Protein AF-0000000086679315 (afdb_homodimer)

Nearest PDB structures (foldseek):
  4qae-assembly1_A  TM=5.826E-01  e=4.358E+00  Homo sapiens
  3tdh-assembly1_B  TM=3.578E-01  e=1.161E+00  Saccharomyces cerevisiae S288C
  3te5-assembly1_B  TM=3.879E-01  e=2.250E+00  Saccharomyces cerevisiae S288C
  6gr0-assembly1_A  TM=5.348E-01  e=8.441E+00  Homo sapiens
  4qae-assembly6_F  TM=5.319E-01  e=9.424E+00  Homo sapiens

pLDDT: mean 88.49, std 11.15, range [28.34, 98.25]

Solvent-accessible surface area (backbone atoms only — not comparable to full-atom values): 29280 Å² total; per-residue (Å²): 127,43,67,42,36,30,55,31,73,53,43,46,26,36,53,38,29,9,64,40,28,90,41,59,58,84,43,72,33,32,59,71,34,70,43,63,66,59,43,23,38,38,38,39,38,77,47,81,49,38,34,36,31,48,30,18,39,81,61,54,8,27,66,83,32,43,75,48,65,32,58,44,62,43,33,20,30,67,87,78,62,50,52,57,42,62,71,40,90,90,56,39,56,39,28,43,63,25,56,65,50,103,86,39,84,15,50,50,57,53,51,52,50,36,51,76,67,61,33,30,28,31,36,38,42,56,48,87,84,39,57,58,51,59,62,51,71,49,74,31,45,43,85,85,78,76,64,68,88,86,65,50,68,40,82,43,47,29,21,28,71,64,59,76,58,47,72,40,70,29,34,30,39,58,60,40,20,31,75,85,65,25,46,39,42,31,24,44,60,69,51,49,51,48,52,34,52,54,44,47,51,49,74,60,42,81,53,67,92,64,47,67,56,72,53,59,51,57,44,61,44,79,45,80,93,64,27,36,36,34,28,40,35,40,65,27,81,80,48,78,44,74,46,80,68,41,39,36,56,51,45,99,86,48,30,28,49,71,49,59,90,71,42,65,30,36,75,44,80,76,73,61,80,128,126,42,67,41,36,30,53,32,74,52,42,46,26,35,53,39,30,7,64,40,28,86,40,60,57,84,42,72,34,31,58,73,34,70,43,63,65,59,40,22,38,36,38,39,38,78,46,80,49,37,36,34,32,47,30,20,39,81,60,55,8,27,67,83,31,43,74,49,66,32,59,44,61,43,34,22,30,68,87,78,62,50,53,58,40,62,72,40,90,91,57,39,57,38,27,41,62,24,57,66,50,102,88,38,84,16,51,51,57,53,53,52,51,36,52,76,67,60,35,29,28,31,36,37,42,55,47,90,85,40,57,58,51,60,63,51,72,49,74,31,46,42,84,85,77,77,66,68,87,84,62,50,68,39,83,42,47,31,22,26,70,63,57,75,58,47,71,40,69,29,35,31,41,59,61,39,21,31,76,84,64,25,45,37,42,30,24,44,62,71,52,48,52,48,51,33,53,53,42,47,50,51,75,62,43,80,55,68,92,64,46,67,57,71,52,59,51,56,44,62,44,78,45,79,92,64,26,36,37,32,26,40,36,39,65,26,81,81,47,78,45,74,46,78,67,41,39,35,57,50,46,99,86,49,29,28,48,73,49,58,90,71,43,65,30,38,75,43,80,75,74,61,79,128

Sequence (548 aa):
MTQLWFRLEDVIPLAEHAMACTSHRPTKAQDLAQAPLRPALIWNSNGSHDWIESNGIPGWYTKHGVLHTAVASTWQHTATGRRGTVDLPRYRTAYIPLGHTEDQPGLAVAIRIARDYQRHWMWIDIDPTDAPGHVRVGFTTHRISLVPAGTIWTFATVTCDAVAGASYPALIAAGYTTDTGHLLARFDRATVENLIVDLDAIHDNPDRAHDPMPGQYPILRMLDDDVLAVYADYHDGFNTIVYETDEVCPDGDGHYSVGSYRWPWRLANSNWPTMTQLWFRLEDVIPLAEHAMACTSHRPTKAQDLAQAPLRPALIWNSNGSHDWIESNGIPGWYTKHGVLHTAVASTWQHTATGRRGTVDLPRYRTAYIPLGHTEDQPGLAVAIRIARDYQRHWMWIDIDPTDAPGHVRVGFTTHRISLVPAGTIWTFATVTCDAVAGASYPALIAAGYTTDTGHLLARFDRATVENLIVDLDAIHDNPDRAHDPMPGQYPILRMLDDDVLAVYADYHDGFNTIVYETDEVCPDGDGHYSVGSYRWPWRLANSNWPT

Foldseek 3Di:
DFKWKFWLVLVLVQQVQLQPAPAFDDDPLCVQLVHDGGWWWKWFAPQLWIWIGTRGPVFDADPVRHGRIITTKWKAQQPPRHISDDRDPVDTMAIAWQCDDPVDHGVSVVSVVLVVVQWTMKMWDDDPVDRGRDIDIDTHQADDDQDDPPFDWDWAWKAFQQLPGDIFIWTWGPRMDISVRFIFTWAAPVRVVVSQVSQVCQCPPPPPVRHDAFQRHWHWDQDPPRKIWIWGWHDPPPDIDIDTNHIWDQDPVRITRPCRSRTRMDGRPPPPDD/DFKWKFWLVLVLVQQVQLQPAPAFDDDPLCVQLVHDGGWWWKWFDPQLWIWIGTRGPVFDADPVRHGRITTTKWKAQQPPRHISDDRDPVDTMAIAWQCDDPVDHGVSVVSVVLVVVQWTMKMWDDDPVDRGRDIDIDTHQADDQQDDPPFDWDWAWKAFQLLPGDIFIWTWGPRMDISVRFIFTWAAPVRVVVSQVSQVCQCPPPPPVRHDAFQRHWHWDQDPPRKIWIWGWHDPPPDIDIDTNGIWDQDPVRITRPCRSRTRMDGRPPPPPD

Organism: NCBI:txid175570

Structure (mmCIF, N/CA/C/O backbone):
data_AF-0000000086679315-model_v1
#
loop_
_entity.id
_entity.type
_entity.pdbx_description
1 polymer 'Uncharacterized protein'
#
loop_
_atom_site.group_PDB
_atom_site.id
_atom_site.type_symbol
_atom_site.label_atom_id
_atom_site.label_alt_id
_atom_site.label_comp_id
_atom_site.label_asym_id
_atom_site.label_entity_id
_atom_site.label_seq_id
_atom_site.pdbx_PDB_ins_code
_atom_site.Cartn_x
_atom_site.Cartn_y
_atom_site.Cartn_z
_atom_site.occupancy
_atom_site.B_iso_or_equiv
_atom_site.auth_seq_id
_atom_site.auth_comp_id
_atom_site.auth_asym_id
_atom_site.auth_atom_id
_atom_site.pdbx_PDB_model_num
ATOM 1 N N . MET A 1 1 ? -20.469 -23.312 -8.148 1 62.34 1 MET A N 1
ATOM 2 C CA . MET A 1 1 ? -19.547 -22.5 -7.359 1 62.34 1 MET A CA 1
ATOM 3 C C . MET A 1 1 ? -18.172 -22.453 -8.008 1 62.34 1 MET A C 1
ATOM 5 O O . MET A 1 1 ? -17.672 -23.469 -8.492 1 62.34 1 MET A O 1
ATOM 9 N N . THR A 1 2 ? -17.766 -21.25 -8.414 1 79.62 2 THR A N 1
ATOM 10 C CA . THR A 1 2 ? -16.484 -21.094 -9.062 1 79.62 2 THR A CA 1
ATOM 11 C C . THR A 1 2 ? -15.422 -20.625 -8.07 1 79.62 2 THR A C 1
ATOM 13 O O . THR A 1 2 ? -15.633 -19.641 -7.355 1 79.62 2 THR A O 1
ATOM 16 N N . GLN A 1 3 ? -14.406 -21.453 -7.914 1 87.38 3 GLN A N 1
ATOM 17 C CA . GLN A 1 3 ? -13.289 -21.109 -7.039 1 87.38 3 GLN A CA 1
ATOM 18 C C . GLN A 1 3 ? -12.18 -20.406 -7.816 1 87.38 3 GLN A C 1
ATOM 20 O O . GLN A 1 3 ? -11.68 -20.922 -8.812 1 87.38 3 GLN A O 1
ATOM 25 N N . LEU A 1 4 ? -11.93 -19.203 -7.375 1 92.5 4 LEU A N 1
ATOM 26 C CA . LEU A 1 4 ? -10.883 -18.406 -7.996 1 92.5 4 LEU A CA 1
ATOM 27 C C . LEU A 1 4 ? -9.586 -18.5 -7.191 1 92.5 4 LEU A C 1
ATOM 29 O O . LEU A 1 4 ? -9.617 -18.562 -5.961 1 92.5 4 LEU A O 1
ATOM 33 N N . TRP A 1 5 ? -8.477 -18.516 -7.898 1 94.12 5 TRP A N 1
ATOM 34 C CA . TRP A 1 5 ? -7.172 -18.641 -7.254 1 94.12 5 TRP A CA 1
ATOM 35 C C . TRP A 1 5 ? -6.312 -17.406 -7.535 1 94.12 5 TRP A C 1
ATOM 37 O O . TRP A 1 5 ? -6.152 -17 -8.688 1 94.12 5 TRP A O 1
ATOM 47 N N . PHE A 1 6 ? -5.773 -16.828 -6.445 1 96.12 6 PHE A N 1
ATOM 48 C CA . PHE A 1 6 ? -4.879 -15.672 -6.52 1 96.12 6 PHE A CA 1
ATOM 49 C C . PHE A 1 6 ? -3.551 -15.977 -5.836 1 96.12 6 PHE A C 1
ATOM 51 O O . PHE A 1 6 ? -3.518 -16.672 -4.812 1 96.12 6 PHE A O 1
ATOM 58 N N . ARG A 1 7 ? -2.506 -15.453 -6.469 1 96.12 7 ARG A N 1
ATOM 59 C CA . ARG A 1 7 ? -1.253 -15.477 -5.719 1 96.12 7 ARG A CA 1
ATOM 60 C C . ARG A 1 7 ? -1.319 -14.539 -4.516 1 96.12 7 ARG A C 1
ATOM 62 O O . ARG A 1 7 ? -1.639 -13.359 -4.66 1 96.12 7 ARG A O 1
ATOM 69 N N . LEU A 1 8 ? -0.981 -15.094 -3.375 1 95.75 8 LEU A N 1
ATOM 70 C CA . LEU A 1 8 ? -1.093 -14.297 -2.158 1 95.75 8 LEU A CA 1
ATOM 71 C C . LEU A 1 8 ? -0.131 -13.117 -2.191 1 95.75 8 LEU A C 1
ATOM 73 O O . LEU A 1 8 ? -0.453 -12.031 -1.694 1 95.75 8 LEU A O 1
ATOM 77 N N . GLU A 1 9 ? 1.025 -13.258 -2.771 1 93.62 9 GLU A N 1
ATOM 78 C CA . GLU A 1 9 ? 2.029 -12.203 -2.848 1 93.62 9 GLU A CA 1
ATOM 79 C C . GLU A 1 9 ? 1.501 -11 -3.619 1 93.62 9 GLU A C 1
ATOM 81 O O . GLU A 1 9 ? 1.978 -9.875 -3.432 1 93.62 9 GLU A O 1
ATOM 86 N N . ASP A 1 10 ? 0.527 -11.211 -4.465 1 95.62 10 ASP A N 1
ATOM 87 C CA . ASP A 1 10 ? -0.069 -10.125 -5.23 1 95.62 10 ASP A CA 1
ATOM 88 C C . ASP A 1 10 ? -1.209 -9.469 -4.453 1 95.62 10 ASP A C 1
ATOM 90 O O . ASP A 1 10 ? -1.562 -8.312 -4.715 1 95.62 10 ASP A O 1
ATOM 94 N N . VAL A 1 11 ? -1.783 -10.18 -3.518 1 97.44 11 VAL A N 1
ATOM 95 C CA . VAL A 1 11 ? -2.969 -9.711 -2.805 1 97.44 11 VAL A CA 1
ATOM 96 C C . VAL A 1 11 ? -2.549 -8.93 -1.562 1 97.44 11 VAL A C 1
ATOM 98 O O . VAL A 1 11 ? -3.201 -7.953 -1.189 1 97.44 11 VAL A O 1
ATOM 101 N N . ILE A 1 12 ? -1.473 -9.312 -0.954 1 96.31 12 ILE A N 1
ATOM 102 C CA . ILE A 1 12 ? -1.036 -8.766 0.325 1 96.31 12 ILE A CA 1
ATOM 103 C C . ILE A 1 12 ? -0.836 -7.258 0.195 1 96.31 12 ILE A C 1
ATOM 105 O O . ILE A 1 12 ? -1.4 -6.48 0.97 1 96.31 12 ILE A O 1
ATOM 109 N N . PRO A 1 13 ? -0.079 -6.785 -0.832 1 96.69 13 PRO A N 1
ATOM 110 C CA . PRO A 1 13 ? 0.107 -5.336 -0.92 1 96.69 13 PRO A CA 1
ATOM 111 C C . PRO A 1 13 ? -1.206 -4.586 -1.125 1 96.69 13 PRO A C 1
ATOM 113 O O . PRO A 1 13 ? -1.358 -3.459 -0.642 1 96.69 13 PRO A O 1
ATOM 116 N N . LEU A 1 14 ? -2.102 -5.156 -1.813 1 97.56 14 LEU A N 1
ATOM 117 C CA . LEU A 1 14 ? -3.393 -4.516 -2.037 1 97.56 14 LEU A CA 1
ATOM 118 C C . LEU A 1 14 ? -4.172 -4.395 -0.731 1 97.56 14 LEU A C 1
ATOM 120 O O . LEU A 1 14 ? -4.777 -3.355 -0.457 1 97.56 14 LEU A O 1
ATOM 124 N N . ALA A 1 15 ? -4.191 -5.43 0.001 1 96.94 15 ALA A N 1
ATOM 125 C CA . ALA A 1 15 ? -4.891 -5.434 1.284 1 96.94 15 ALA A CA 1
ATOM 126 C C . ALA A 1 15 ? -4.285 -4.41 2.24 1 96.94 15 ALA A C 1
ATOM 128 O O . ALA A 1 15 ? -5.008 -3.674 2.912 1 96.94 15 ALA A O 1
ATOM 129 N N . GLU A 1 16 ? -2.998 -4.402 2.301 1 96.19 16 GLU A N 1
ATOM 130 C CA . GLU A 1 16 ? -2.316 -3.465 3.188 1 96.19 16 GLU A CA 1
ATOM 131 C C . GLU A 1 16 ? -2.555 -2.021 2.756 1 96.19 16 GLU A C 1
ATOM 133 O O . GLU A 1 16 ? -2.709 -1.134 3.598 1 96.19 16 GLU A O 1
ATOM 138 N N . HIS A 1 17 ? -2.553 -1.768 1.478 1 96.38 17 HIS A N 1
ATOM 139 C CA . HIS A 1 17 ? -2.898 -0.451 0.955 1 96.38 17 HIS A CA 1
ATOM 140 C C . HIS A 1 17 ? -4.281 -0.016 1.426 1 96.38 17 HIS A C 1
ATOM 142 O O . HIS A 1 17 ? -4.445 1.093 1.938 1 96.38 17 HIS A O 1
ATOM 148 N N . ALA A 1 18 ? -5.223 -0.848 1.243 1 96.19 18 ALA A N 1
ATOM 149 C CA . ALA A 1 18 ? -6.59 -0.541 1.656 1 96.19 18 ALA A CA 1
ATOM 150 C C . ALA A 1 18 ? -6.656 -0.241 3.15 1 96.19 18 ALA A C 1
ATOM 152 O O . ALA A 1 18 ? -7.293 0.73 3.568 1 96.19 18 ALA A O 1
ATOM 153 N N . MET A 1 19 ? -6 -1.027 3.943 1 93.5 19 MET A N 1
ATOM 154 C CA . MET A 1 19 ? -6.047 -0.906 5.398 1 93.5 19 MET A CA 1
ATOM 155 C C . MET A 1 19 ? -5.352 0.372 5.859 1 93.5 19 MET A C 1
ATOM 157 O O . MET A 1 19 ? -5.738 0.963 6.867 1 93.5 19 MET A O 1
ATOM 161 N N . ALA A 1 20 ? -4.359 0.752 5.102 1 93.19 20 ALA A N 1
ATOM 162 C CA . ALA A 1 20 ? -3.527 1.873 5.527 1 93.19 20 ALA A CA 1
ATOM 163 C C . ALA A 1 20 ? -4.16 3.207 5.141 1 93.19 20 ALA A C 1
ATOM 165 O O . ALA A 1 20 ? -3.873 4.238 5.754 1 93.19 20 ALA A O 1
ATOM 166 N N . CYS A 1 21 ? -4.957 3.217 4.145 1 92 21 CYS A N 1
ATOM 167 C CA . CYS A 1 21 ? -5.586 4.449 3.68 1 92 21 CYS A CA 1
ATOM 168 C C . CYS A 1 21 ? -6.672 4.902 4.648 1 92 21 CYS A C 1
ATOM 170 O O . CYS A 1 21 ? -7.359 4.078 5.25 1 92 21 CYS A O 1
ATOM 172 N N . THR A 1 22 ? -6.836 6.234 4.723 1 86.56 22 THR A N 1
ATOM 173 C CA . THR A 1 22 ? -7.809 6.785 5.66 1 86.56 22 THR A CA 1
ATOM 174 C C . THR A 1 22 ? -9.188 6.895 5.008 1 86.56 22 THR A C 1
ATOM 176 O O . THR A 1 22 ? -10.195 7.027 5.699 1 86.56 22 THR A O 1
ATOM 179 N N . SER A 1 23 ? -9.18 6.93 3.73 1 88 23 SER A N 1
ATOM 180 C CA . SER A 1 23 ? -10.43 7.008 2.982 1 88 23 SER A CA 1
ATOM 181 C C . SER A 1 23 ? -10.555 5.855 1.99 1 88 23 SER A C 1
ATOM 183 O O . SER A 1 23 ? -9.555 5.227 1.632 1 88 23 SER A O 1
ATOM 185 N N . HIS A 1 24 ? -11.836 5.617 1.605 1 91.06 24 HIS A N 1
ATOM 186 C CA . HIS A 1 24 ? -12.094 4.48 0.729 1 91.06 24 HIS A CA 1
ATOM 187 C C . HIS A 1 24 ? -13.133 4.824 -0.329 1 91.06 24 HIS A C 1
ATOM 189 O O . HIS A 1 24 ? -14.047 5.617 -0.073 1 91.06 24 HIS A O 1
ATOM 195 N N . ARG A 1 25 ? -12.922 4.266 -1.427 1 88.19 25 ARG A N 1
ATOM 196 C CA . ARG A 1 25 ? -13.867 4.441 -2.527 1 88.19 25 ARG A CA 1
ATOM 197 C C . ARG A 1 25 ? -15.125 3.611 -2.307 1 88.19 25 ARG A C 1
ATOM 199 O O . ARG A 1 25 ? -15.047 2.414 -2.025 1 88.19 25 ARG A O 1
ATOM 206 N N . PRO A 1 26 ? -16.203 4.375 -2.357 1 83.44 26 PRO A N 1
ATOM 207 C CA . PRO A 1 26 ? -17.438 3.576 -2.387 1 83.44 26 PRO A CA 1
ATOM 208 C C . PRO A 1 26 ? -17.594 2.807 -3.695 1 83.44 26 PRO A C 1
ATOM 210 O O . PRO A 1 26 ? -17.266 3.318 -4.766 1 83.44 26 PRO A O 1
ATOM 213 N N . THR A 1 27 ? -17.906 1.62 -3.564 1 76.31 27 THR A N 1
ATOM 214 C CA . THR A 1 27 ? -18.125 0.817 -4.762 1 76.31 27 THR A CA 1
ATOM 215 C C . THR A 1 27 ? -19.562 0.34 -4.848 1 76.31 27 THR A C 1
ATOM 217 O O . THR A 1 27 ? -20.266 0.298 -3.836 1 76.31 27 THR A O 1
ATOM 220 N N . LYS A 1 28 ? -19.984 0.127 -6.125 1 74.75 28 LYS A N 1
ATOM 221 C CA . LYS A 1 28 ? -21.312 -0.45 -6.332 1 74.75 28 LYS A CA 1
ATOM 222 C C . LYS A 1 28 ? -21.484 -1.729 -5.52 1 74.75 28 LYS A C 1
ATOM 224 O O . LYS A 1 28 ? -22.578 -1.982 -4.984 1 74.75 28 LYS A O 1
ATOM 229 N N . ALA A 1 29 ? -20.406 -2.441 -5.445 1 72.88 29 ALA A N 1
ATOM 230 C CA . ALA A 1 29 ? -20.453 -3.699 -4.707 1 72.88 29 ALA A CA 1
ATOM 231 C C . ALA A 1 29 ? -20.766 -3.461 -3.234 1 72.88 29 ALA A C 1
ATOM 233 O O . ALA A 1 29 ? -21.516 -4.223 -2.623 1 72.88 29 ALA A O 1
ATOM 234 N N . GLN A 1 30 ? -20.188 -2.502 -2.754 1 77.56 30 GLN A N 1
ATOM 235 C CA . GLN A 1 30 ? -20.438 -2.154 -1.358 1 77.56 30 GLN A CA 1
ATOM 236 C C . GLN A 1 30 ? -21.891 -1.699 -1.155 1 77.56 30 GLN A C 1
ATOM 238 O O . GLN A 1 30 ? -22.531 -2.072 -0.171 1 77.56 30 GLN A O 1
ATOM 243 N N . ASP A 1 31 ? -22.312 -0.866 -2.033 1 77.06 31 ASP A N 1
ATOM 244 C CA . ASP A 1 31 ? -23.688 -0.407 -1.978 1 77.06 31 ASP A CA 1
ATOM 245 C C . ASP A 1 31 ? -24.656 -1.584 -2.027 1 77.06 31 ASP A C 1
ATOM 247 O O . ASP A 1 31 ? -25.625 -1.632 -1.261 1 77.06 31 ASP A O 1
ATOM 251 N N . LEU A 1 32 ? -24.359 -2.449 -2.947 1 72.56 32 LEU A N 1
ATOM 252 C CA . LEU A 1 32 ? -25.203 -3.633 -3.098 1 72.56 32 LEU A CA 1
ATOM 253 C C . LEU A 1 32 ? -25.188 -4.469 -1.823 1 72.56 32 LEU A C 1
ATOM 255 O O . LEU A 1 32 ? -26.203 -5.074 -1.467 1 72.56 32 LEU A O 1
ATOM 259 N N . ALA A 1 33 ? -24.141 -4.434 -1.16 1 71.31 33 ALA A N 1
ATOM 260 C CA . ALA A 1 33 ? -24 -5.203 0.075 1 71.31 33 ALA A CA 1
ATOM 261 C C . ALA A 1 33 ? -24.578 -4.43 1.265 1 71.31 33 ALA A C 1
ATOM 263 O O . ALA A 1 33 ? -24.703 -4.98 2.363 1 71.31 33 ALA A O 1
ATOM 264 N N . GLN A 1 34 ? -24.922 -3.182 1.027 1 76.94 34 GLN A N 1
ATOM 265 C CA . GLN A 1 34 ? -25.391 -2.307 2.096 1 76.94 34 GLN A CA 1
ATOM 266 C C . GLN A 1 34 ? -24.422 -2.314 3.277 1 76.94 34 GLN A C 1
ATOM 268 O O . GLN A 1 34 ? -24.844 -2.473 4.426 1 76.94 34 GLN A O 1
ATOM 273 N N . ALA A 1 35 ? -23.203 -2.32 2.926 1 77.38 35 ALA A N 1
ATOM 274 C CA . ALA A 1 35 ? -22.156 -2.383 3.939 1 77.38 35 ALA A CA 1
ATOM 275 C C . ALA A 1 35 ? -21.531 -1.01 4.16 1 77.38 35 ALA A C 1
ATOM 277 O O . ALA A 1 35 ? -21.5 -0.174 3.254 1 77.38 35 ALA A O 1
ATOM 278 N N . PRO A 1 36 ? -21.094 -0.83 5.363 1 81.81 36 PRO A N 1
ATOM 279 C CA . PRO A 1 36 ? -20.406 0.444 5.609 1 81.81 36 PRO A CA 1
ATOM 280 C C . PRO A 1 36 ? -19.109 0.58 4.824 1 81.81 36 PRO A C 1
ATOM 282 O O . PRO A 1 36 ? -18.484 -0.426 4.48 1 81.81 36 PRO A O 1
ATOM 285 N N . LEU A 1 37 ? -18.828 1.839 4.539 1 86.19 37 LEU A N 1
ATOM 286 C CA . LEU A 1 37 ? -17.594 2.139 3.834 1 86.19 37 LEU A CA 1
ATOM 287 C C . LEU A 1 37 ? -16.375 1.902 4.738 1 86.19 37 LEU A C 1
ATOM 289 O O . LEU A 1 37 ? -16.109 2.693 5.645 1 86.19 37 LEU A O 1
ATOM 293 N N . ARG A 1 38 ? -15.703 0.787 4.457 1 87.44 38 ARG A N 1
ATOM 294 C CA . ARG A 1 38 ? -14.539 0.334 5.215 1 87.44 38 ARG A CA 1
ATOM 295 C C . ARG A 1 38 ? -13.477 -0.255 4.289 1 87.44 38 ARG A C 1
ATOM 297 O O . ARG A 1 38 ? -13.734 -0.462 3.1 1 87.44 38 ARG A O 1
ATOM 304 N N . PRO A 1 39 ? -12.266 -0.42 4.867 1 91.12 39 PRO A N 1
ATOM 305 C CA . PRO A 1 39 ? -11.242 -1.068 4.039 1 91.12 39 PRO A CA 1
ATOM 306 C C . PRO A 1 39 ? -11.695 -2.42 3.492 1 91.12 39 PRO A C 1
ATOM 308 O O . PRO A 1 39 ? -12.211 -3.252 4.242 1 91.12 39 PRO A O 1
ATOM 311 N N . ALA A 1 40 ? -11.469 -2.543 2.211 1 92.88 40 ALA A N 1
ATOM 312 C CA . ALA A 1 40 ? -11.922 -3.77 1.564 1 92.88 40 ALA A CA 1
ATOM 313 C C . ALA A 1 40 ? -11.164 -4.023 0.267 1 92.88 40 ALA A C 1
ATOM 315 O O . ALA A 1 40 ? -10.5 -3.125 -0.257 1 92.88 40 ALA A O 1
ATOM 316 N N . LEU A 1 41 ? -11.25 -5.27 -0.163 1 94.12 41 LEU A N 1
ATOM 317 C CA . LEU A 1 41 ? -10.914 -5.637 -1.536 1 94.12 41 LEU A CA 1
ATOM 318 C C . LEU A 1 41 ? -12.172 -5.699 -2.398 1 94.12 41 LEU A C 1
ATOM 320 O O . LEU A 1 41 ? -13.266 -5.98 -1.896 1 94.12 41 LEU A O 1
ATOM 324 N N . ILE A 1 42 ? -11.977 -5.352 -3.646 1 92.12 42 ILE A N 1
ATOM 325 C CA . ILE A 1 42 ? -13.078 -5.426 -4.602 1 92.12 42 ILE A CA 1
ATOM 326 C C . ILE A 1 42 ? -12.766 -6.477 -5.668 1 92.12 42 ILE A C 1
ATOM 328 O O . ILE A 1 42 ? -11.75 -6.387 -6.359 1 92.12 42 ILE A O 1
ATOM 332 N N . TRP A 1 43 ? -13.57 -7.457 -5.762 1 93.56 43 TRP A N 1
ATOM 333 C CA . TRP A 1 43 ? -13.469 -8.422 -6.848 1 93.56 43 TRP A CA 1
ATOM 334 C C . TRP A 1 43 ? -14.289 -7.969 -8.055 1 93.56 43 TRP A C 1
ATOM 336 O O . TRP A 1 43 ? -15.414 -7.496 -7.906 1 93.56 43 TRP A O 1
ATOM 346 N N . ASN A 1 44 ? -13.703 -8.094 -9.156 1 91.75 44 ASN A N 1
ATOM 347 C CA . ASN A 1 44 ? -14.359 -7.801 -10.422 1 91.75 44 ASN A CA 1
ATOM 348 C C . ASN A 1 44 ? -14.18 -8.938 -11.43 1 91.75 44 ASN A C 1
ATOM 350 O O . ASN A 1 44 ? -13.195 -9.672 -11.375 1 91.75 44 ASN A O 1
ATOM 354 N N . SER A 1 45 ? -15.18 -9.062 -12.266 1 91.12 45 SER A N 1
ATOM 355 C CA . SER A 1 45 ? -15.117 -10.023 -13.359 1 91.12 45 SER A CA 1
ATOM 356 C C . SER A 1 45 ? -15.656 -9.422 -14.656 1 91.12 45 SER A C 1
ATOM 358 O O . SER A 1 45 ? -16.625 -8.672 -14.633 1 91.12 45 SER A O 1
ATOM 360 N N . ASN A 1 46 ? -15.008 -9.695 -15.758 1 89 46 ASN A N 1
ATOM 361 C CA . ASN A 1 46 ? -15.562 -9.328 -17.062 1 89 46 ASN A CA 1
ATOM 362 C C . ASN A 1 46 ? -15.906 -10.562 -17.891 1 89 46 ASN A C 1
ATOM 364 O O . ASN A 1 46 ? -16.047 -10.477 -19.109 1 89 46 ASN A O 1
ATOM 368 N N . GLY A 1 47 ? -15.961 -11.664 -17.219 1 85.06 47 GLY A N 1
ATOM 369 C CA . GLY A 1 47 ? -16.25 -12.906 -17.922 1 85.06 47 GLY A CA 1
ATOM 370 C C . GLY A 1 47 ? -15.008 -13.633 -18.406 1 85.06 47 GLY A C 1
ATOM 371 O O . GLY A 1 47 ? -14.945 -14.859 -18.391 1 85.06 47 GLY A O 1
ATOM 372 N N . SER A 1 48 ? -14.039 -12.898 -18.781 1 8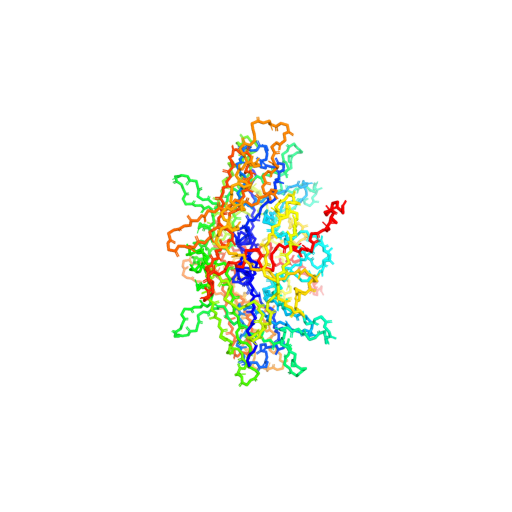7.31 48 SER A N 1
ATOM 373 C CA . SER A 1 48 ? -12.805 -13.492 -19.281 1 87.31 48 SER A CA 1
ATOM 374 C C . SER A 1 48 ? -11.711 -13.484 -18.219 1 87.31 48 SER A C 1
ATOM 376 O O . SER A 1 48 ? -10.812 -14.328 -18.25 1 87.31 48 SER A O 1
ATOM 378 N N . HIS A 1 49 ? -11.82 -12.516 -17.359 1 91.75 49 HIS A N 1
ATOM 379 C CA . HIS A 1 49 ? -10.828 -12.391 -16.297 1 91.75 49 HIS A CA 1
ATOM 380 C C . HIS A 1 49 ? -11.484 -12.008 -14.977 1 91.75 49 HIS A C 1
ATOM 382 O O . HIS A 1 49 ? -12.523 -11.336 -14.961 1 91.75 49 HIS A O 1
ATOM 388 N N . ASP A 1 50 ? -10.914 -12.523 -13.945 1 93.75 50 ASP A N 1
ATOM 389 C CA . ASP A 1 50 ? -11.266 -12.125 -12.586 1 93.75 50 ASP A CA 1
ATOM 390 C C . ASP A 1 50 ? -10.086 -11.461 -11.883 1 93.75 50 ASP A C 1
ATOM 392 O O . ASP A 1 50 ? -8.953 -11.93 -11.984 1 93.75 50 ASP A O 1
ATOM 396 N N . TRP A 1 51 ? -10.344 -10.344 -11.242 1 95.94 51 TRP A N 1
ATOM 397 C CA . TRP A 1 51 ? -9.258 -9.664 -10.547 1 95.94 51 TRP A CA 1
ATOM 398 C C . TRP A 1 51 ? -9.758 -8.984 -9.281 1 95.94 51 TRP A C 1
ATOM 400 O O . TRP A 1 51 ? -10.969 -8.867 -9.07 1 95.94 51 TRP A O 1
ATOM 410 N N . ILE A 1 52 ? -8.805 -8.68 -8.398 1 96.12 52 ILE A N 1
ATOM 411 C CA . ILE A 1 52 ? -9.102 -7.953 -7.164 1 96.12 52 ILE A CA 1
ATOM 412 C C . ILE A 1 52 ? -8.297 -6.656 -7.125 1 96.12 52 ILE A C 1
ATOM 414 O O . ILE A 1 52 ? -7.191 -6.59 -7.66 1 96.12 52 ILE A O 1
ATOM 418 N N . GLU A 1 53 ? -8.906 -5.656 -6.586 1 96.5 53 GLU A N 1
ATOM 419 C CA . GLU A 1 53 ? -8.25 -4.367 -6.379 1 96.5 53 GLU A CA 1
ATOM 420 C C . GLU A 1 53 ? -8.523 -3.83 -4.973 1 96.5 53 GLU A C 1
ATOM 422 O O . GLU A 1 53 ? -9.422 -4.309 -4.285 1 96.5 53 GLU A O 1
ATOM 427 N N . SER A 1 54 ? -7.688 -2.857 -4.5 1 96.44 54 SER A N 1
ATOM 428 C CA . SER A 1 54 ? -7.883 -2.148 -3.238 1 96.44 54 SER A CA 1
ATOM 429 C C . SER A 1 54 ? -8.922 -1.038 -3.383 1 96.44 54 SER A C 1
ATOM 431 O O . SER A 1 54 ? -8.984 -0.373 -4.418 1 96.44 54 SER A O 1
ATOM 433 N N . ASN A 1 55 ? -9.695 -0.77 -2.285 1 94.44 55 ASN A N 1
ATOM 434 C CA . ASN A 1 55 ? -10.633 0.35 -2.354 1 94.44 55 ASN A CA 1
ATOM 435 C C . ASN A 1 55 ? -10.07 1.589 -1.661 1 94.44 55 ASN A C 1
ATOM 437 O O . ASN A 1 55 ? -10.797 2.557 -1.429 1 94.44 55 ASN A O 1
ATOM 441 N N . GLY A 1 56 ? -8.812 1.508 -1.329 1 94.31 56 GLY A N 1
ATOM 442 C CA . GLY A 1 56 ? -8.188 2.619 -0.625 1 94.31 56 GLY A CA 1
ATOM 443 C C . GLY A 1 56 ? -8.078 3.875 -1.471 1 94.31 56 GLY A C 1
ATOM 444 O O . GLY A 1 56 ? -7.891 3.797 -2.686 1 94.31 56 GLY A O 1
ATOM 445 N N . ILE A 1 57 ? -8.211 5.043 -0.83 1 93.19 57 ILE A N 1
ATOM 446 C CA . ILE A 1 57 ? -7.965 6.359 -1.409 1 93.19 57 ILE A CA 1
ATOM 447 C C . ILE A 1 57 ? -6.828 7.047 -0.655 1 93.19 57 ILE A C 1
ATOM 449 O O . ILE A 1 57 ? -6.906 7.234 0.562 1 93.19 57 ILE A O 1
ATOM 453 N N . PRO A 1 58 ? -5.711 7.504 -1.335 1 94 58 PRO A N 1
ATOM 454 C CA . PRO A 1 58 ? -5.566 7.609 -2.789 1 94 58 PRO A CA 1
ATOM 455 C C . PRO A 1 58 ? -5.438 6.25 -3.469 1 94 58 PRO A C 1
ATOM 457 O O . PRO A 1 58 ? -4.875 5.316 -2.889 1 94 58 PRO A O 1
ATOM 460 N N . GLY A 1 59 ? -5.938 6.266 -4.688 1 95.31 59 GLY A N 1
ATOM 461 C CA . GLY A 1 59 ? -5.922 5.023 -5.445 1 95.31 59 GLY A CA 1
ATOM 462 C C . GLY A 1 59 ? -4.527 4.582 -5.844 1 95.31 59 GLY A C 1
ATOM 463 O O . GLY A 1 59 ? -3.645 5.418 -6.051 1 95.31 59 GLY A O 1
ATOM 464 N N . TRP A 1 60 ? -4.383 3.275 -5.988 1 96.81 60 TRP A N 1
ATOM 465 C CA . TRP A 1 60 ? -3.133 2.686 -6.457 1 96.81 60 TRP A CA 1
ATOM 466 C C . TRP A 1 60 ? -3.219 2.334 -7.938 1 96.81 60 TRP A C 1
ATOM 468 O O . TRP A 1 60 ? -3.861 1.351 -8.312 1 96.81 60 TRP A O 1
ATOM 478 N N . TYR A 1 61 ? -2.449 3.076 -8.703 1 96.94 61 TYR A N 1
ATOM 479 C CA . TYR A 1 61 ? -2.451 2.9 -10.156 1 96.94 61 TYR A CA 1
ATOM 480 C C . TYR A 1 61 ? -1.094 2.408 -10.641 1 96.94 61 TYR A C 1
ATOM 482 O O . TYR A 1 61 ? -0.104 2.463 -9.914 1 96.94 61 TYR A O 1
ATOM 490 N N . THR A 1 62 ? -1.1 1.89 -11.828 1 95.62 62 THR A N 1
ATOM 491 C CA . THR A 1 62 ? 0.142 1.588 -12.531 1 95.62 62 THR A CA 1
ATOM 492 C C . THR A 1 62 ? 0.686 2.832 -13.227 1 95.62 62 THR A C 1
ATOM 494 O O . THR A 1 62 ? 0.034 3.879 -13.242 1 95.62 62 THR A O 1
ATOM 497 N N . LYS A 1 63 ? 1.86 2.707 -13.797 1 93.5 63 LYS A N 1
ATOM 498 C CA . LYS A 1 63 ? 2.488 3.812 -14.516 1 93.5 63 LYS A CA 1
ATOM 499 C C . LYS A 1 63 ? 1.638 4.25 -15.703 1 93.5 63 LYS A C 1
ATOM 501 O O . LYS A 1 63 ? 1.777 5.375 -16.188 1 93.5 63 LYS A O 1
ATOM 506 N N . HIS A 1 64 ? 0.742 3.449 -16.125 1 94.94 64 HIS A N 1
ATOM 507 C CA . HIS A 1 64 ? -0.099 3.74 -17.266 1 94.94 64 HIS A CA 1
ATOM 508 C C . HIS A 1 64 ? -1.458 4.285 -16.844 1 94.94 64 HIS A C 1
ATOM 510 O O . HIS A 1 64 ? -2.348 4.477 -17.672 1 94.94 64 HIS A O 1
ATOM 516 N N . GLY A 1 65 ? -1.691 4.422 -15.586 1 93.5 65 GLY A N 1
ATOM 517 C CA . GLY A 1 65 ? -2.875 5.105 -15.086 1 93.5 65 GLY A CA 1
ATOM 518 C C . GLY A 1 65 ? -4.059 4.176 -14.883 1 93.5 65 GLY A C 1
ATOM 519 O O . GLY A 1 65 ? -5.199 4.629 -14.781 1 93.5 65 GLY A O 1
ATOM 520 N N . VAL A 1 66 ? -3.773 2.891 -14.961 1 94.56 66 VAL A N 1
ATOM 521 C CA . VAL A 1 66 ? -4.832 1.932 -14.656 1 94.56 66 VAL A CA 1
ATOM 522 C C . VAL A 1 66 ? -4.652 1.403 -13.234 1 94.56 66 VAL A C 1
ATOM 524 O O . VAL A 1 66 ? -3.539 1.373 -12.711 1 94.56 66 VAL A O 1
ATOM 527 N N . LEU A 1 67 ? -5.77 1.016 -12.641 1 95.69 67 LEU A N 1
ATOM 528 C CA . LEU A 1 67 ? -5.703 0.521 -11.266 1 95.69 67 LEU A CA 1
ATOM 529 C C . LEU A 1 67 ? -4.848 -0.737 -11.18 1 95.69 67 LEU A C 1
ATOM 531 O O . LEU A 1 67 ? -4.941 -1.616 -12.047 1 95.69 67 LEU A O 1
ATOM 535 N N . HIS A 1 68 ? -3.98 -0.807 -10.219 1 96.75 68 HIS A N 1
ATOM 536 C CA . HIS A 1 68 ? -3.203 -2.014 -9.969 1 96.75 68 HIS A CA 1
ATOM 537 C C . HIS A 1 68 ? -4.086 -3.135 -9.422 1 96.75 68 HIS A C 1
ATOM 539 O O . HIS A 1 68 ? -4.891 -2.91 -8.516 1 96.75 68 HIS A O 1
ATOM 545 N N . THR A 1 69 ? -3.945 -4.363 -9.938 1 97.69 69 THR A N 1
ATOM 546 C CA . THR A 1 69 ? -4.832 -5.461 -9.562 1 97.69 69 THR A CA 1
ATOM 547 C C . THR A 1 69 ? -4.043 -6.758 -9.414 1 97.69 69 THR A C 1
ATOM 549 O O . THR A 1 69 ? -2.91 -6.863 -9.883 1 97.69 69 THR A O 1
ATOM 552 N N . ALA A 1 70 ? -4.543 -7.672 -8.617 1 97.56 70 ALA A N 1
ATOM 553 C CA . ALA A 1 70 ? -4.164 -9.086 -8.641 1 97.56 70 ALA A CA 1
ATOM 554 C C . ALA A 1 70 ? -5.121 -9.898 -9.5 1 97.56 70 ALA A C 1
ATOM 556 O O . ALA A 1 70 ? -6.336 -9.875 -9.281 1 97.56 70 ALA A O 1
ATOM 557 N N . VAL A 1 71 ? -4.594 -10.625 -10.391 1 96.19 71 VAL A N 1
ATOM 558 C CA . VAL A 1 71 ? -5.43 -11.328 -11.352 1 96.19 71 VAL A CA 1
ATOM 559 C C . VAL A 1 71 ? -5.52 -12.805 -10.977 1 96.19 71 VAL A C 1
ATOM 561 O O . VAL A 1 71 ? -4.516 -13.414 -10.586 1 96.19 71 VAL A O 1
ATOM 564 N N . ALA A 1 72 ? -6.68 -13.32 -11.102 1 95.06 72 ALA A N 1
ATOM 565 C CA . ALA A 1 72 ? -6.867 -14.742 -10.828 1 95.06 72 ALA A CA 1
ATOM 566 C C . ALA A 1 72 ? -6.258 -15.602 -11.938 1 95.06 72 ALA A C 1
ATOM 568 O O . ALA A 1 72 ? -6.371 -15.266 -13.117 1 95.06 72 ALA A O 1
ATOM 569 N N . SER A 1 73 ? -5.625 -16.594 -11.547 1 90.5 73 SER A N 1
ATOM 570 C CA . SER A 1 73 ? -5.137 -17.594 -12.5 1 90.5 73 SER A CA 1
ATOM 571 C C . SER A 1 73 ? -6.215 -18.625 -12.82 1 90.5 73 SER A C 1
ATOM 573 O O . SER A 1 73 ? -6.793 -19.219 -11.914 1 90.5 73 SER A O 1
ATOM 575 N N . THR A 1 74 ? -6.477 -18.828 -14.109 1 90.88 74 THR A N 1
ATOM 576 C CA . THR A 1 74 ? -7.512 -19.797 -14.438 1 90.88 74 THR A CA 1
ATOM 577 C C . THR A 1 74 ? -7.18 -20.516 -15.742 1 90.88 74 THR A C 1
ATOM 579 O O . THR A 1 74 ? -6.238 -20.141 -16.453 1 90.88 74 THR A O 1
ATOM 582 N N . TRP A 1 75 ? -7.922 -21.594 -15.977 1 92.94 75 TRP A N 1
ATOM 583 C CA . TRP A 1 75 ? -7.754 -22.391 -17.188 1 92.94 75 TRP A CA 1
ATOM 584 C C . TRP A 1 75 ? -8.641 -21.875 -18.312 1 92.94 75 TRP A C 1
ATOM 586 O O . TRP A 1 75 ? -9.578 -21.109 -18.062 1 92.94 75 TRP A O 1
ATOM 596 N N . GLN A 1 76 ? -8.234 -22.219 -19.484 1 93.5 76 GLN A N 1
ATOM 597 C CA . GLN A 1 76 ? -9.023 -22.016 -20.688 1 93.5 76 GLN A CA 1
ATOM 598 C C . GLN A 1 76 ? -9.164 -23.328 -21.469 1 93.5 76 GLN A C 1
ATOM 600 O O . GLN A 1 76 ? -8.188 -24.031 -21.688 1 93.5 76 GLN A O 1
ATOM 605 N N . HIS A 1 77 ? -10.383 -23.594 -21.797 1 94.19 77 HIS A N 1
ATOM 606 C CA . HIS A 1 77 ? -10.625 -24.734 -22.672 1 94.19 77 HIS A CA 1
ATOM 607 C C . HIS A 1 77 ? -10.328 -24.375 -24.125 1 94.19 77 HIS A C 1
ATOM 609 O O . HIS A 1 77 ? -10.945 -23.453 -24.688 1 94.19 77 HIS A O 1
ATOM 615 N N . THR A 1 78 ? -9.516 -25.109 -24.719 1 92.25 78 THR A N 1
ATOM 616 C CA . THR A 1 78 ? -8.969 -24.719 -26.016 1 92.25 78 THR A CA 1
ATOM 617 C C . THR A 1 78 ? -10.039 -24.781 -27.094 1 92.25 78 THR A C 1
ATOM 619 O O . THR A 1 78 ? -10.078 -23.922 -27.984 1 92.25 78 THR A O 1
ATOM 622 N N . ALA A 1 79 ? -10.891 -25.734 -27.047 1 92.06 79 ALA A N 1
ATOM 623 C CA . ALA A 1 79 ? -11.883 -25.922 -28.109 1 92.06 79 ALA A CA 1
ATOM 624 C C . ALA A 1 79 ? -13.047 -24.953 -27.969 1 92.06 79 ALA A C 1
ATOM 626 O O . ALA A 1 79 ? -13.555 -24.438 -28.953 1 92.06 79 ALA A O 1
ATOM 627 N N . THR A 1 80 ? -13.477 -24.672 -26.766 1 90.94 80 THR A N 1
ATOM 628 C CA . THR A 1 80 ? -14.711 -23.922 -26.547 1 90.94 80 THR A CA 1
ATOM 629 C C . THR A 1 80 ? -14.398 -22.484 -26.125 1 90.94 80 THR A C 1
ATOM 631 O O . THR A 1 80 ? -15.273 -21.609 -26.188 1 90.94 80 THR A O 1
ATOM 634 N N . GLY A 1 81 ? -13.227 -22.312 -25.641 1 89.25 81 GLY A N 1
ATOM 635 C CA . GLY A 1 81 ? -12.883 -21 -25.125 1 89.25 81 GLY A CA 1
ATOM 636 C C . GLY A 1 81 ? -13.398 -20.734 -23.719 1 89.25 81 GLY A C 1
ATOM 637 O O . GLY A 1 81 ? -13.148 -19.672 -23.141 1 89.25 81 GLY A O 1
ATOM 638 N N . ARG A 1 82 ? -14.117 -21.734 -23.219 1 89.12 82 ARG A N 1
ATOM 639 C CA . ARG A 1 82 ? -14.617 -21.594 -21.844 1 89.12 82 ARG A CA 1
ATOM 640 C C . ARG A 1 82 ? -13.461 -21.438 -20.859 1 89.12 82 ARG A C 1
ATOM 642 O O . ARG A 1 82 ? -12.43 -22.094 -21 1 89.12 82 ARG A O 1
ATOM 649 N N . ARG A 1 83 ? -13.695 -20.578 -19.844 1 89.94 83 ARG A N 1
ATOM 650 C CA . ARG A 1 83 ? -12.672 -20.312 -18.844 1 89.94 83 ARG A CA 1
ATOM 651 C C . ARG A 1 83 ? -13.188 -20.625 -17.438 1 89.94 83 ARG A C 1
ATOM 653 O O . ARG A 1 83 ? -14.398 -20.766 -17.234 1 89.94 83 ARG A O 1
ATOM 660 N N . GLY A 1 84 ? -12.289 -20.922 -16.531 1 86.19 84 GLY A N 1
ATOM 661 C CA . GLY A 1 84 ? -12.656 -21.156 -15.148 1 86.19 84 GLY A CA 1
ATOM 662 C C . GLY A 1 84 ? -13.016 -19.891 -14.398 1 86.19 84 GLY A C 1
ATOM 663 O O . GLY A 1 84 ? -12.789 -19.797 -13.195 1 86.19 84 GLY A O 1
ATOM 664 N N . THR A 1 85 ? -13.469 -18.859 -15.055 1 82.69 85 THR A N 1
ATOM 665 C CA . THR A 1 85 ? -13.852 -17.578 -14.469 1 82.69 85 THR A CA 1
ATOM 666 C C . THR A 1 85 ? -15.32 -17.594 -14.055 1 82.69 85 THR A C 1
ATOM 668 O O . THR A 1 85 ? -16.047 -18.547 -14.344 1 82.69 85 THR A O 1
ATOM 671 N N . VAL A 1 86 ? -15.617 -16.562 -13.203 1 77.81 86 VAL A N 1
ATOM 672 C CA . VAL A 1 86 ? -17.016 -16.359 -12.836 1 77.81 86 VAL A CA 1
ATOM 673 C C . VAL A 1 86 ? -17.766 -15.727 -14.016 1 77.81 86 VAL A C 1
ATOM 675 O O . VAL A 1 86 ? -17.438 -14.617 -14.445 1 77.81 86 VAL A O 1
ATOM 678 N N . ASP A 1 87 ? -18.422 -16.516 -14.758 1 75.75 87 ASP A N 1
ATOM 679 C CA . ASP A 1 87 ? -19.156 -16.047 -15.93 1 75.75 87 ASP A CA 1
ATOM 680 C C . ASP A 1 87 ? -20.625 -15.789 -15.586 1 75.75 87 ASP A C 1
ATOM 682 O O . ASP A 1 87 ? -21.516 -16.469 -16.109 1 75.75 87 ASP A O 1
ATOM 686 N N . LEU A 1 88 ? -20.828 -14.883 -14.711 1 78.31 88 LEU A N 1
ATOM 687 C CA . LEU A 1 88 ? -22.172 -14.461 -14.336 1 78.31 88 LEU A CA 1
ATOM 688 C C . LEU A 1 88 ? -22.422 -13.008 -14.719 1 78.31 88 LEU A C 1
ATOM 690 O O . LEU A 1 88 ? -21.953 -12.094 -14.039 1 78.31 88 LEU A O 1
ATOM 694 N N . PRO A 1 89 ? -23.172 -12.797 -15.75 1 74.06 89 PRO A N 1
ATOM 695 C CA . PRO A 1 89 ? -23.344 -11.438 -16.281 1 74.06 89 PRO A CA 1
ATOM 696 C C . PRO A 1 89 ? -23.969 -10.484 -15.266 1 74.06 89 PRO A C 1
ATOM 698 O O . PRO A 1 89 ? -23.766 -9.266 -15.352 1 74.06 89 PRO A O 1
ATOM 701 N N . ARG A 1 90 ? -24.75 -10.969 -14.391 1 77 90 ARG A N 1
ATOM 702 C CA . ARG A 1 90 ? -25.438 -10.055 -13.469 1 77 90 ARG A CA 1
ATOM 703 C C . ARG A 1 90 ? -24.672 -9.953 -12.148 1 77 90 ARG A C 1
ATOM 705 O O . ARG A 1 90 ? -25.125 -9.273 -11.219 1 77 90 ARG A O 1
ATOM 712 N N . TYR A 1 91 ? -23.625 -10.711 -12.086 1 80.5 91 TYR A N 1
ATOM 713 C CA . TYR A 1 91 ? -22.812 -10.711 -10.875 1 80.5 91 TYR A CA 1
ATOM 714 C C . TYR A 1 91 ? -21.328 -10.516 -11.195 1 80.5 91 TYR A C 1
ATOM 716 O O . TYR A 1 91 ? -20.594 -11.484 -11.359 1 80.5 91 TYR A O 1
ATOM 724 N N . ARG A 1 92 ? -20.906 -9.25 -11.297 1 85.5 92 ARG A N 1
ATOM 725 C CA . ARG A 1 92 ? -19.578 -8.961 -11.852 1 85.5 92 ARG A CA 1
ATOM 726 C C . ARG A 1 92 ? -18.688 -8.297 -10.812 1 85.5 92 ARG A C 1
ATOM 728 O O . ARG A 1 92 ? -17.516 -8.016 -11.078 1 85.5 92 ARG A O 1
ATOM 735 N N . THR A 1 93 ? -19.234 -8.078 -9.727 1 87.5 93 THR A N 1
ATOM 736 C CA . THR A 1 93 ? -18.438 -7.414 -8.703 1 87.5 93 THR A CA 1
ATOM 737 C C . THR A 1 93 ? -18.875 -7.852 -7.305 1 87.5 93 THR A C 1
ATOM 739 O O . THR A 1 93 ? -20.016 -8.281 -7.109 1 87.5 93 THR A O 1
ATOM 742 N N . ALA A 1 94 ? -17.969 -7.898 -6.418 1 86.81 94 ALA A N 1
ATOM 743 C CA . ALA A 1 94 ? -18.25 -8.195 -5.016 1 86.81 94 ALA A CA 1
ATOM 744 C C . ALA A 1 94 ? -17.312 -7.41 -4.094 1 86.81 94 ALA A C 1
ATOM 746 O O . ALA A 1 94 ? -16.219 -7.027 -4.488 1 86.81 94 ALA A O 1
ATOM 747 N N . TYR A 1 95 ? -17.828 -7.23 -2.92 1 87.56 95 TYR A N 1
ATOM 748 C CA . TYR A 1 95 ? -17.109 -6.52 -1.868 1 87.56 95 TYR A CA 1
ATOM 749 C C . TYR A 1 95 ? -16.625 -7.488 -0.795 1 87.56 95 TYR A C 1
ATOM 751 O O . TYR A 1 95 ? -17.406 -8.258 -0.241 1 87.56 95 TYR A O 1
ATOM 759 N N . ILE A 1 96 ? -15.25 -7.395 -0.543 1 89.75 96 ILE A N 1
ATOM 760 C CA . ILE A 1 96 ? -14.656 -8.289 0.444 1 89.75 96 ILE A CA 1
ATOM 761 C C . ILE A 1 96 ? -14.055 -7.477 1.585 1 89.75 96 ILE A C 1
ATOM 763 O O . ILE A 1 96 ? -12.906 -7.031 1.5 1 89.75 96 ILE A O 1
ATOM 767 N N . PRO A 1 97 ? -14.75 -7.32 2.697 1 89.81 97 PRO A N 1
ATOM 768 C CA . PRO A 1 97 ? -14.266 -6.488 3.801 1 89.81 97 PRO A CA 1
ATOM 769 C C . PRO A 1 97 ? -13 -7.043 4.445 1 89.81 97 PRO A C 1
ATOM 771 O O . PRO A 1 97 ? -12.859 -8.258 4.602 1 89.81 97 PRO A O 1
ATOM 774 N N . LEU A 1 98 ? -12.102 -6.133 4.812 1 91.81 98 LEU A N 1
ATOM 775 C CA . LEU A 1 98 ? -10.812 -6.543 5.375 1 91.81 98 LEU A CA 1
ATOM 776 C C . LEU A 1 98 ? -10.844 -6.48 6.898 1 91.81 98 LEU A C 1
ATOM 778 O O . LEU A 1 98 ? -10.078 -7.176 7.566 1 91.81 98 LEU A O 1
ATOM 782 N N . GLY A 1 99 ? -11.531 -5.516 7.41 1 83.44 99 GLY A N 1
ATOM 783 C CA . GLY A 1 99 ? -11.555 -5.281 8.844 1 83.44 99 GLY A CA 1
ATOM 784 C C . GLY A 1 99 ? -12.398 -6.289 9.602 1 83.44 99 GLY A C 1
ATOM 785 O O . GLY A 1 99 ? -12.969 -7.203 9 1 83.44 99 GLY A O 1
ATOM 786 N N . HIS A 1 100 ? -12.273 -6.102 11.016 1 66.56 100 HIS A N 1
ATOM 787 C CA . HIS A 1 100 ? -12.953 -7 11.938 1 66.56 100 HIS A CA 1
ATOM 788 C C . HIS A 1 100 ? -14.461 -6.785 11.898 1 66.56 100 HIS A C 1
ATOM 790 O O . HIS A 1 100 ? -14.93 -5.688 11.594 1 66.56 100 HIS A O 1
ATOM 796 N N . THR A 1 101 ? -15.047 -7.855 11.719 1 57.03 101 THR A N 1
ATOM 797 C CA . THR A 1 101 ? -16.422 -7.816 12.172 1 57.03 101 THR A CA 1
ATOM 798 C C . THR A 1 101 ? -16.531 -8.203 13.648 1 57.03 101 THR A C 1
ATOM 800 O O . THR A 1 101 ? -15.523 -8.586 14.258 1 57.03 101 THR A O 1
ATOM 803 N N . GLU A 1 102 ? -17.5 -7.723 14.398 1 53.22 102 GLU A N 1
ATOM 804 C CA . GLU A 1 102 ? -17.719 -8.023 15.812 1 53.22 102 GLU A CA 1
ATOM 805 C C . GLU A 1 102 ? -17.203 -9.422 16.156 1 53.22 102 GLU A C 1
ATOM 807 O O . GLU A 1 102 ? -16.625 -9.625 17.234 1 53.22 102 GLU A O 1
ATOM 812 N N . ASP A 1 103 ? -17.297 -10.406 15.328 1 49.69 103 ASP A N 1
ATOM 813 C CA . ASP A 1 103 ? -17.094 -11.797 15.75 1 49.69 103 ASP A CA 1
ATOM 814 C C . ASP A 1 103 ? -15.883 -12.406 15.055 1 49.69 103 ASP A C 1
ATOM 816 O O . ASP A 1 103 ? -15.477 -13.531 15.383 1 49.69 103 ASP A O 1
ATOM 820 N N . GLN A 1 104 ? -15.266 -11.719 14.164 1 57.34 104 GLN A N 1
ATOM 821 C CA . GLN A 1 104 ? -14.234 -12.43 13.422 1 57.34 104 GLN A CA 1
ATOM 822 C C . GLN A 1 104 ? -13.039 -11.523 13.125 1 57.34 104 GLN A C 1
ATOM 824 O O . GLN A 1 104 ? -13.211 -10.328 12.898 1 57.34 104 GLN A O 1
ATOM 829 N N . PRO A 1 105 ? -11.852 -12.156 13.484 1 66.56 105 PRO A N 1
ATOM 830 C CA . PRO A 1 105 ? -10.695 -11.375 13.047 1 66.56 105 PRO A CA 1
ATOM 831 C C . PRO A 1 105 ? -10.797 -10.93 11.594 1 66.56 105 PRO A C 1
ATOM 833 O O . PRO A 1 105 ? -11.406 -11.625 10.773 1 66.56 105 PRO A O 1
ATOM 836 N N . GLY A 1 106 ? -10.5 -9.797 11.32 1 85.31 106 GLY A N 1
ATOM 837 C CA . GLY A 1 106 ? -10.594 -9.219 9.992 1 85.31 106 GLY A CA 1
ATOM 838 C C . GLY A 1 106 ? -9.742 -9.945 8.969 1 85.31 106 GLY A C 1
ATOM 839 O O . GLY A 1 106 ? -8.758 -10.594 9.32 1 85.31 106 GLY A O 1
ATOM 840 N N . LEU A 1 107 ? -10.219 -10.203 7.789 1 90.19 107 LEU A N 1
ATOM 841 C CA . LEU A 1 107 ? -9.516 -10.828 6.672 1 90.19 107 LEU A CA 1
ATOM 842 C C . LEU A 1 107 ? -8.086 -10.305 6.566 1 90.19 107 LEU A C 1
ATOM 844 O O . LEU A 1 107 ? -7.18 -11.047 6.195 1 90.19 107 LEU A O 1
ATOM 848 N N . ALA A 1 108 ? -7.875 -9.078 6.93 1 92.12 108 ALA A N 1
ATOM 849 C CA . ALA A 1 108 ? -6.531 -8.508 6.871 1 92.12 108 ALA A CA 1
ATOM 850 C C . ALA A 1 108 ? -5.574 -9.266 7.785 1 92.12 108 ALA A C 1
ATOM 852 O O . ALA A 1 108 ? -4.438 -9.555 7.406 1 92.12 108 ALA A O 1
ATOM 853 N N . VAL A 1 109 ? -6.047 -9.562 8.922 1 90.06 109 VAL A N 1
ATOM 854 C CA . VAL A 1 109 ? -5.242 -10.312 9.875 1 90.06 109 VAL A CA 1
ATOM 855 C C . VAL A 1 109 ? -4.965 -11.711 9.328 1 90.06 109 VAL A C 1
ATOM 857 O O . VAL A 1 109 ? -3.84 -12.211 9.414 1 90.06 109 VAL A O 1
ATOM 860 N N . ALA A 1 110 ? -5.996 -12.344 8.812 1 92.5 110 ALA A N 1
ATOM 861 C CA . ALA A 1 110 ? -5.84 -13.672 8.227 1 92.5 110 ALA A CA 1
ATOM 862 C C . ALA A 1 110 ? -4.809 -13.664 7.105 1 92.5 110 ALA A C 1
ATOM 864 O O . ALA A 1 110 ? -4.012 -14.594 6.977 1 92.5 110 ALA A O 1
ATOM 865 N N . ILE A 1 111 ? -4.82 -12.68 6.309 1 94.5 111 ILE A N 1
ATOM 866 C CA . ILE A 1 111 ? -3.873 -12.539 5.207 1 94.5 111 ILE A CA 1
ATOM 867 C C . ILE A 1 111 ? -2.453 -12.43 5.762 1 94.5 111 ILE A C 1
ATOM 869 O O . ILE A 1 111 ? -1.535 -13.086 5.258 1 94.5 111 ILE A O 1
ATOM 873 N N . ARG A 1 112 ? -2.277 -11.648 6.801 1 90.69 112 ARG A N 1
ATOM 874 C CA . ARG A 1 112 ? -0.962 -11.492 7.414 1 90.69 112 ARG A CA 1
ATOM 875 C C . ARG A 1 112 ? -0.475 -12.82 8 1 90.69 112 ARG A C 1
ATOM 877 O O . ARG A 1 112 ? 0.694 -13.18 7.844 1 90.69 112 ARG A O 1
ATOM 884 N N . ILE A 1 113 ? -1.348 -13.5 8.617 1 89.75 113 ILE A N 1
ATOM 885 C CA . ILE A 1 113 ? -1.005 -14.797 9.188 1 89.75 113 ILE A CA 1
ATOM 886 C C . ILE A 1 113 ? -0.62 -15.758 8.062 1 89.75 113 ILE A C 1
ATOM 888 O O . ILE A 1 113 ? 0.373 -16.484 8.18 1 89.75 113 ILE A O 1
ATOM 892 N N . ALA A 1 114 ? -1.411 -15.789 7.023 1 93.12 114 ALA A N 1
ATOM 893 C CA . ALA A 1 114 ? -1.112 -16.641 5.879 1 93.12 114 ALA A CA 1
ATOM 894 C C . ALA A 1 114 ? 0.276 -16.344 5.32 1 93.12 114 ALA A C 1
ATOM 896 O O . ALA A 1 114 ? 1.02 -17.266 4.969 1 93.12 114 ALA A O 1
ATOM 897 N N . ARG A 1 115 ? 0.585 -15.109 5.234 1 90.56 115 ARG A N 1
ATOM 898 C CA . ARG A 1 115 ? 1.912 -14.703 4.781 1 90.56 115 ARG A CA 1
ATOM 899 C C . ARG A 1 115 ? 2.996 -15.258 5.695 1 90.56 115 ARG A C 1
ATOM 901 O O . ARG A 1 115 ? 3.967 -15.859 5.223 1 90.56 115 ARG A O 1
ATOM 908 N N . ASP A 1 116 ? 2.801 -15.086 6.973 1 87 116 ASP A N 1
ATOM 909 C CA . ASP A 1 116 ? 3.797 -15.492 7.957 1 87 116 ASP A CA 1
ATOM 910 C C . ASP A 1 116 ? 3.977 -17.016 7.961 1 87 116 ASP A C 1
ATOM 912 O O . ASP A 1 116 ? 5.062 -17.516 8.25 1 87 116 ASP A O 1
ATOM 916 N N . TYR A 1 117 ? 2.947 -17.672 7.59 1 87 117 TYR A N 1
ATOM 917 C CA . TYR A 1 117 ? 3.01 -19.141 7.551 1 87 117 TYR A CA 1
ATOM 918 C C . TYR A 1 117 ? 3.33 -19.625 6.145 1 87 117 TYR A C 1
ATOM 920 O O . TYR A 1 117 ? 3.082 -20.797 5.82 1 87 117 TYR A O 1
ATOM 928 N N . GLN A 1 118 ? 3.713 -18.734 5.305 1 88 118 GLN A N 1
ATOM 929 C CA . GLN A 1 118 ? 4.238 -19.031 3.977 1 88 118 GLN A CA 1
ATOM 930 C C . GLN A 1 118 ? 3.178 -19.703 3.105 1 88 118 GLN A C 1
ATOM 932 O O . GLN A 1 118 ? 3.451 -20.719 2.447 1 88 118 GLN A O 1
ATOM 937 N N . ARG A 1 119 ? 1.974 -19.219 3.293 1 92.44 119 ARG A N 1
ATOM 938 C CA . ARG A 1 119 ? 0.984 -19.594 2.283 1 92.44 119 ARG A CA 1
ATOM 939 C C . ARG A 1 119 ? 1.226 -18.828 0.982 1 92.44 119 ARG A C 1
ATOM 941 O O . ARG A 1 119 ? 1.72 -17.703 0.996 1 92.44 119 ARG A O 1
ATOM 948 N N . HIS A 1 120 ? 0.857 -19.5 -0.109 1 94.12 120 HIS A N 1
ATOM 949 C CA . HIS A 1 120 ? 1.212 -18.875 -1.38 1 94.12 120 HIS A CA 1
ATOM 950 C C . HIS A 1 120 ? -0.029 -18.578 -2.213 1 94.12 120 HIS A C 1
ATOM 952 O O . HIS A 1 120 ? 0.029 -17.781 -3.16 1 94.12 120 HIS A O 1
ATOM 958 N N . TRP A 1 121 ? -1.117 -19.219 -1.825 1 94.69 121 TRP A N 1
ATOM 959 C CA . TRP A 1 121 ? -2.324 -19.062 -2.633 1 94.69 121 TRP A CA 1
ATOM 960 C C . TRP A 1 121 ? -3.504 -18.641 -1.77 1 94.69 121 TRP A C 1
ATOM 962 O O . TRP A 1 121 ? -3.678 -19.125 -0.651 1 94.69 121 TRP A O 1
ATOM 972 N N . MET A 1 122 ? -4.234 -17.719 -2.277 1 95.44 122 MET A N 1
ATOM 973 C CA . MET A 1 122 ? -5.543 -17.344 -1.749 1 95.44 122 MET A CA 1
ATOM 974 C C . MET A 1 122 ? -6.656 -17.766 -2.701 1 95.44 122 MET A C 1
ATOM 976 O O . MET A 1 122 ? -6.555 -17.562 -3.912 1 95.44 122 MET A O 1
ATOM 980 N N . TRP A 1 123 ? -7.633 -18.391 -2.219 1 93.38 123 TRP A N 1
ATOM 981 C CA . TRP A 1 123 ? -8.773 -18.703 -3.074 1 93.38 123 TRP A CA 1
ATOM 982 C C . TRP A 1 123 ? -10.039 -18.031 -2.562 1 93.38 123 TRP A C 1
ATOM 984 O O . TRP A 1 123 ? -10.172 -17.75 -1.365 1 93.38 123 TRP A O 1
ATOM 994 N N . ILE A 1 124 ? -10.891 -17.688 -3.432 1 92 124 ILE A N 1
ATOM 995 C CA . ILE A 1 124 ? -12.188 -17.078 -3.164 1 92 124 ILE A CA 1
ATOM 996 C C . ILE A 1 124 ? -13.289 -17.906 -3.832 1 92 124 ILE A C 1
ATOM 998 O O . ILE A 1 124 ? -13.156 -18.297 -4.992 1 92 124 ILE A O 1
ATOM 1002 N N . ASP A 1 125 ? -14.273 -18.156 -3.061 1 88.88 125 ASP A N 1
ATOM 1003 C CA . ASP A 1 125 ? -15.461 -18.812 -3.607 1 88.88 125 ASP A CA 1
ATOM 1004 C C . ASP A 1 125 ? -16.562 -17.797 -3.904 1 88.88 125 ASP A C 1
ATOM 1006 O O . ASP A 1 125 ? -17.094 -17.172 -2.988 1 88.88 125 ASP A O 1
ATOM 1010 N N . ILE A 1 126 ? -16.781 -17.641 -5.117 1 84.25 126 ILE A N 1
ATOM 1011 C CA . ILE A 1 126 ? -17.812 -16.703 -5.527 1 84.25 126 ILE A CA 1
ATOM 1012 C C . ILE A 1 126 ? -19.125 -17.453 -5.773 1 84.25 126 ILE A C 1
ATOM 1014 O O . ILE A 1 126 ? -19.203 -18.297 -6.668 1 84.25 126 ILE A O 1
ATOM 1018 N N . ASP A 1 127 ? -20.094 -17.188 -4.961 1 79.19 127 ASP A N 1
ATOM 1019 C CA . ASP A 1 127 ? -21.438 -17.719 -5.078 1 79.19 127 ASP A CA 1
ATOM 1020 C C . ASP A 1 127 ? -22.453 -16.578 -5.211 1 79.19 127 ASP A C 1
ATOM 1022 O O . ASP A 1 127 ? -22.672 -15.82 -4.262 1 79.19 127 ASP A O 1
ATOM 1026 N N . PRO A 1 128 ? -23.047 -16.516 -6.391 1 74.06 128 PRO A N 1
ATOM 1027 C CA . PRO A 1 128 ? -23.969 -15.406 -6.602 1 74.06 128 PRO A CA 1
ATOM 1028 C C . PRO A 1 128 ? -25.156 -15.438 -5.633 1 74.06 128 PRO A C 1
ATOM 1030 O O . PRO A 1 128 ? -25.875 -14.438 -5.488 1 74.06 128 PRO A O 1
ATOM 1033 N N . THR A 1 129 ? -25.344 -16.578 -5.102 1 76.31 129 THR A N 1
ATOM 1034 C CA . THR A 1 129 ? -26.453 -16.672 -4.172 1 76.31 129 THR A CA 1
ATOM 1035 C C . THR A 1 129 ? -26.062 -16.141 -2.795 1 76.31 129 THR A C 1
ATOM 1037 O O . THR A 1 129 ? -26.922 -15.906 -1.946 1 76.31 129 THR A O 1
ATOM 1040 N N . ASP A 1 130 ? -24.797 -15.945 -2.693 1 73.88 130 ASP A N 1
ATOM 1041 C CA . ASP A 1 130 ? -24.328 -15.398 -1.42 1 73.88 130 ASP A CA 1
ATOM 1042 C C . ASP A 1 130 ? -24.734 -13.938 -1.274 1 73.88 130 ASP A C 1
ATOM 1044 O O . ASP A 1 130 ? -24.812 -13.211 -2.266 1 73.88 130 ASP A O 1
ATOM 1048 N N . ALA A 1 131 ? -24.984 -13.617 -0.094 1 67.69 131 ALA A N 1
ATOM 1049 C CA . ALA A 1 131 ? -25.219 -12.195 0.176 1 67.69 131 ALA A CA 1
ATOM 1050 C C . ALA A 1 131 ? -23.984 -11.367 -0.169 1 67.69 131 ALA A C 1
ATOM 1052 O O . ALA A 1 131 ? -22.844 -11.828 -0.004 1 67.69 131 ALA A O 1
ATOM 1053 N N . PRO A 1 132 ? -24.297 -10.18 -0.742 1 63.78 132 PRO A N 1
ATOM 1054 C CA . PRO A 1 132 ? -23.156 -9.312 -1.022 1 63.78 132 PRO A CA 1
ATOM 1055 C C . PRO A 1 132 ? -22.25 -9.133 0.187 1 63.78 132 PRO A C 1
ATOM 1057 O O . PRO A 1 132 ? -22.719 -8.898 1.3 1 63.78 132 PRO A O 1
ATOM 1060 N N . GLY A 1 133 ? -21.016 -9.352 0.045 1 65.06 133 GLY A N 1
ATOM 1061 C CA . GLY A 1 133 ? -20.047 -9.203 1.124 1 65.06 133 GLY A CA 1
ATOM 1062 C C . GLY A 1 133 ? -19.703 -10.523 1.8 1 65.06 133 GLY A C 1
ATOM 1063 O O . GLY A 1 133 ? -18.797 -10.578 2.623 1 65.06 133 GLY A O 1
ATOM 1064 N N . HIS A 1 134 ? -20.484 -11.508 1.479 1 72.81 134 HIS A N 1
ATOM 1065 C CA . HIS A 1 134 ? -20.219 -12.812 2.094 1 72.81 134 HIS A CA 1
ATOM 1066 C C . HIS A 1 134 ? -19.484 -13.734 1.136 1 72.81 134 HIS A C 1
ATOM 1068 O O . HIS A 1 134 ? -20.094 -14.594 0.499 1 72.81 134 HIS A O 1
ATOM 1074 N N . VAL A 1 135 ? -18.281 -13.469 0.935 1 80.62 135 VAL A N 1
ATOM 1075 C CA . VAL A 1 135 ? -17.438 -14.297 0.086 1 80.62 135 VAL A CA 1
ATOM 1076 C C . VAL A 1 135 ? -16.531 -15.18 0.953 1 80.62 135 VAL A C 1
ATOM 1078 O O . VAL A 1 135 ? -16.016 -14.727 1.978 1 80.62 135 VAL A O 1
ATOM 1081 N N . ARG A 1 136 ? -16.547 -16.453 0.643 1 85.69 136 ARG A N 1
ATOM 1082 C CA . ARG A 1 136 ? -15.648 -17.375 1.353 1 85.69 136 ARG A CA 1
ATOM 1083 C C . ARG A 1 136 ? -14.227 -17.266 0.814 1 85.69 136 ARG A C 1
ATOM 1085 O O . ARG A 1 136 ? -14.016 -17.297 -0.399 1 85.69 136 ARG A O 1
ATOM 1092 N N . VAL A 1 137 ? -13.312 -17.062 1.733 1 91.31 137 VAL A N 1
ATOM 1093 C CA . VAL A 1 137 ? -11.906 -16.906 1.39 1 91.31 137 VAL A CA 1
ATOM 1094 C C . VAL A 1 137 ? -11.07 -17.922 2.156 1 91.31 137 VAL A C 1
ATOM 1096 O O . VAL A 1 137 ? -11.383 -18.266 3.301 1 91.31 137 VAL A O 1
ATOM 1099 N N . GLY A 1 138 ? -10.078 -18.469 1.509 1 91.88 138 GLY A N 1
ATOM 1100 C CA . GLY A 1 138 ? -9.141 -19.344 2.172 1 91.88 138 GLY A CA 1
ATOM 1101 C C . GLY A 1 138 ? -7.723 -19.203 1.657 1 91.88 138 GLY A C 1
ATOM 1102 O O . GLY A 1 138 ? -7.48 -18.516 0.665 1 91.88 138 GLY A O 1
ATOM 1103 N N . PHE A 1 139 ? -6.781 -19.844 2.387 1 93.56 139 PHE A N 1
ATOM 1104 C CA . PHE A 1 139 ? -5.359 -19.766 2.074 1 93.56 139 PHE A CA 1
ATOM 1105 C C . PHE A 1 139 ? -4.723 -21.141 2.078 1 93.56 139 PHE A C 1
ATOM 1107 O O . PHE A 1 139 ? -5.035 -21.984 2.934 1 93.56 139 PHE A O 1
ATOM 1114 N N . THR A 1 140 ? -3.906 -21.359 1.12 1 91.31 140 THR A N 1
ATOM 1115 C CA . THR A 1 140 ? -3.24 -22.656 1.029 1 91.31 140 THR A CA 1
ATOM 1116 C C . THR A 1 140 ? -1.787 -22.484 0.594 1 91.31 140 THR A C 1
ATOM 1118 O O . THR A 1 140 ? -1.414 -21.453 0.047 1 91.31 140 THR A O 1
ATOM 1121 N N . THR A 1 141 ? -0.987 -23.516 0.859 1 87 141 THR A N 1
ATOM 1122 C CA . THR A 1 141 ? 0.408 -23.516 0.434 1 87 141 THR A CA 1
ATOM 1123 C C . THR A 1 141 ? 0.518 -23.797 -1.062 1 87 141 THR A C 1
ATOM 1125 O O . THR A 1 141 ? 1.469 -23.359 -1.714 1 87 141 THR A O 1
ATOM 1128 N N . HIS A 1 142 ? -0.466 -24.578 -1.494 1 85.12 142 HIS A N 1
ATOM 1129 C CA . HIS A 1 142 ? -0.43 -25 -2.889 1 85.12 142 HIS A CA 1
ATOM 1130 C C . HIS A 1 142 ? -1.826 -25 -3.504 1 85.12 142 HIS A C 1
ATOM 1132 O O . HIS A 1 142 ? -2.824 -25.125 -2.787 1 85.12 142 HIS A O 1
ATOM 1138 N N . ARG A 1 143 ? -1.73 -24.781 -4.738 1 85.12 143 ARG A N 1
ATOM 1139 C CA . ARG A 1 143 ? -2.996 -24.859 -5.461 1 85.12 143 ARG A CA 1
ATOM 1140 C C . ARG A 1 143 ? -3.418 -26.312 -5.684 1 85.12 143 ARG A C 1
ATOM 1142 O O . ARG A 1 143 ? -2.627 -27.125 -6.16 1 85.12 143 ARG A O 1
ATOM 1149 N N . ILE A 1 144 ? -4.66 -26.625 -5.375 1 76.69 144 ILE A N 1
ATOM 1150 C CA . ILE A 1 144 ? -5.117 -28.016 -5.426 1 76.69 144 ILE A CA 1
ATOM 1151 C C . ILE A 1 144 ? -5.852 -28.266 -6.738 1 76.69 144 ILE A C 1
ATOM 1153 O O . ILE A 1 144 ? -5.746 -29.344 -7.316 1 76.69 144 ILE A O 1
ATOM 1157 N N . SER A 1 145 ? -6.574 -27.344 -7.258 1 83 145 SER A N 1
ATOM 1158 C CA . SER A 1 145 ? -7.355 -27.547 -8.477 1 83 145 SER A CA 1
ATOM 1159 C C . SER A 1 145 ? -6.73 -26.812 -9.656 1 83 145 SER A C 1
ATOM 1161 O O . SER A 1 145 ? -6.707 -25.578 -9.688 1 83 145 SER A O 1
ATOM 1163 N N . LEU A 1 146 ? -6.281 -27.594 -10.648 1 87.31 146 LEU A N 1
ATOM 1164 C CA . LEU A 1 146 ? -5.633 -27 -11.812 1 87.31 146 LEU A CA 1
ATOM 1165 C C . LEU A 1 146 ? -6.617 -26.859 -12.969 1 87.31 146 LEU A C 1
ATOM 1167 O O . LEU A 1 146 ? -6.66 -25.812 -13.625 1 87.31 146 LEU A O 1
ATOM 1171 N N . VAL A 1 147 ? -7.301 -27.938 -13.195 1 91.38 147 VAL A N 1
ATOM 1172 C CA . VAL A 1 147 ? -8.266 -28.078 -14.281 1 91.38 147 VAL A CA 1
ATOM 1173 C C . VAL A 1 147 ? -9.523 -28.781 -13.766 1 91.38 147 VAL A C 1
ATOM 1175 O O . VAL A 1 147 ? -9.523 -29.328 -12.664 1 91.38 147 VAL A O 1
ATOM 1178 N N . PRO A 1 148 ? -10.602 -28.688 -14.531 1 89.38 148 PRO A N 1
ATOM 1179 C CA . PRO A 1 148 ? -11.812 -29.375 -14.078 1 89.38 148 PRO A CA 1
ATOM 1180 C C . PRO A 1 148 ? -11.594 -30.875 -13.867 1 89.38 148 PRO A C 1
ATOM 1182 O O . PRO A 1 148 ? -10.758 -31.484 -14.531 1 89.38 148 PRO A O 1
ATOM 1185 N N . ALA A 1 149 ? -12.414 -31.344 -12.945 1 87.44 149 ALA A N 1
ATOM 1186 C CA . ALA A 1 149 ? -12.375 -32.781 -12.656 1 87.44 149 ALA A CA 1
ATOM 1187 C C . ALA A 1 149 ? -12.688 -33.594 -13.898 1 87.44 149 ALA A C 1
ATOM 1189 O O . ALA A 1 149 ? -13.562 -33.219 -14.688 1 87.44 149 ALA A O 1
ATOM 1190 N N . GLY A 1 150 ? -12.039 -34.625 -14.023 1 88.88 150 GLY A N 1
ATOM 1191 C CA . GLY A 1 150 ? -12.312 -35.531 -15.133 1 88.88 150 GLY A CA 1
ATOM 1192 C C . GLY A 1 150 ? -11.461 -35.25 -16.359 1 88.88 150 GLY A C 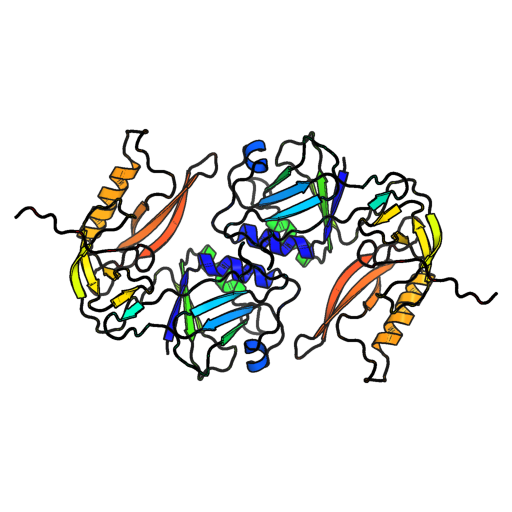1
ATOM 1193 O O . GLY A 1 150 ? -11.57 -35.938 -17.375 1 88.88 150 GLY A O 1
ATOM 1194 N N . THR A 1 151 ? -10.633 -34.281 -16.297 1 93.31 151 THR A N 1
ATOM 1195 C CA . THR A 1 151 ? -9.75 -33.969 -17.422 1 93.31 151 THR A CA 1
ATOM 1196 C C . THR A 1 151 ? -8.82 -35.125 -17.734 1 93.31 151 THR A C 1
ATOM 1198 O O . THR A 1 151 ? -8.281 -35.781 -16.828 1 93.31 151 THR A O 1
ATOM 1201 N N . ILE A 1 152 ? -8.68 -35.344 -19.016 1 95.75 152 ILE A N 1
ATOM 1202 C CA . ILE A 1 152 ? -7.77 -36.375 -19.484 1 95.75 152 ILE A CA 1
ATOM 1203 C C . ILE A 1 152 ? -6.352 -35.812 -19.578 1 95.75 152 ILE A C 1
ATOM 1205 O O . ILE A 1 152 ? -6.148 -34.688 -20.047 1 95.75 152 ILE A O 1
ATOM 1209 N N . TRP A 1 153 ? -5.48 -36.625 -19.109 1 96.88 153 TRP A N 1
ATOM 1210 C CA . TRP A 1 153 ? -4.07 -36.25 -19.172 1 96.88 153 TRP A CA 1
ATOM 1211 C C . TRP A 1 153 ? -3.326 -37.094 -20.188 1 96.88 153 TRP A C 1
ATOM 1213 O O . TRP A 1 153 ? -3.516 -38.312 -20.25 1 96.88 153 TRP A O 1
ATOM 1223 N N . THR A 1 154 ? -2.512 -36.406 -21.016 1 97.25 154 THR A N 1
ATOM 1224 C CA . THR A 1 154 ? -1.795 -37.094 -22.078 1 97.25 154 THR A CA 1
ATOM 1225 C C . THR A 1 154 ? -0.292 -36.875 -21.969 1 97.25 154 THR A C 1
ATOM 1227 O O . THR A 1 154 ? 0.141 -35.781 -21.562 1 97.25 154 THR A O 1
ATOM 1230 N N . PHE A 1 155 ? 0.405 -37.875 -22.359 1 97.25 155 PHE A N 1
ATOM 1231 C CA . PHE A 1 155 ? 1.859 -37.812 -22.281 1 97.25 155 PHE A CA 1
ATOM 1232 C C . PHE A 1 155 ? 2.402 -36.844 -23.328 1 97.25 155 PHE A C 1
ATOM 1234 O O . PHE A 1 155 ? 1.907 -36.781 -24.453 1 97.25 155 PHE A O 1
ATOM 1241 N N . ALA A 1 156 ? 3.326 -36.031 -22.875 1 97.06 156 ALA A N 1
ATOM 1242 C CA . ALA A 1 156 ? 4.051 -35.125 -23.781 1 97.06 156 ALA A CA 1
ATOM 1243 C C . ALA A 1 156 ? 5.406 -34.75 -23.188 1 97.06 156 ALA A C 1
ATOM 1245 O O . ALA A 1 156 ? 5.68 -35 -22.016 1 97.06 156 ALA A O 1
ATOM 1246 N N . THR A 1 157 ? 6.227 -34.281 -24.062 1 98 157 THR A N 1
ATOM 1247 C CA . THR A 1 157 ? 7.461 -33.656 -23.609 1 98 157 THR A CA 1
ATOM 1248 C C . THR A 1 157 ? 7.32 -32.125 -23.609 1 98 157 THR A C 1
ATOM 1250 O O . THR A 1 157 ? 6.914 -31.547 -24.625 1 98 157 THR A O 1
ATOM 1253 N N . VAL A 1 158 ? 7.633 -31.531 -22.484 1 98.12 158 VAL A N 1
ATOM 1254 C CA . VAL A 1 158 ? 7.379 -30.094 -22.359 1 98.12 158 VAL A CA 1
ATOM 1255 C C . VAL A 1 158 ? 8.672 -29.375 -21.984 1 98.12 158 VAL A C 1
ATOM 1257 O O . VAL A 1 158 ? 9.641 -30 -21.547 1 98.12 158 VAL A O 1
ATOM 1260 N N . THR A 1 159 ? 8.688 -28.047 -22.266 1 98.12 159 THR A N 1
ATOM 1261 C CA . THR A 1 159 ? 9.805 -27.172 -21.938 1 98.12 159 THR A CA 1
ATOM 1262 C C . THR A 1 159 ? 9.32 -25.766 -21.625 1 98.12 159 THR A C 1
ATOM 1264 O O . THR A 1 159 ? 8.133 -25.453 -21.781 1 98.12 159 THR A O 1
ATOM 1267 N N . CYS A 1 160 ? 10.148 -25.031 -20.969 1 96.62 160 CYS A N 1
ATOM 1268 C CA . CYS A 1 160 ? 9.914 -23.609 -20.781 1 96.62 160 CYS A CA 1
ATOM 1269 C C . CYS A 1 160 ? 11.203 -22.891 -20.391 1 96.62 160 CYS A C 1
ATOM 1271 O O . CYS A 1 160 ? 12.242 -23.531 -20.203 1 96.62 160 CYS A O 1
ATOM 1273 N N . ASP A 1 161 ? 11.141 -21.625 -20.312 1 94.94 161 ASP A N 1
ATOM 1274 C CA . ASP A 1 161 ? 12.32 -20.812 -20 1 94.94 161 ASP A CA 1
ATOM 1275 C C . ASP A 1 161 ? 12.742 -20.984 -18.547 1 94.94 161 ASP A C 1
ATOM 1277 O O . ASP A 1 161 ? 13.914 -20.844 -18.219 1 94.94 161 ASP A O 1
ATOM 1281 N N . ALA A 1 162 ? 11.812 -21.344 -17.703 1 95.69 162 ALA A N 1
ATOM 1282 C CA . ALA A 1 162 ? 12.109 -21.469 -16.281 1 95.69 162 ALA A CA 1
ATOM 1283 C C . ALA A 1 162 ? 13.078 -22.625 -16.016 1 95.69 162 ALA A C 1
ATOM 1285 O O . ALA A 1 162 ? 13.742 -22.672 -14.984 1 95.69 162 ALA A O 1
ATOM 1286 N N . VAL A 1 163 ? 13.18 -23.484 -16.969 1 96.75 163 VAL A N 1
ATOM 1287 C CA . VAL A 1 163 ? 14.078 -24.625 -16.828 1 96.75 163 VAL A CA 1
ATOM 1288 C C . VAL A 1 163 ? 15.18 -24.562 -17.875 1 96.75 163 VAL A C 1
ATOM 1290 O O . VAL A 1 163 ? 15.672 -25.594 -18.344 1 96.75 163 VAL A O 1
ATOM 1293 N N . ALA A 1 164 ? 15.406 -23.391 -18.375 1 93.75 164 ALA A N 1
ATOM 1294 C CA . ALA A 1 164 ? 16.5 -23.078 -19.281 1 93.75 164 ALA A CA 1
ATOM 1295 C C . ALA A 1 164 ? 16.344 -23.828 -20.609 1 93.75 164 ALA A C 1
ATOM 1297 O O . ALA A 1 164 ? 17.328 -24.25 -21.219 1 93.75 164 ALA A O 1
ATOM 1298 N N . GLY A 1 165 ? 15.117 -24.156 -20.906 1 94.5 165 GLY A N 1
ATOM 1299 C CA . GLY A 1 165 ? 14.836 -24.734 -22.203 1 94.5 165 GLY A CA 1
ATOM 1300 C C . GLY A 1 165 ? 14.992 -26.25 -22.219 1 94.5 165 GLY A C 1
ATOM 1301 O O . GLY A 1 165 ? 14.805 -26.875 -23.266 1 94.5 165 GLY A O 1
ATOM 1302 N N . ALA A 1 166 ? 15.305 -26.844 -21.125 1 95.94 166 ALA A N 1
ATOM 1303 C CA . ALA A 1 166 ? 15.391 -28.312 -21.047 1 95.94 166 ALA A CA 1
ATOM 1304 C C . ALA A 1 166 ? 14.016 -28.953 -21.25 1 95.94 166 ALA A C 1
ATOM 1306 O O . ALA A 1 166 ? 12.992 -28.312 -21 1 95.94 166 ALA A O 1
ATOM 1307 N N . SER A 1 167 ? 14.031 -30.156 -21.766 1 97.56 167 SER A N 1
ATOM 1308 C CA . SER A 1 167 ? 12.781 -30.859 -22.047 1 97.56 167 SER A CA 1
ATOM 1309 C C . SER A 1 167 ? 12.547 -31.984 -21.031 1 97.56 167 SER A C 1
ATOM 1311 O O . SER A 1 167 ? 13.484 -32.688 -20.641 1 97.56 167 SER A O 1
ATOM 1313 N N . TYR A 1 168 ? 11.289 -32.094 -20.641 1 98.12 168 TYR A N 1
ATOM 1314 C CA . TYR A 1 168 ? 10.945 -33.125 -19.656 1 98.12 168 TYR A CA 1
ATOM 1315 C C . TYR A 1 168 ? 9.656 -33.844 -20.031 1 98.12 168 TYR A C 1
ATOM 1317 O O . TYR A 1 168 ? 8.727 -33.219 -20.547 1 98.12 168 TYR A O 1
ATOM 1325 N N . PRO A 1 169 ? 9.633 -35.125 -19.797 1 98.19 169 PRO A N 1
ATOM 1326 C CA . PRO A 1 169 ? 8.352 -35.844 -19.953 1 98.19 169 PRO A CA 1
ATOM 1327 C C . PRO A 1 169 ? 7.312 -35.375 -18.922 1 98.19 169 PRO A C 1
ATOM 1329 O O . PRO A 1 169 ? 7.648 -35.156 -17.766 1 98.19 169 PRO A O 1
ATOM 1332 N N . ALA A 1 170 ? 6.074 -35.281 -19.359 1 98.25 170 ALA A N 1
ATOM 1333 C CA . ALA A 1 170 ? 5 -34.812 -18.484 1 98.25 170 ALA A CA 1
ATOM 1334 C C . ALA A 1 170 ? 3.646 -35.312 -18.953 1 98.25 170 ALA A C 1
ATOM 1336 O O . ALA A 1 170 ? 3.537 -35.906 -20.047 1 98.25 170 ALA A O 1
ATOM 1337 N N . LEU A 1 171 ? 2.705 -35.281 -18.094 1 97.69 171 LEU A N 1
ATOM 1338 C CA . LEU A 1 171 ? 1.297 -35.375 -18.469 1 97.69 171 LEU A CA 1
ATOM 1339 C C . LEU A 1 171 ? 0.671 -34 -18.609 1 97.69 171 LEU A C 1
ATOM 1341 O O . LEU A 1 171 ? 0.736 -33.188 -17.688 1 97.69 171 LEU A O 1
ATOM 1345 N N . ILE A 1 172 ? 0.13 -33.719 -19.75 1 97.88 172 ILE A N 1
ATOM 1346 C CA . ILE A 1 172 ? -0.476 -32.406 -19.969 1 97.88 172 ILE A CA 1
ATOM 1347 C C . ILE A 1 172 ? -1.998 -32.531 -19.969 1 97.88 172 ILE A C 1
ATOM 1349 O O . ILE A 1 172 ? -2.539 -33.594 -20.359 1 97.88 172 ILE A O 1
ATOM 1353 N N . ALA A 1 173 ? -2.697 -31.531 -19.516 1 97.56 173 ALA A N 1
ATOM 1354 C CA . ALA A 1 173 ? -4.156 -31.531 -19.5 1 97.56 173 ALA A CA 1
ATOM 1355 C C . ALA A 1 173 ? -4.73 -31.359 -20.906 1 97.56 173 ALA A C 1
ATOM 1357 O O . ALA A 1 173 ? -4.723 -30.25 -21.453 1 97.56 173 ALA A O 1
ATOM 1358 N N . ALA A 1 174 ? -5.289 -32.438 -21.312 1 96.19 174 ALA A N 1
ATOM 1359 C CA . ALA A 1 174 ? -5.809 -32.406 -22.688 1 96.19 174 ALA A CA 1
ATOM 1360 C C . ALA A 1 174 ? -6.949 -31.391 -22.797 1 96.19 174 ALA A C 1
ATOM 1362 O O . ALA A 1 174 ? -7.906 -31.422 -22.031 1 96.19 174 ALA A O 1
ATOM 1363 N N . GLY A 1 175 ? -6.742 -30.516 -23.734 1 95.94 175 GLY A N 1
ATOM 1364 C CA . GLY A 1 175 ? -7.805 -29.578 -24.062 1 95.94 175 GLY A CA 1
ATOM 1365 C C . GLY A 1 175 ? -7.797 -28.344 -23.172 1 95.94 175 GLY A C 1
ATOM 1366 O O . GLY A 1 175 ? -8.664 -27.469 -23.312 1 95.94 175 GLY A O 1
ATOM 1367 N N . TYR A 1 176 ? -6.871 -28.266 -22.234 1 96.5 176 TYR A N 1
ATOM 1368 C CA . TYR A 1 176 ? -6.852 -27.125 -21.328 1 96.5 176 TYR A CA 1
ATOM 1369 C C . TYR A 1 176 ? -5.488 -26.438 -21.344 1 96.5 176 TYR A C 1
ATOM 1371 O O . TYR A 1 176 ? -4.453 -27.109 -21.406 1 96.5 176 TYR A O 1
ATOM 1379 N N . THR A 1 177 ? -5.492 -25.125 -21.328 1 96.12 177 THR A N 1
ATOM 1380 C CA . THR A 1 177 ? -4.324 -24.266 -21.156 1 96.12 177 THR A CA 1
ATOM 1381 C C . THR A 1 177 ? -4.582 -23.203 -20.094 1 96.12 177 THR A C 1
ATOM 1383 O O . THR A 1 177 ? -5.703 -23.094 -19.594 1 96.12 177 THR A O 1
ATOM 1386 N N . THR A 1 178 ? -3.541 -22.578 -19.703 1 94.5 178 THR A N 1
ATOM 1387 C CA . THR A 1 178 ? -3.75 -21.375 -18.922 1 94.5 178 THR A CA 1
ATOM 1388 C C . THR A 1 178 ? -4.445 -20.297 -19.75 1 94.5 178 THR A C 1
ATOM 1390 O O . THR A 1 178 ? -4.609 -20.453 -20.969 1 94.5 178 THR A O 1
ATOM 1393 N N . ASP A 1 179 ? -4.805 -19.219 -19.078 1 87.62 179 ASP A N 1
ATOM 1394 C CA . ASP A 1 179 ? -5.461 -18.125 -19.781 1 87.62 179 ASP A CA 1
ATOM 1395 C C . ASP A 1 179 ? -4.508 -17.453 -20.766 1 87.62 179 ASP A C 1
ATOM 1397 O O . ASP A 1 179 ? -4.945 -16.75 -21.672 1 87.62 179 ASP A O 1
ATOM 1401 N N . THR A 1 180 ? -3.254 -17.734 -20.656 1 88.75 180 THR A N 1
ATOM 1402 C CA . THR A 1 180 ? -2.271 -17.156 -21.562 1 88.75 180 THR A CA 1
ATOM 1403 C C . THR A 1 180 ? -1.831 -18.188 -22.609 1 88.75 180 THR A C 1
ATOM 1405 O O . THR A 1 180 ? -0.917 -17.922 -23.391 1 88.75 180 THR A O 1
ATOM 1408 N N . GLY A 1 181 ? -2.373 -19.328 -22.516 1 92.5 181 GLY A N 1
ATOM 1409 C CA . GLY A 1 181 ? -2.154 -20.297 -23.578 1 92.5 181 GLY A CA 1
ATOM 1410 C C . GLY A 1 181 ? -1.051 -21.281 -23.266 1 92.5 181 GLY A C 1
ATOM 1411 O O . GLY A 1 181 ? -0.682 -22.109 -24.125 1 92.5 181 GLY A O 1
ATOM 1412 N N . HIS A 1 182 ? -0.553 -21.281 -22.125 1 95.94 182 HIS A N 1
ATOM 1413 C CA . HIS A 1 182 ? 0.511 -22.203 -21.75 1 95.94 182 HIS A CA 1
ATOM 1414 C C . HIS A 1 182 ? -0.059 -23.516 -21.25 1 95.94 182 HIS A C 1
ATOM 1416 O O . HIS A 1 182 ? -1.211 -23.578 -20.812 1 95.94 182 HIS A O 1
ATOM 1422 N N . LEU A 1 183 ? 0.737 -24.5 -21.312 1 97.12 183 LEU A N 1
ATOM 1423 C CA . LEU A 1 183 ? 0.279 -25.828 -20.953 1 97.12 183 LEU A CA 1
ATOM 1424 C C . LEU A 1 183 ? 0.219 -26 -19.438 1 97.12 183 LEU A C 1
ATOM 1426 O O . LEU A 1 183 ? 0.977 -25.359 -18.703 1 97.12 183 LEU A O 1
ATOM 1430 N N . LEU A 1 184 ? -0.704 -26.828 -19.078 1 97.19 184 LEU A N 1
ATOM 1431 C CA . LEU A 1 184 ? -0.777 -27.328 -17.703 1 97.19 184 LEU A CA 1
ATOM 1432 C C . LEU A 1 184 ? -0.225 -28.75 -17.609 1 97.19 184 LEU A C 1
ATOM 1434 O O . LEU A 1 184 ? -0.805 -29.672 -18.172 1 97.19 184 LEU A O 1
ATOM 1438 N N . ALA A 1 185 ? 0.852 -28.844 -16.859 1 97.06 185 ALA A N 1
ATOM 1439 C CA . ALA A 1 185 ? 1.607 -30.094 -16.875 1 97.06 185 ALA A CA 1
ATOM 1440 C C . ALA A 1 185 ? 1.776 -30.641 -15.461 1 97.06 185 ALA A C 1
ATOM 1442 O O . ALA A 1 185 ? 1.829 -29.891 -14.492 1 97.06 185 ALA A O 1
ATOM 1443 N N . ARG A 1 186 ? 1.855 -31.953 -15.391 1 97.31 186 ARG A N 1
ATOM 1444 C CA . ARG A 1 186 ? 2.203 -32.688 -14.172 1 97.31 186 ARG A CA 1
ATOM 1445 C C . ARG A 1 186 ? 3.361 -33.625 -14.422 1 97.31 186 ARG A C 1
ATOM 1447 O O . ARG A 1 186 ? 3.475 -34.219 -15.5 1 97.31 186 ARG A O 1
ATOM 1454 N N . PHE A 1 187 ? 4.145 -33.75 -13.391 1 97.94 187 PHE A N 1
ATOM 1455 C CA . PHE A 1 187 ? 5.375 -34.5 -13.516 1 97.94 187 PHE A CA 1
ATOM 1456 C C . PHE A 1 187 ? 5.445 -35.594 -12.453 1 97.94 187 PHE A C 1
ATOM 1458 O O . PHE A 1 187 ? 5.059 -35.375 -11.305 1 97.94 187 PHE A O 1
ATOM 1465 N N . ASP A 1 188 ? 5.953 -36.75 -12.898 1 97.56 188 ASP A N 1
ATOM 1466 C CA . ASP A 1 188 ? 6.148 -37.781 -11.883 1 97.56 188 ASP A CA 1
ATOM 1467 C C . ASP A 1 188 ? 7.363 -37.469 -11.008 1 97.56 188 ASP A C 1
ATOM 1469 O O . ASP A 1 188 ? 8.109 -36.531 -11.289 1 97.56 188 ASP A O 1
ATOM 1473 N N . ARG A 1 189 ? 7.477 -38.219 -9.984 1 97 189 ARG A N 1
ATOM 1474 C CA . ARG A 1 189 ? 8.516 -37.969 -8.984 1 97 189 ARG A CA 1
ATOM 1475 C C . ARG A 1 189 ? 9.906 -38.031 -9.609 1 97 189 ARG A C 1
ATOM 1477 O O . ARG A 1 189 ? 10.773 -37.219 -9.312 1 97 189 ARG A O 1
ATOM 1484 N N . ALA A 1 190 ? 10.094 -39 -10.391 1 97.38 190 ALA A N 1
ATOM 1485 C CA . ALA A 1 190 ? 11.398 -39.156 -11.031 1 97.38 190 ALA A CA 1
ATOM 1486 C C . ALA A 1 190 ? 11.75 -37.969 -11.891 1 97.38 190 ALA A C 1
ATOM 1488 O O . ALA A 1 190 ? 12.898 -37.5 -11.891 1 97.38 190 ALA A O 1
ATOM 1489 N N . THR A 1 191 ? 10.781 -37.5 -12.664 1 98.06 191 THR A N 1
ATOM 1490 C CA . THR A 1 191 ? 11.008 -36.312 -13.492 1 98.06 191 THR A CA 1
ATOM 1491 C C . THR A 1 191 ? 11.312 -35.094 -12.625 1 98.06 191 THR A C 1
ATOM 1493 O O . THR A 1 191 ? 12.164 -34.281 -12.977 1 98.06 191 THR A O 1
ATOM 1496 N N . VAL A 1 192 ? 10.641 -34.969 -11.539 1 98.19 192 VAL A N 1
ATOM 1497 C CA . VAL A 1 192 ? 10.867 -33.844 -10.625 1 98.19 192 VAL A CA 1
ATOM 1498 C C . VAL A 1 192 ? 12.297 -33.906 -10.094 1 98.19 192 VAL A C 1
ATOM 1500 O O . VAL A 1 192 ? 12.969 -32.875 -10 1 98.19 192 VAL A O 1
ATOM 1503 N N . GLU A 1 193 ? 12.75 -35.031 -9.773 1 97.31 193 GLU A N 1
ATOM 1504 C CA . GLU A 1 193 ? 14.125 -35.188 -9.305 1 97.31 193 GLU A CA 1
ATOM 1505 C C . GLU A 1 193 ? 15.125 -34.781 -10.375 1 97.31 193 GLU A C 1
ATOM 1507 O O . GLU A 1 193 ? 16.156 -34.156 -10.078 1 97.31 193 GLU A O 1
ATOM 1512 N N . ASN A 1 194 ? 14.781 -35.125 -11.562 1 97.81 194 ASN A N 1
ATOM 1513 C CA . ASN A 1 194 ? 15.625 -34.688 -12.664 1 97.81 194 ASN A CA 1
ATOM 1514 C C . ASN A 1 194 ? 15.625 -33.156 -12.805 1 97.81 194 ASN A C 1
ATOM 1516 O O . ASN A 1 194 ? 16.672 -32.562 -13.086 1 97.81 194 ASN A O 1
ATOM 1520 N N . LEU A 1 195 ? 14.438 -32.594 -12.68 1 97.75 195 LEU A N 1
ATOM 1521 C CA . LEU A 1 195 ? 14.32 -31.125 -12.695 1 97.75 195 LEU A CA 1
ATOM 1522 C C . LEU A 1 195 ? 15.234 -30.5 -11.648 1 97.75 195 LEU A C 1
ATOM 1524 O O . LEU A 1 195 ? 15.945 -29.531 -11.93 1 97.75 195 LEU A O 1
ATOM 1528 N N . ILE A 1 196 ? 15.203 -31.078 -10.469 1 97.56 196 ILE A N 1
ATOM 1529 C CA . ILE A 1 196 ? 16 -30.562 -9.359 1 97.56 196 ILE A CA 1
ATOM 1530 C C . ILE A 1 196 ? 17.484 -30.641 -9.719 1 97.56 196 ILE A C 1
ATOM 1532 O O . ILE A 1 196 ? 18.219 -29.656 -9.578 1 97.56 196 ILE A O 1
ATOM 1536 N N . VAL A 1 197 ? 17.938 -31.766 -10.18 1 97.31 197 VAL A N 1
ATOM 1537 C CA . VAL A 1 197 ? 19.328 -32 -10.516 1 97.31 197 VAL A CA 1
ATOM 1538 C C . VAL A 1 197 ? 19.766 -31.016 -11.602 1 97.31 197 VAL A C 1
ATOM 1540 O O . VAL A 1 197 ? 20.844 -30.422 -11.516 1 97.31 197 VAL A O 1
ATOM 1543 N N . ASP A 1 198 ? 18.969 -30.891 -12.641 1 96.56 198 ASP A N 1
ATOM 1544 C CA . ASP A 1 198 ? 19.312 -30.016 -13.758 1 96.56 198 ASP A CA 1
ATOM 1545 C C . ASP A 1 198 ? 19.422 -28.562 -13.305 1 96.56 198 ASP A C 1
ATOM 1547 O O . ASP A 1 198 ? 20.359 -27.859 -13.695 1 96.56 198 ASP A O 1
ATOM 1551 N N . LEU A 1 199 ? 18.484 -28.125 -12.539 1 96.19 199 LEU A N 1
ATOM 1552 C CA . LEU A 1 199 ? 18.484 -26.75 -12.078 1 96.19 199 LEU A CA 1
ATOM 1553 C C . LEU A 1 199 ? 19.641 -26.5 -11.109 1 96.19 199 LEU A C 1
ATOM 1555 O O . LEU A 1 199 ? 20.266 -25.438 -11.133 1 96.19 199 LEU A O 1
ATOM 1559 N N . ASP A 1 200 ? 19.953 -27.469 -10.258 1 94.75 200 ASP A N 1
ATOM 1560 C CA . ASP A 1 200 ? 21.109 -27.344 -9.367 1 94.75 200 ASP A CA 1
ATOM 1561 C C . ASP A 1 200 ? 22.406 -27.219 -10.164 1 94.75 200 ASP A C 1
ATOM 1563 O O . ASP A 1 200 ? 23.297 -26.469 -9.773 1 94.75 200 ASP A O 1
ATOM 1567 N N . ALA A 1 201 ? 22.469 -27.969 -11.195 1 93.56 201 ALA A N 1
ATOM 1568 C CA . ALA A 1 201 ? 23.656 -27.922 -12.039 1 93.56 201 ALA A CA 1
ATOM 1569 C C . ALA A 1 201 ? 23.859 -26.531 -12.617 1 93.56 201 ALA A C 1
ATOM 1571 O O . ALA A 1 201 ? 25 -26.078 -12.781 1 93.56 201 ALA A O 1
ATOM 1572 N N . ILE A 1 202 ? 22.781 -25.906 -12.977 1 91.75 202 ILE A N 1
ATOM 1573 C CA . ILE A 1 202 ? 22.859 -24.547 -13.508 1 91.75 202 ILE A CA 1
ATOM 1574 C C . ILE A 1 202 ? 23.375 -23.609 -12.422 1 91.75 202 ILE A C 1
ATOM 1576 O O . ILE A 1 202 ? 24.25 -22.766 -12.672 1 91.75 202 ILE A O 1
ATOM 1580 N N . HIS A 1 203 ? 22.906 -23.688 -11.227 1 89.62 203 HIS A N 1
ATOM 1581 C CA . HIS A 1 203 ? 23.25 -22.797 -10.125 1 89.62 203 HIS A CA 1
ATOM 1582 C C . HIS A 1 203 ? 24.672 -23.062 -9.633 1 89.62 203 HIS A C 1
ATOM 1584 O O . HIS A 1 203 ? 25.344 -22.156 -9.133 1 89.62 203 HIS A O 1
ATOM 1590 N N . ASP A 1 204 ? 25.172 -24.234 -9.797 1 86.31 204 ASP A N 1
ATOM 1591 C CA . ASP A 1 204 ? 26.484 -24.625 -9.289 1 86.31 204 ASP A CA 1
ATOM 1592 C C . ASP A 1 204 ? 27.547 -24.484 -10.367 1 86.31 204 ASP A C 1
ATOM 1594 O O . ASP A 1 204 ? 28.719 -24.812 -10.133 1 86.31 204 ASP A O 1
ATOM 1598 N N . ASN A 1 205 ? 27.125 -24.094 -11.484 1 79.81 205 ASN A N 1
ATOM 1599 C CA . ASN A 1 205 ? 28.109 -23.984 -12.555 1 79.81 205 ASN A CA 1
ATOM 1600 C C . ASN A 1 205 ? 29.297 -23.125 -12.148 1 79.81 205 ASN A C 1
ATOM 1602 O O . ASN A 1 205 ? 29.125 -21.953 -11.781 1 79.81 205 ASN A O 1
ATOM 1606 N N . PRO A 1 206 ? 30.422 -23.672 -12.125 1 76.5 206 PRO A N 1
ATOM 1607 C CA . PRO A 1 206 ? 31.609 -22.969 -11.656 1 76.5 206 PRO A CA 1
ATOM 1608 C C . PRO A 1 206 ? 32.031 -21.828 -12.578 1 76.5 206 PRO A C 1
ATOM 1610 O O . PRO A 1 206 ? 32.781 -20.938 -12.172 1 76.5 206 PRO A O 1
ATOM 1613 N N . ASP A 1 207 ? 31.594 -21.938 -13.805 1 74.62 207 ASP A N 1
ATOM 1614 C CA . ASP A 1 207 ? 31.922 -20.844 -14.719 1 74.62 207 ASP A CA 1
ATOM 1615 C C . ASP A 1 207 ? 31.125 -19.594 -14.383 1 74.62 207 ASP A C 1
ATOM 1617 O O . ASP A 1 207 ? 29.938 -19.5 -14.719 1 74.62 207 ASP A O 1
ATOM 1621 N N . ARG A 1 208 ? 31.766 -18.75 -13.828 1 67.94 208 ARG A N 1
ATOM 1622 C CA . ARG A 1 208 ? 31.156 -17.547 -13.297 1 67.94 208 ARG A CA 1
ATOM 1623 C C . ARG A 1 208 ? 30.516 -16.719 -14.414 1 67.94 208 ARG A C 1
ATOM 1625 O O . ARG A 1 208 ? 29.562 -15.977 -14.18 1 67.94 208 ARG A O 1
ATOM 1632 N N . ALA A 1 209 ? 31.172 -16.906 -15.641 1 67.75 209 ALA A N 1
ATOM 1633 C CA . ALA A 1 209 ? 30.688 -16.141 -16.781 1 67.75 209 ALA A CA 1
ATOM 1634 C C . ALA A 1 209 ? 29.281 -16.547 -17.172 1 67.75 209 ALA A C 1
ATOM 1636 O O . ALA A 1 209 ? 28.562 -15.805 -17.844 1 67.75 209 ALA A O 1
ATOM 1637 N N . HIS A 1 210 ? 28.953 -17.719 -16.609 1 70.5 210 HIS A N 1
ATOM 1638 C CA . HIS A 1 210 ? 27.656 -18.25 -17 1 70.5 210 HIS A CA 1
ATOM 1639 C C . HIS A 1 210 ? 26.719 -18.328 -15.805 1 70.5 210 HIS A C 1
ATOM 1641 O O . HIS A 1 210 ? 25.688 -19.016 -15.859 1 70.5 210 HIS A O 1
ATOM 1647 N N . ASP A 1 211 ? 27.125 -17.75 -14.758 1 78.19 211 ASP A N 1
ATOM 1648 C CA . ASP A 1 211 ? 26.25 -17.734 -13.594 1 78.19 211 ASP A CA 1
ATOM 1649 C C . ASP A 1 211 ? 24.922 -17.062 -13.922 1 78.19 211 ASP A C 1
ATOM 1651 O O . ASP A 1 211 ? 24.875 -16.016 -14.562 1 78.19 211 ASP A O 1
ATOM 1655 N N . PRO A 1 212 ? 23.906 -17.859 -13.609 1 82.44 212 PRO A N 1
ATOM 1656 C CA . PRO A 1 212 ? 22.609 -17.219 -13.844 1 82.44 212 PRO A CA 1
ATOM 1657 C C . PRO A 1 212 ? 22.438 -15.938 -13.023 1 82.44 212 PRO A C 1
ATOM 1659 O O . PRO A 1 212 ? 23 -15.82 -11.93 1 82.44 212 PRO A O 1
ATOM 1662 N N . MET A 1 213 ? 21.781 -14.992 -13.609 1 82.81 213 MET A N 1
ATOM 1663 C CA . MET A 1 213 ? 21.375 -13.82 -12.836 1 82.81 213 MET A CA 1
ATOM 1664 C C . MET A 1 213 ? 20.438 -14.219 -11.703 1 82.81 213 MET A C 1
ATOM 1666 O O . MET A 1 213 ? 19.609 -15.125 -11.859 1 82.81 213 MET A O 1
ATOM 1670 N N . PRO A 1 214 ? 20.656 -13.539 -10.562 1 80.25 214 PRO A N 1
ATOM 1671 C CA . PRO A 1 214 ? 19.688 -13.82 -9.492 1 80.25 214 PRO A CA 1
ATOM 1672 C C . PRO A 1 214 ? 18.234 -13.727 -9.961 1 80.25 214 PRO A C 1
ATOM 1674 O O . PRO A 1 214 ? 17.859 -12.766 -10.641 1 80.25 214 PRO A O 1
ATOM 1677 N N . GLY A 1 215 ? 17.469 -14.812 -9.641 1 86.56 215 GLY A N 1
ATOM 1678 C CA . GLY A 1 215 ? 16.062 -14.836 -9.984 1 86.56 215 GLY A CA 1
ATOM 1679 C C . GLY A 1 215 ? 15.789 -15.398 -11.367 1 86.56 215 GLY A C 1
ATOM 1680 O O . GLY A 1 215 ? 14.633 -15.578 -11.758 1 86.56 215 GLY A O 1
ATOM 1681 N N . GLN A 1 216 ? 16.828 -15.68 -12.078 1 90 216 GLN A N 1
ATOM 1682 C CA . GLN A 1 216 ? 16.656 -16.141 -13.453 1 90 216 GLN A CA 1
ATOM 1683 C C . GLN A 1 216 ? 16.031 -17.531 -13.492 1 90 216 GLN A C 1
ATOM 1685 O O . GLN A 1 216 ? 15.141 -17.797 -14.297 1 90 216 GLN A O 1
ATOM 1690 N N . TYR A 1 217 ? 16.516 -18.438 -12.688 1 94.5 217 TYR A N 1
ATOM 1691 C CA . TYR A 1 217 ? 15.992 -19.797 -12.633 1 94.5 217 TYR A CA 1
ATOM 1692 C C . TYR A 1 217 ? 15.57 -20.156 -11.211 1 94.5 217 TYR A C 1
ATOM 1694 O O . TYR A 1 217 ? 16.219 -19.75 -10.242 1 94.5 217 TYR A O 1
ATOM 1702 N N . PRO A 1 218 ? 14.547 -20.953 -11.109 1 96.62 218 PRO A N 1
ATOM 1703 C CA . PRO A 1 218 ? 14.094 -21.359 -9.781 1 96.62 218 PRO A CA 1
ATOM 1704 C C . PRO A 1 218 ? 15.023 -22.375 -9.125 1 96.62 218 PRO A C 1
ATOM 1706 O O . PRO A 1 218 ? 15.859 -22.984 -9.797 1 96.62 218 PRO A O 1
ATOM 1709 N N . ILE A 1 219 ? 14.914 -22.438 -7.824 1 96.12 219 ILE A N 1
ATOM 1710 C CA . ILE A 1 219 ? 15.555 -23.469 -7.016 1 96.12 219 ILE A CA 1
ATOM 1711 C C . ILE A 1 219 ? 14.492 -24.422 -6.469 1 96.12 219 ILE A C 1
ATOM 1713 O O . ILE A 1 219 ? 13.5 -23.984 -5.879 1 96.12 219 ILE A O 1
ATOM 1717 N N . LEU A 1 220 ? 14.672 -25.688 -6.711 1 97.38 220 LEU A N 1
ATOM 1718 C CA . LEU A 1 220 ? 13.703 -26.688 -6.258 1 97.38 220 LEU A CA 1
ATOM 1719 C C . LEU A 1 220 ? 14.305 -27.562 -5.168 1 97.38 220 LEU A C 1
ATOM 1721 O O . LEU A 1 220 ? 15.477 -27.938 -5.234 1 97.38 220 LEU A O 1
ATOM 1725 N N . ARG A 1 221 ? 13.484 -27.8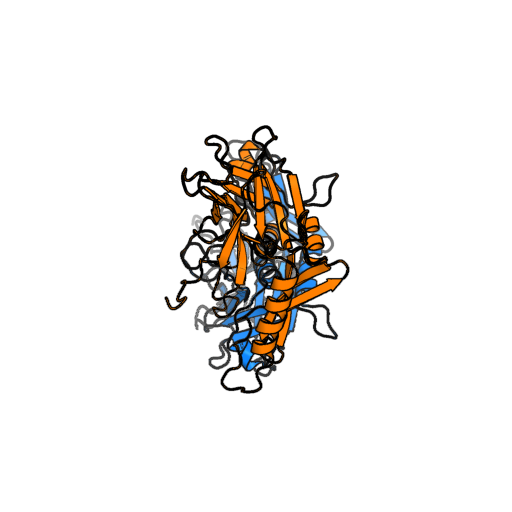28 -4.125 1 96.75 221 ARG A N 1
ATOM 1726 C CA . ARG A 1 221 ? 13.891 -28.734 -3.053 1 96.75 221 ARG A CA 1
ATOM 1727 C C . ARG A 1 221 ? 12.75 -29.672 -2.654 1 96.75 221 ARG A C 1
ATOM 1729 O O . ARG A 1 221 ? 11.617 -29.219 -2.486 1 96.75 221 ARG A O 1
ATOM 1736 N N . MET A 1 222 ? 13.086 -30.891 -2.586 1 95.88 222 MET A N 1
ATOM 1737 C CA . MET A 1 222 ? 12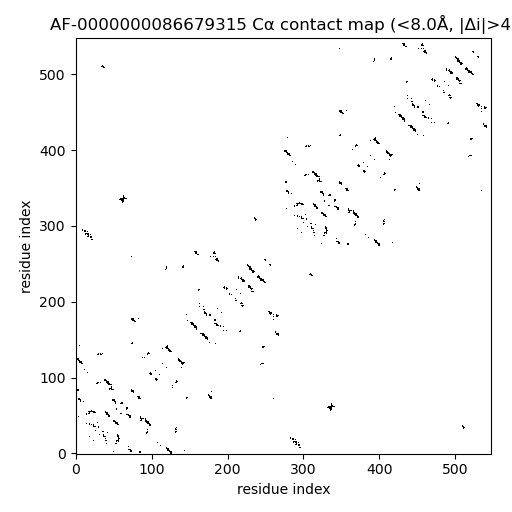.125 -31.844 -2.025 1 95.88 222 MET A CA 1
ATOM 1738 C C . MET A 1 222 ? 12.156 -31.812 -0.502 1 95.88 222 MET A C 1
ATOM 1740 O O . MET A 1 222 ? 13.203 -32.062 0.105 1 95.88 222 MET A O 1
ATOM 1744 N N . LEU A 1 223 ? 11.094 -31.391 -0.013 1 91.25 223 LEU A N 1
ATOM 1745 C CA . LEU A 1 223 ? 10.977 -31.359 1.44 1 91.25 223 LEU A CA 1
ATOM 1746 C C . LEU A 1 223 ? 10.492 -32.688 1.979 1 91.25 223 LEU A C 1
ATOM 1748 O O . LEU A 1 223 ? 10.297 -33.656 1.216 1 91.25 223 LEU A O 1
ATOM 1752 N N . ASP A 1 224 ? 10.266 -32.531 3.348 1 84.69 224 ASP A N 1
ATOM 1753 C CA . ASP A 1 224 ? 9.719 -33.75 3.99 1 84.69 224 ASP A CA 1
ATOM 1754 C C . ASP A 1 224 ? 8.312 -34.031 3.486 1 84.69 224 ASP A C 1
ATOM 1756 O O . ASP A 1 224 ? 7.645 -33.156 2.932 1 84.69 224 ASP A O 1
ATOM 1760 N N . ASP A 1 225 ? 7.852 -35.312 3.455 1 81.31 225 ASP A N 1
ATOM 1761 C CA . ASP A 1 225 ? 6.508 -35.75 3.117 1 81.31 225 ASP A CA 1
ATOM 1762 C C . ASP A 1 225 ? 6.238 -35.625 1.619 1 81.31 225 ASP A C 1
ATOM 1764 O O . ASP A 1 225 ? 5.102 -35.375 1.205 1 81.31 225 ASP A O 1
ATOM 1768 N N . ASP A 1 226 ? 7.273 -35.469 0.881 1 90.06 226 ASP A N 1
ATOM 1769 C CA . ASP A 1 226 ? 7.223 -35.5 -0.578 1 90.06 226 ASP A CA 1
ATOM 1770 C C . ASP A 1 226 ? 6.652 -34.219 -1.132 1 90.06 226 ASP A C 1
ATOM 1772 O O . ASP A 1 226 ? 5.957 -34.219 -2.15 1 90.06 226 ASP A O 1
ATOM 1776 N N . VAL A 1 227 ? 6.875 -33.156 -0.377 1 92.44 227 VAL A N 1
ATOM 1777 C CA . VAL A 1 227 ? 6.449 -31.828 -0.837 1 92.44 227 VAL A CA 1
ATOM 1778 C C . VAL A 1 227 ? 7.598 -31.141 -1.571 1 92.44 227 VAL A C 1
ATOM 1780 O O . VAL A 1 227 ? 8.742 -31.156 -1.101 1 92.44 227 VAL A O 1
ATOM 1783 N N . LEU A 1 228 ? 7.25 -30.656 -2.773 1 96 228 LEU A N 1
ATOM 1784 C CA . LEU A 1 228 ? 8.234 -29.906 -3.539 1 96 228 LEU A CA 1
ATOM 1785 C C . LEU A 1 228 ? 8.148 -28.422 -3.221 1 96 228 LEU A C 1
ATOM 1787 O O . LEU A 1 228 ? 7.109 -27.797 -3.436 1 96 228 LEU A O 1
ATOM 1791 N N . ALA A 1 229 ? 9.242 -27.859 -2.727 1 95.75 229 ALA A N 1
ATOM 1792 C CA . ALA A 1 229 ? 9.32 -26.422 -2.496 1 95.75 229 ALA A CA 1
ATOM 1793 C C . ALA A 1 229 ? 10 -25.719 -3.662 1 95.75 229 ALA A C 1
ATOM 1795 O O . ALA A 1 229 ? 11 -26.203 -4.191 1 95.75 229 ALA A O 1
ATOM 1796 N N . VAL A 1 230 ? 9.398 -24.672 -4.086 1 95.94 230 VAL A N 1
ATOM 1797 C CA . VAL A 1 230 ? 9.9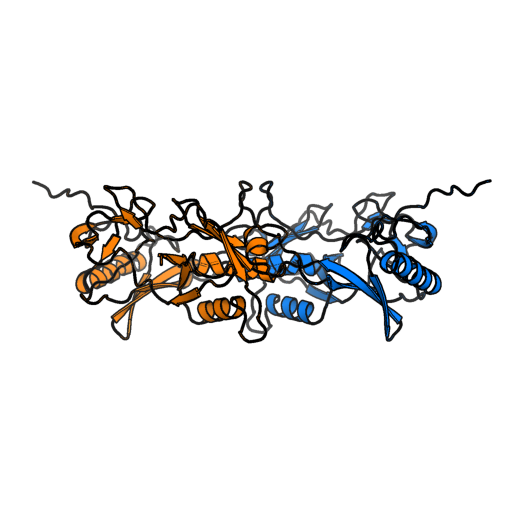53 -23.844 -5.152 1 95.94 230 VAL A CA 1
ATOM 1798 C C . VAL A 1 230 ? 10.492 -22.547 -4.57 1 95.94 230 VAL A C 1
ATOM 1800 O O . VAL A 1 230 ? 9.766 -21.812 -3.885 1 95.94 230 VAL A O 1
ATOM 1803 N N . TYR A 1 231 ? 11.773 -22.25 -4.875 1 95.12 231 TYR A N 1
ATOM 1804 C CA . TYR A 1 231 ? 12.422 -21.047 -4.352 1 95.12 231 TYR A CA 1
ATOM 1805 C C . TYR A 1 231 ? 12.867 -20.125 -5.484 1 95.12 231 TYR A C 1
ATOM 1807 O O . TYR A 1 231 ? 13.062 -20.578 -6.613 1 95.12 231 TYR A O 1
ATOM 1815 N N . ALA A 1 232 ? 12.906 -18.875 -5.156 1 93 232 ALA A N 1
ATOM 1816 C CA . ALA A 1 232 ? 13.555 -17.859 -5.973 1 93 232 ALA A CA 1
ATOM 1817 C C . ALA A 1 232 ? 14.656 -17.156 -5.191 1 93 232 ALA A C 1
ATOM 1819 O O . ALA A 1 232 ? 14.727 -17.25 -3.965 1 93 232 ALA A O 1
ATOM 1820 N N . ASP A 1 233 ? 15.602 -16.578 -5.914 1 89.44 233 ASP A N 1
ATOM 1821 C CA . ASP A 1 233 ? 16.656 -15.805 -5.254 1 89.44 233 ASP A CA 1
ATOM 1822 C C . ASP A 1 233 ? 16.75 -14.391 -5.832 1 89.44 233 ASP A C 1
ATOM 1824 O O . ASP A 1 233 ? 16.297 -14.148 -6.949 1 89.44 233 ASP A O 1
ATOM 1828 N N . TYR A 1 234 ? 17.156 -13.5 -5.02 1 84.25 234 TYR A N 1
ATOM 1829 C CA . TYR A 1 234 ? 17.5 -12.156 -5.469 1 84.25 234 TYR A CA 1
ATOM 1830 C C . TYR A 1 234 ? 18.719 -11.617 -4.723 1 84.25 234 TYR A C 1
ATOM 1832 O O . TYR A 1 234 ? 19.094 -12.156 -3.678 1 84.25 234 TYR A O 1
ATOM 1840 N N . HIS A 1 235 ? 19.375 -10.742 -5.359 1 81.75 235 HIS A N 1
ATOM 1841 C CA . HIS A 1 235 ? 20.516 -10.086 -4.723 1 81.75 235 HIS A CA 1
ATOM 1842 C C . HIS A 1 235 ? 20.109 -8.742 -4.125 1 81.75 235 HIS A C 1
ATOM 1844 O O . HIS A 1 235 ? 19.625 -7.863 -4.836 1 81.75 235 HIS A O 1
ATOM 1850 N N . ASP A 1 236 ? 20.328 -8.617 -2.85 1 76.88 236 ASP A N 1
ATOM 1851 C CA . ASP A 1 236 ? 19.891 -7.375 -2.205 1 76.88 236 ASP A CA 1
ATOM 1852 C C . ASP A 1 236 ? 21.016 -6.332 -2.221 1 76.88 236 ASP A C 1
ATOM 1854 O O . ASP A 1 236 ? 20.922 -5.312 -1.535 1 76.88 236 ASP A O 1
ATOM 1858 N N . GLY A 1 237 ? 22 -6.508 -3.055 1 73.56 237 GLY A N 1
ATOM 1859 C CA . GLY A 1 237 ? 23.172 -5.648 -3.105 1 73.56 237 GLY A CA 1
ATOM 1860 C C . GLY A 1 237 ? 24.359 -6.203 -2.34 1 73.56 237 GLY A C 1
ATOM 1861 O O . GLY A 1 237 ? 25.516 -5.902 -2.66 1 73.56 237 GLY A O 1
ATOM 1862 N N . PHE A 1 238 ? 24.125 -7.055 -1.285 1 76.25 238 PHE A N 1
ATOM 1863 C CA . PHE A 1 238 ? 25.188 -7.582 -0.437 1 76.25 238 PHE A CA 1
ATOM 1864 C C . PHE A 1 238 ? 25.141 -9.102 -0.39 1 76.25 238 PHE A C 1
ATOM 1866 O O . PHE A 1 238 ? 26.172 -9.766 -0.494 1 76.25 238 PHE A O 1
ATOM 1873 N N . ASN A 1 239 ? 23.938 -9.508 -0.289 1 81.06 239 ASN A N 1
ATOM 1874 C CA . ASN A 1 239 ? 23.734 -10.945 -0.124 1 81.06 239 ASN A CA 1
ATOM 1875 C C . ASN A 1 239 ? 22.703 -11.477 -1.105 1 81.06 239 ASN A C 1
ATOM 1877 O O . ASN A 1 239 ? 21.844 -10.727 -1.585 1 81.06 239 ASN A O 1
ATOM 1881 N N . THR A 1 240 ? 22.875 -12.711 -1.456 1 83.25 240 THR A N 1
ATOM 1882 C CA . THR A 1 240 ? 21.828 -13.414 -2.176 1 83.25 240 THR A CA 1
ATOM 1883 C C . THR A 1 240 ? 20.766 -13.945 -1.208 1 83.25 240 THR A C 1
ATOM 1885 O O . THR A 1 240 ? 21.094 -14.648 -0.253 1 83.25 240 THR A O 1
ATOM 1888 N N . ILE A 1 241 ? 19.641 -13.516 -1.456 1 86.69 241 ILE A N 1
ATOM 1889 C CA . ILE A 1 241 ? 18.547 -13.945 -0.603 1 86.69 241 ILE A CA 1
ATOM 1890 C C . ILE A 1 241 ? 17.672 -14.961 -1.344 1 86.69 241 ILE A C 1
ATOM 1892 O O . ILE A 1 241 ? 17.297 -14.742 -2.492 1 86.69 241 ILE A O 1
ATOM 1896 N N . VAL A 1 242 ? 17.453 -16.062 -0.679 1 90.81 242 VAL A N 1
ATOM 1897 C CA . VAL A 1 242 ? 16.594 -17.109 -1.229 1 90.81 242 VAL A CA 1
ATOM 1898 C C . VAL A 1 242 ? 15.281 -17.156 -0.459 1 90.81 242 VAL A C 1
ATOM 1900 O O . VAL A 1 242 ? 15.273 -17.141 0.774 1 90.81 242 VAL A O 1
ATOM 1903 N N . TYR A 1 243 ? 14.172 -17.203 -1.202 1 88.44 243 TYR A N 1
ATOM 1904 C CA . TYR A 1 243 ? 12.867 -17.25 -0.549 1 88.44 243 TYR A CA 1
ATOM 1905 C C . TYR A 1 243 ? 11.93 -18.188 -1.278 1 88.44 243 TYR A C 1
ATOM 1907 O O . TYR A 1 243 ? 12.062 -18.406 -2.486 1 88.44 243 TYR A O 1
ATOM 1915 N N . GLU A 1 244 ? 11.016 -18.766 -0.495 1 92.25 244 GLU A N 1
ATOM 1916 C CA . GLU A 1 244 ? 10.07 -19.703 -1.071 1 92.25 244 GLU A CA 1
ATOM 1917 C C . GLU A 1 244 ? 8.953 -18.984 -1.818 1 92.25 244 GLU A C 1
ATOM 1919 O O . GLU A 1 244 ? 8.406 -18 -1.326 1 92.25 244 GLU A O 1
ATOM 1924 N N . THR A 1 245 ? 8.602 -19.516 -3.006 1 92.62 245 THR A N 1
ATOM 1925 C CA . THR A 1 245 ? 7.582 -18.859 -3.818 1 92.62 245 THR A CA 1
ATOM 1926 C C . THR A 1 245 ? 6.375 -19.781 -4 1 92.62 245 THR A C 1
ATOM 1928 O O . THR A 1 245 ? 5.297 -19.312 -4.391 1 92.62 245 THR A O 1
ATOM 1931 N N . ASP A 1 246 ? 6.566 -21.047 -3.797 1 93.81 246 ASP A N 1
ATOM 1932 C CA . ASP A 1 246 ? 5.477 -22 -3.994 1 93.81 246 ASP A CA 1
ATOM 1933 C C . ASP A 1 246 ? 5.789 -23.344 -3.336 1 93.81 246 ASP A C 1
ATOM 1935 O O . ASP A 1 246 ? 6.941 -23.625 -3.008 1 93.81 246 ASP A O 1
ATOM 1939 N N . GLU A 1 247 ? 4.781 -24.047 -3.119 1 93.81 247 GLU A N 1
ATOM 1940 C CA . GLU A 1 247 ? 4.871 -25.469 -2.754 1 93.81 247 GLU A CA 1
ATOM 1941 C C . GLU A 1 247 ? 3.959 -26.312 -3.631 1 93.81 247 GLU A C 1
ATOM 1943 O O . GLU A 1 247 ? 2.865 -25.891 -4 1 93.81 247 GLU A O 1
ATOM 1948 N N . VAL A 1 248 ? 4.469 -27.469 -3.916 1 94.38 248 VAL A N 1
ATOM 1949 C CA . VAL A 1 248 ? 3.699 -28.375 -4.75 1 94.38 248 VAL A CA 1
ATOM 1950 C C . VAL A 1 248 ? 3.615 -29.75 -4.078 1 94.38 248 VAL A C 1
ATOM 1952 O O . VAL A 1 248 ? 4.641 -30.375 -3.801 1 94.38 248 VAL A O 1
ATOM 1955 N N . CYS A 1 249 ? 2.434 -30.156 -3.857 1 92.44 249 CYS A N 1
ATOM 1956 C CA . CYS A 1 249 ? 2.201 -31.484 -3.32 1 92.44 249 CYS A CA 1
ATOM 1957 C C . CYS A 1 249 ? 1.791 -32.469 -4.422 1 92.44 249 CYS A C 1
ATOM 1959 O O . CYS A 1 249 ? 1.117 -32.062 -5.379 1 92.44 249 CYS A O 1
ATOM 1961 N N . PRO A 1 250 ? 2.244 -33.719 -4.262 1 93.25 250 PRO A N 1
ATOM 1962 C CA . PRO A 1 250 ? 1.784 -34.688 -5.258 1 93.25 250 PRO A CA 1
ATOM 1963 C C . PRO A 1 250 ? 0.274 -34.906 -5.211 1 93.25 250 PRO A C 1
ATOM 1965 O O . PRO A 1 250 ? -0.32 -34.906 -4.129 1 93.25 250 PRO A O 1
ATOM 1968 N N . ASP A 1 251 ? -0.254 -35.062 -6.379 1 91.12 251 ASP A N 1
ATOM 1969 C CA . ASP A 1 251 ? -1.682 -35.375 -6.426 1 91.12 251 ASP A CA 1
ATOM 1970 C C . ASP A 1 251 ? -1.941 -36.844 -6.152 1 91.12 251 ASP A C 1
ATOM 1972 O O . ASP A 1 251 ? -1.045 -37.562 -5.711 1 91.12 251 ASP A O 1
ATOM 1976 N N . GLY A 1 252 ? -3.176 -37.219 -6.266 1 86.69 252 GLY A N 1
ATOM 1977 C CA . GLY A 1 252 ? -3.561 -38.594 -5.965 1 86.69 252 GLY A CA 1
ATOM 1978 C C . GLY A 1 252 ? -2.795 -39.625 -6.773 1 86.69 252 GLY A C 1
ATOM 1979 O O . GLY A 1 252 ? -2.629 -40.781 -6.34 1 86.69 252 GLY A O 1
ATOM 1980 N N . ASP A 1 253 ? -2.24 -39.25 -7.957 1 90.88 253 ASP A N 1
ATOM 1981 C CA . ASP A 1 253 ? -1.5 -40.156 -8.844 1 90.88 253 ASP A CA 1
ATOM 1982 C C . ASP A 1 253 ? 0.003 -40.062 -8.594 1 90.88 253 ASP A C 1
ATOM 1984 O O . ASP A 1 253 ? 0.798 -40.688 -9.297 1 90.88 253 ASP A O 1
ATOM 1988 N N . GLY A 1 254 ? 0.339 -39.188 -7.652 1 93 254 GLY A N 1
ATOM 1989 C CA . GLY A 1 254 ? 1.747 -39.031 -7.324 1 93 254 GLY A CA 1
ATOM 1990 C C . GLY A 1 254 ? 2.463 -38.031 -8.219 1 93 254 GLY A C 1
ATOM 1991 O O . GLY A 1 254 ? 3.693 -38 -8.234 1 93 254 GLY A O 1
ATOM 1992 N N . HIS A 1 255 ? 1.687 -37.281 -8.992 1 96.19 255 HIS A N 1
ATOM 1993 C CA . HIS A 1 255 ? 2.289 -36.344 -9.914 1 96.19 255 HIS A CA 1
ATOM 1994 C C . HIS A 1 255 ? 2.322 -34.938 -9.305 1 96.19 255 HIS A C 1
ATOM 1996 O O . HIS A 1 255 ? 1.475 -34.594 -8.477 1 96.19 255 HIS A O 1
ATOM 2002 N N . TYR A 1 256 ? 3.326 -34.188 -9.711 1 96.81 256 TYR A N 1
ATOM 2003 C CA . TYR A 1 256 ? 3.539 -32.812 -9.227 1 96.81 256 TYR A CA 1
ATOM 2004 C C . TYR A 1 256 ? 3.213 -31.797 -10.32 1 96.81 256 TYR A C 1
ATOM 2006 O O . TYR A 1 256 ? 3.723 -31.891 -11.438 1 96.81 256 TYR A O 1
ATOM 2014 N N . SER A 1 257 ? 2.418 -30.828 -9.977 1 96.25 257 SER A N 1
ATOM 2015 C CA . SER A 1 257 ? 2.08 -29.766 -10.922 1 96.25 257 SER A CA 1
ATOM 2016 C C . SER A 1 257 ? 3.08 -28.625 -10.844 1 96.25 257 SER A C 1
ATOM 2018 O O . SER A 1 257 ? 2.705 -27.484 -10.547 1 96.25 257 SER A O 1
ATOM 2020 N N . VAL A 1 258 ? 4.273 -28.891 -11.172 1 96.44 258 VAL A N 1
ATOM 2021 C CA . VAL A 1 258 ? 5.371 -27.938 -11.031 1 96.44 258 VAL A CA 1
ATOM 2022 C C . VAL A 1 258 ? 5.148 -26.75 -11.969 1 96.44 258 VAL A C 1
ATOM 2024 O O . VAL A 1 258 ? 4.996 -26.922 -13.18 1 96.44 258 VAL A O 1
ATOM 2027 N N . GLY A 1 259 ? 5.141 -25.578 -11.375 1 95.25 259 GLY A N 1
ATOM 2028 C CA . GLY A 1 259 ? 5.09 -24.359 -12.172 1 95.25 259 GLY A CA 1
ATOM 2029 C C . GLY A 1 259 ? 3.713 -24.078 -12.742 1 95.25 259 GLY A C 1
ATOM 2030 O O . GLY A 1 259 ? 3.562 -23.219 -13.609 1 95.25 259 GLY A O 1
ATOM 2031 N N . SER A 1 260 ? 2.697 -24.766 -12.297 1 93.5 260 SER A N 1
ATOM 2032 C CA . SER A 1 260 ? 1.357 -24.531 -12.836 1 93.5 260 SER A CA 1
ATOM 2033 C C . SER A 1 260 ? 0.93 -23.078 -12.672 1 93.5 260 SER A C 1
ATOM 2035 O O . SER A 1 260 ? 1.027 -22.516 -11.578 1 93.5 260 SER A O 1
ATOM 2037 N N . TYR A 1 261 ? 0.547 -22.5 -13.812 1 93.5 261 TYR A N 1
ATOM 2038 C CA . TYR A 1 261 ? 0.052 -21.125 -13.914 1 93.5 261 TYR A CA 1
ATOM 2039 C C . TYR A 1 261 ? 1.17 -20.125 -13.664 1 93.5 261 TYR A C 1
ATOM 2041 O O . TYR A 1 261 ? 0.921 -18.922 -13.57 1 93.5 261 TYR A O 1
ATOM 2049 N N . ARG A 1 262 ? 2.311 -20.578 -13.5 1 93.44 262 ARG A N 1
ATOM 2050 C CA . ARG A 1 262 ? 3.424 -19.688 -13.203 1 93.44 262 ARG A CA 1
ATOM 2051 C C . ARG A 1 262 ? 4.5 -19.766 -14.281 1 93.44 262 ARG A C 1
ATOM 2053 O O . ARG A 1 262 ? 5.098 -18.766 -14.656 1 93.44 262 ARG A O 1
ATOM 2060 N N . TRP A 1 263 ? 4.719 -20.969 -14.688 1 96 263 TRP A N 1
ATOM 2061 C CA . TRP A 1 263 ? 5.715 -21.172 -15.734 1 96 263 TRP A CA 1
ATOM 2062 C C . TRP A 1 263 ? 5.047 -21.422 -17.078 1 96 263 TRP A C 1
ATOM 2064 O O . TRP A 1 263 ? 4.043 -22.141 -17.172 1 96 263 TRP A O 1
ATOM 2074 N N . PRO A 1 264 ? 5.582 -20.812 -18.078 1 96.88 264 PRO A N 1
ATOM 2075 C CA . PRO A 1 264 ? 4.965 -20.953 -19.406 1 96.88 264 PRO A CA 1
ATOM 2076 C C . PRO A 1 264 ? 5.363 -22.25 -20.109 1 96.88 264 PRO A C 1
ATOM 2078 O O . PRO A 1 264 ? 6.074 -22.219 -21.109 1 96.88 264 PRO A O 1
ATOM 2081 N N . TRP A 1 265 ? 4.891 -23.312 -19.625 1 97.5 265 TRP A N 1
ATOM 2082 C CA . TRP A 1 265 ? 5.176 -24.594 -20.25 1 97.5 265 TRP A CA 1
ATOM 2083 C C . TRP A 1 265 ? 4.652 -24.641 -21.672 1 97.5 265 TRP A C 1
ATOM 2085 O O . TRP A 1 265 ? 3.555 -24.156 -21.953 1 97.5 265 TRP A O 1
ATOM 2095 N N . ARG A 1 266 ? 5.445 -25.219 -22.562 1 97.62 266 ARG A N 1
ATOM 2096 C CA . ARG A 1 266 ? 5.086 -25.453 -23.953 1 97.62 266 ARG A CA 1
ATOM 2097 C C . ARG A 1 266 ? 5.605 -26.797 -24.438 1 97.62 266 ARG A C 1
ATOM 2099 O O . ARG A 1 266 ? 6.438 -27.422 -23.766 1 97.62 266 ARG A O 1
ATOM 2106 N N . LEU A 1 267 ? 5.102 -27.25 -25.547 1 96.69 267 LEU A N 1
ATOM 2107 C CA . LEU A 1 267 ? 5.59 -28.5 -26.125 1 96.69 267 LEU A CA 1
ATOM 2108 C C . LEU A 1 267 ? 7.039 -28.359 -26.578 1 96.69 267 LEU A C 1
ATOM 2110 O O . LEU A 1 267 ? 7.418 -27.344 -27.156 1 96.69 267 LEU A O 1
ATOM 2114 N N . ALA A 1 268 ? 7.754 -29.359 -26.203 1 94.31 268 ALA A N 1
ATOM 2115 C CA . ALA A 1 268 ? 9.141 -29.344 -26.656 1 94.31 268 ALA A CA 1
ATOM 2116 C C . ALA A 1 268 ? 9.234 -29.703 -28.141 1 94.31 268 ALA A C 1
ATOM 2118 O O . ALA A 1 268 ? 8.469 -30.547 -28.625 1 94.31 268 ALA A O 1
ATOM 2119 N N . ASN A 1 269 ? 9.828 -28.906 -29.078 1 78 269 ASN A N 1
ATOM 2120 C CA . ASN A 1 269 ? 10.023 -29.25 -30.484 1 78 269 ASN A CA 1
ATOM 2121 C C . ASN A 1 269 ? 10.758 -30.578 -30.641 1 78 269 ASN A C 1
ATOM 2123 O O . ASN A 1 269 ? 11.664 -30.891 -29.875 1 78 269 ASN A O 1
ATOM 2127 N N . SER A 1 270 ? 10.023 -31.734 -31.016 1 56.41 270 SER A N 1
ATOM 2128 C CA . SER A 1 270 ? 10.641 -33 -31.344 1 56.41 270 SER A CA 1
ATOM 2129 C C . SER A 1 270 ? 11.883 -32.812 -32.188 1 56.41 270 SER A C 1
ATOM 2131 O O . SER A 1 270 ? 11.789 -32.469 -33.375 1 56.41 270 SER A O 1
ATOM 2133 N N . ASN A 1 271 ? 12.75 -31.969 -32.094 1 45.47 271 ASN A N 1
ATOM 2134 C CA . ASN A 1 271 ? 13.852 -32.312 -32.969 1 45.47 271 ASN A CA 1
ATOM 2135 C C . ASN A 1 271 ? 14.375 -33.719 -32.719 1 45.47 271 ASN A C 1
ATOM 2137 O O . ASN A 1 271 ? 15.344 -33.906 -31.969 1 45.47 271 ASN A O 1
ATOM 2141 N N . TRP A 1 272 ? 13.602 -34.656 -32.25 1 37.66 272 TRP A N 1
ATOM 2142 C CA . TRP A 1 272 ? 14.297 -35.938 -32.469 1 37.66 272 TRP A CA 1
ATOM 2143 C C . TRP A 1 272 ? 14.75 -36.094 -33.906 1 37.66 272 TRP A C 1
ATOM 2145 O O . TRP A 1 272 ? 14 -35.781 -34.844 1 37.66 272 TRP A O 1
ATOM 2155 N N . PRO A 1 273 ? 16.078 -36.125 -34.25 1 34.97 273 PRO A N 1
ATOM 2156 C CA . PRO A 1 273 ? 16.391 -36.719 -35.531 1 34.97 273 PRO A CA 1
ATOM 2157 C C . PRO A 1 273 ? 15.531 -37.938 -35.844 1 34.97 273 PRO A C 1
ATOM 2159 O O . PRO A 1 273 ? 15.258 -38.75 -34.969 1 34.97 273 PRO A O 1
ATOM 2162 N N . THR A 1 274 ? 14.672 -37.938 -36.875 1 28.42 274 THR A N 1
ATOM 2163 C CA . THR A 1 274 ? 14.539 -39.219 -37.531 1 28.42 274 THR A CA 1
ATOM 2164 C C . THR A 1 274 ? 15.914 -39.844 -37.781 1 28.42 274 THR A C 1
ATOM 2166 O O . THR A 1 274 ? 16.844 -39.156 -38.219 1 28.42 274 THR A O 1
ATOM 2169 N N . MET B 1 1 ? 20.734 21.922 9.883 1 63.88 1 MET B N 1
ATOM 2170 C CA . MET B 1 1 ? 19.812 20.797 9.969 1 63.88 1 MET B CA 1
ATOM 2171 C C . MET B 1 1 ? 18.391 21.234 9.656 1 63.88 1 MET B C 1
ATOM 2173 O O . MET B 1 1 ? 17.938 22.297 10.109 1 63.88 1 MET B O 1
ATOM 2177 N N . THR B 1 2 ? 17.844 20.672 8.57 1 80.56 2 THR B N 1
ATOM 2178 C CA . THR B 1 2 ? 16.484 21.031 8.164 1 80.56 2 THR B CA 1
ATOM 2179 C C . THR B 1 2 ? 15.5 19.938 8.562 1 80.56 2 THR B C 1
ATOM 2181 O O . THR B 1 2 ? 15.719 18.766 8.266 1 80.56 2 THR B O 1
ATOM 2184 N N . GLN B 1 3 ? 14.562 20.344 9.375 1 87.56 3 GLN B N 1
ATOM 2185 C CA . GLN B 1 3 ? 13.516 19.422 9.797 1 87.56 3 GLN B CA 1
ATOM 2186 C C . GLN B 1 3 ? 12.312 19.5 8.859 1 87.56 3 GLN B C 1
ATOM 2188 O O . GLN B 1 3 ? 11.75 20.578 8.641 1 87.56 3 GLN B O 1
ATOM 2193 N N . LEU B 1 4 ? 12.039 18.359 8.281 1 92.62 4 LEU B N 1
ATOM 2194 C CA . LEU B 1 4 ? 10.898 18.25 7.379 1 92.62 4 LEU B CA 1
ATOM 2195 C C . LEU B 1 4 ? 9.695 17.656 8.0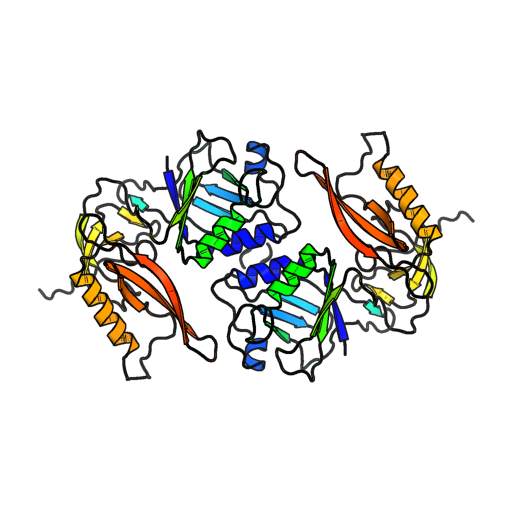94 1 92.62 4 LEU B C 1
ATOM 2197 O O . LEU B 1 4 ? 9.844 16.797 8.961 1 92.62 4 LEU B O 1
ATOM 2201 N N . TRP B 1 5 ? 8.523 18.141 7.73 1 94.25 5 TRP B N 1
ATOM 2202 C CA . TRP B 1 5 ? 7.289 17.688 8.367 1 94.25 5 TRP B CA 1
ATOM 2203 C C . TRP B 1 5 ? 6.355 17.047 7.34 1 94.25 5 TRP B C 1
ATOM 2205 O O . TRP B 1 5 ? 6.07 17.641 6.297 1 94.25 5 TRP B O 1
ATOM 2215 N N . PHE B 1 6 ? 5.898 15.82 7.684 1 96.19 6 PHE B N 1
ATOM 2216 C CA . PHE B 1 6 ? 4.949 15.086 6.859 1 96.19 6 PHE B CA 1
ATOM 2217 C C . PHE B 1 6 ? 3.705 14.719 7.66 1 96.19 6 PHE B C 1
ATOM 2219 O O . PHE B 1 6 ? 3.799 14.398 8.844 1 96.19 6 PHE B O 1
ATOM 2226 N N . ARG B 1 7 ? 2.58 14.812 6.941 1 96.19 7 ARG B N 1
ATOM 2227 C CA . ARG B 1 7 ? 1.404 14.203 7.562 1 96.19 7 ARG B CA 1
ATOM 2228 C C . ARG B 1 7 ? 1.544 12.688 7.645 1 96.19 7 ARG B C 1
ATOM 2230 O O . ARG B 1 7 ? 1.793 12.031 6.633 1 96.19 7 ARG B O 1
ATOM 2237 N N . LEU B 1 8 ? 1.329 12.188 8.852 1 95.88 8 LEU B N 1
ATOM 2238 C CA . LEU B 1 8 ? 1.521 10.758 9.047 1 95.88 8 LEU B CA 1
ATOM 2239 C C . LEU B 1 8 ? 0.508 9.953 8.227 1 95.88 8 LEU B C 1
ATOM 2241 O O . LEU B 1 8 ? 0.827 8.883 7.715 1 95.88 8 LEU B O 1
ATOM 2245 N N . GLU B 1 9 ? -0.688 10.43 8.078 1 93.62 9 GLU B N 1
ATOM 2246 C CA . GLU B 1 9 ? -1.738 9.742 7.328 1 93.62 9 GLU B CA 1
ATOM 2247 C C . GLU B 1 9 ? -1.337 9.547 5.867 1 93.62 9 GLU B C 1
ATOM 2249 O O . GLU B 1 9 ? -1.838 8.641 5.199 1 93.62 9 GLU B O 1
ATOM 2254 N N . ASP B 1 10 ? -0.448 10.375 5.371 1 95.75 10 ASP B N 1
ATOM 2255 C CA . ASP B 1 10 ? 0.024 10.258 3.996 1 95.75 10 ASP B CA 1
ATOM 2256 C C . ASP B 1 10 ? 1.203 9.289 3.906 1 95.75 10 ASP B C 1
ATOM 2258 O O . ASP B 1 10 ? 1.48 8.734 2.838 1 95.75 10 ASP B O 1
ATOM 2262 N N . VAL B 1 11 ? 1.901 9.086 4.996 1 97.56 11 VAL B N 1
ATOM 2263 C CA . VAL B 1 11 ? 3.127 8.297 5 1 97.56 11 VAL B CA 1
ATOM 2264 C C . VAL B 1 11 ? 2.795 6.832 5.266 1 97.56 11 VAL B C 1
ATOM 2266 O O . VAL B 1 11 ? 3.436 5.934 4.711 1 97.56 11 VAL B O 1
ATOM 2269 N N . ILE B 1 12 ? 1.814 6.582 6.062 1 96.31 12 ILE B N 1
ATOM 2270 C CA . ILE B 1 12 ? 1.482 5.238 6.523 1 96.31 12 ILE B CA 1
ATOM 2271 C C . ILE B 1 12 ? 1.202 4.332 5.328 1 96.31 12 ILE B C 1
ATOM 2273 O O . ILE B 1 12 ? 1.802 3.264 5.195 1 96.31 12 ILE B O 1
ATOM 2277 N N . PRO B 1 13 ? 0.329 4.766 4.383 1 96.81 13 PRO B N 1
ATOM 2278 C CA . PRO B 1 13 ? 0.069 3.863 3.256 1 96.81 13 PRO B CA 1
ATOM 2279 C C . PRO B 1 13 ? 1.321 3.574 2.432 1 96.81 13 PRO B C 1
ATOM 2281 O O . PRO B 1 13 ? 1.469 2.475 1.893 1 96.81 13 PRO B O 1
ATOM 2284 N N . LEU B 1 14 ? 2.17 4.516 2.322 1 97.62 14 LEU B N 1
ATOM 2285 C CA . LEU B 1 14 ? 3.402 4.309 1.57 1 97.62 14 LEU B CA 1
ATOM 2286 C C . LEU B 1 14 ? 4.293 3.283 2.26 1 97.62 14 LEU B C 1
ATOM 2288 O O . LEU B 1 14 ? 4.875 2.414 1.603 1 97.62 14 LEU B O 1
ATOM 2292 N N . ALA B 1 15 ? 4.43 3.414 3.52 1 97 15 ALA B N 1
ATOM 2293 C CA . ALA B 1 15 ? 5.246 2.482 4.297 1 97 15 ALA B CA 1
ATOM 2294 C C . ALA B 1 15 ? 4.688 1.064 4.215 1 97 15 ALA B C 1
ATOM 2296 O O . ALA B 1 15 ? 5.438 0.104 4.031 1 97 15 ALA B O 1
ATOM 2297 N N . GLU B 1 16 ? 3.42 0.956 4.371 1 96.19 16 GLU B N 1
ATOM 2298 C CA . GLU B 1 16 ? 2.785 -0.358 4.312 1 96.19 16 GLU B CA 1
ATOM 2299 C C . GLU B 1 16 ? 2.918 -0.977 2.926 1 96.19 16 GLU B C 1
ATOM 2301 O O . GLU B 1 16 ? 3.115 -2.188 2.795 1 96.19 16 GLU B O 1
ATOM 2306 N N . HIS B 1 17 ? 2.781 -0.187 1.896 1 96.38 17 HIS B N 1
ATOM 2307 C CA . HIS B 1 17 ? 3.016 -0.651 0.533 1 96.38 17 HIS B CA 1
ATOM 2308 C C . HIS B 1 17 ? 4.418 -1.233 0.382 1 96.38 17 HIS B C 1
ATOM 2310 O O . HIS B 1 17 ? 4.582 -2.346 -0.125 1 96.38 17 HIS B O 1
ATOM 2316 N N . ALA B 1 18 ? 5.367 -0.495 0.797 1 96.25 18 ALA B N 1
ATOM 2317 C CA . ALA B 1 18 ? 6.754 -0.951 0.708 1 96.25 18 ALA B CA 1
ATOM 2318 C C . ALA B 1 18 ? 6.945 -2.27 1.453 1 96.25 18 ALA B C 1
ATOM 2320 O O . ALA B 1 18 ? 7.57 -3.197 0.935 1 96.25 18 ALA B O 1
ATOM 2321 N N . MET B 1 19 ? 6.406 -2.373 2.629 1 93.56 19 MET B N 1
ATOM 2322 C CA . MET B 1 19 ? 6.582 -3.543 3.482 1 93.56 19 MET B CA 1
ATOM 2323 C C . MET B 1 19 ? 5.875 -4.762 2.895 1 93.56 19 MET B C 1
ATOM 2325 O O . MET B 1 19 ? 6.324 -5.895 3.078 1 93.56 19 MET B O 1
ATOM 2329 N N . ALA B 1 20 ? 4.812 -4.48 2.203 1 93.25 20 ALA B N 1
ATOM 2330 C CA . ALA B 1 20 ? 3.971 -5.57 1.721 1 93.25 20 ALA B CA 1
ATOM 2331 C C . ALA B 1 20 ? 4.508 -6.137 0.408 1 93.25 20 ALA B C 1
ATOM 2333 O O . ALA B 1 20 ? 4.23 -7.289 0.062 1 93.25 20 ALA B O 1
ATOM 2334 N N . CYS B 1 21 ? 5.203 -5.367 -0.332 1 92.06 21 CYS B N 1
ATOM 2335 C CA . CYS B 1 21 ? 5.734 -5.809 -1.616 1 92.06 21 CYS B CA 1
ATOM 2336 C C . CYS B 1 21 ? 6.883 -6.789 -1.424 1 92.06 21 CYS B C 1
ATOM 2338 O O . CYS B 1 21 ? 7.664 -6.66 -0.479 1 92.06 21 CYS B O 1
ATOM 2340 N N . THR B 1 22 ? 7 -7.719 -2.379 1 86.75 22 THR B N 1
ATOM 2341 C CA . THR B 1 22 ? 8.031 -8.734 -2.273 1 86.75 22 THR B CA 1
ATOM 2342 C C . THR B 1 22 ? 9.336 -8.258 -2.91 1 86.75 22 THR B C 1
ATOM 2344 O O . THR B 1 22 ? 10.406 -8.812 -2.645 1 86.75 22 THR B O 1
ATOM 2347 N N . SER B 1 23 ? 9.195 -7.34 -3.777 1 88.19 23 SER B N 1
ATOM 2348 C CA . SER B 1 23 ? 10.359 -6.777 -4.445 1 88.19 23 SER B CA 1
ATOM 2349 C C . SER B 1 23 ? 10.438 -5.27 -4.238 1 88.19 23 SER B C 1
ATOM 2351 O O . SER B 1 23 ? 9.445 -4.629 -3.898 1 88.19 23 SER B O 1
ATOM 2353 N N . HIS B 1 24 ? 11.688 -4.766 -4.434 1 91.06 24 HIS B N 1
ATOM 2354 C CA . HIS B 1 24 ? 11.914 -3.35 -4.18 1 91.06 24 HIS B CA 1
ATOM 2355 C C . HIS B 1 24 ? 12.836 -2.74 -5.227 1 91.06 24 HIS B C 1
ATOM 2357 O O . HIS B 1 24 ? 13.734 -3.416 -5.742 1 91.06 24 HIS B O 1
ATOM 2363 N N . ARG B 1 25 ? 12.547 -1.551 -5.508 1 88.19 25 ARG B N 1
ATOM 2364 C CA . ARG B 1 25 ? 13.375 -0.803 -6.453 1 88.19 25 ARG B CA 1
ATOM 2365 C C . ARG B 1 25 ? 14.688 -0.363 -5.809 1 88.19 25 ARG B C 1
ATOM 2367 O O . ARG B 1 25 ? 14.68 0.219 -4.719 1 88.19 25 ARG B O 1
ATOM 2374 N N . PRO B 1 26 ? 15.719 -0.776 -6.508 1 83.69 26 PRO B N 1
ATOM 2375 C CA . PRO B 1 26 ? 16.969 -0.165 -6.047 1 83.69 26 PRO B CA 1
ATOM 2376 C C . PRO B 1 26 ? 17.031 1.331 -6.348 1 83.69 26 PRO B C 1
ATOM 2378 O O . PRO B 1 26 ? 16.578 1.775 -7.402 1 83.69 26 PRO B O 1
ATOM 2381 N N . THR B 1 27 ? 17.375 2.045 -5.406 1 76.94 27 THR B N 1
ATOM 2382 C CA . THR B 1 27 ? 17.5 3.482 -5.617 1 76.94 27 THR B CA 1
ATOM 2383 C C . THR B 1 27 ? 18.938 3.936 -5.445 1 76.94 27 THR B C 1
ATOM 2385 O O . THR B 1 27 ? 19.734 3.246 -4.812 1 76.94 27 THR B O 1
ATOM 2388 N N . LYS B 1 28 ? 19.25 5.027 -6.172 1 75.38 28 LYS B N 1
ATOM 2389 C CA . LYS B 1 28 ? 20.578 5.633 -6.004 1 75.38 28 LYS B CA 1
ATOM 2390 C C . LYS B 1 28 ? 20.875 5.879 -4.527 1 75.38 28 LYS B C 1
ATOM 2392 O O . LYS B 1 28 ? 22.016 5.703 -4.086 1 75.38 28 LYS B O 1
ATOM 2397 N N . ALA B 1 29 ? 19.828 6.242 -3.84 1 73.56 29 ALA B N 1
ATOM 2398 C CA . ALA B 1 29 ? 20 6.52 -2.416 1 73.56 29 ALA B CA 1
ATOM 2399 C C . ALA B 1 29 ? 20.453 5.273 -1.661 1 73.56 29 ALA B C 1
ATOM 2401 O O . ALA B 1 29 ? 21.281 5.355 -0.76 1 73.56 29 ALA B O 1
ATOM 2402 N N . GLN B 1 30 ? 19.891 4.258 -2.012 1 78.19 30 GLN B N 1
ATOM 2403 C CA . GLN B 1 30 ? 20.266 2.994 -1.385 1 78.19 30 GLN B CA 1
ATOM 2404 C C . GLN B 1 30 ? 21.703 2.615 -1.728 1 78.19 30 GLN B C 1
ATOM 2406 O O . GLN B 1 30 ? 22.453 2.16 -0.862 1 78.19 30 GLN B O 1
ATOM 2411 N N . ASP B 1 31 ? 22 2.73 -2.959 1 77.38 31 ASP B N 1
ATOM 2412 C CA . ASP B 1 31 ? 23.375 2.461 -3.393 1 77.38 31 ASP B CA 1
ATOM 2413 C C . ASP B 1 31 ? 24.375 3.33 -2.631 1 77.38 31 ASP B C 1
ATOM 2415 O O . ASP B 1 31 ? 25.406 2.84 -2.18 1 77.38 31 ASP B O 1
ATOM 2419 N N . LEU B 1 32 ? 24 4.582 -2.574 1 72.5 32 LEU B N 1
ATOM 2420 C CA . LEU B 1 32 ? 24.859 5.52 -1.861 1 72.5 32 LEU B CA 1
ATOM 2421 C C . LEU B 1 32 ? 25.016 5.113 -0.399 1 72.5 32 LEU B C 1
ATOM 2423 O O . LEU B 1 32 ? 26.078 5.301 0.193 1 72.5 32 LEU B O 1
ATOM 2427 N N . ALA B 1 33 ? 24.047 4.523 0.112 1 71.56 33 ALA B N 1
ATOM 2428 C CA . ALA B 1 33 ? 24.062 4.094 1.508 1 71.56 33 ALA B CA 1
ATOM 2429 C C . ALA B 1 33 ? 24.688 2.715 1.652 1 71.56 33 ALA B C 1
ATOM 2431 O O . ALA B 1 33 ? 24.938 2.254 2.768 1 71.56 33 ALA B O 1
ATOM 2432 N N . GLN B 1 34 ? 24.984 2.1 0.522 1 77.12 34 GLN B N 1
ATOM 2433 C CA . GLN B 1 34 ? 25.5 0.739 0.517 1 77.12 34 GLN B CA 1
ATOM 2434 C C . GLN B 1 34 ? 24.656 -0.184 1.384 1 77.12 34 GLN B C 1
ATOM 2436 O O . GLN B 1 34 ? 25.188 -0.923 2.217 1 77.12 34 GLN B O 1
ATOM 2441 N N . ALA B 1 35 ? 23.422 0.02 1.271 1 77.25 35 ALA B N 1
ATOM 2442 C CA . ALA B 1 35 ? 22.469 -0.748 2.078 1 77.25 35 ALA B CA 1
ATOM 2443 C C . ALA B 1 35 ? 21.828 -1.857 1.257 1 77.25 35 ALA B C 1
ATOM 2445 O O . ALA B 1 35 ? 21.672 -1.731 0.039 1 77.25 35 ALA B O 1
ATOM 2446 N N . PRO B 1 36 ? 21.516 -2.889 1.947 1 81.75 36 PRO B N 1
ATOM 2447 C CA . PRO B 1 36 ? 20.812 -3.953 1.223 1 81.75 36 PRO B CA 1
ATOM 2448 C C . PRO B 1 36 ? 19.438 -3.525 0.73 1 81.75 36 PRO B C 1
ATOM 2450 O O . PRO B 1 36 ? 18.812 -2.633 1.314 1 81.75 36 PRO B O 1
ATOM 2453 N N . LEU B 1 37 ? 19.094 -4.168 -0.384 1 86.25 37 LEU B N 1
ATOM 2454 C CA . LEU B 1 37 ? 17.766 -3.904 -0.952 1 86.25 37 LEU B CA 1
ATOM 2455 C C . LEU B 1 37 ? 16.672 -4.477 -0.061 1 86.25 37 LEU B C 1
ATOM 2457 O O . LEU B 1 37 ? 16.453 -5.688 -0.04 1 86.25 37 LEU B O 1
ATOM 2461 N N . ARG B 1 38 ? 16.016 -3.553 0.667 1 87.38 38 ARG B N 1
ATOM 2462 C CA . ARG B 1 38 ? 14.961 -3.865 1.619 1 87.38 38 ARG B CA 1
ATOM 2463 C C . ARG B 1 38 ? 13.844 -2.824 1.56 1 87.38 38 ARG B C 1
ATOM 2465 O O . ARG B 1 38 ? 14 -1.785 0.912 1 87.38 38 ARG B O 1
ATOM 2472 N N . PRO B 1 39 ? 12.711 -3.195 2.178 1 91.06 39 PRO B N 1
ATOM 2473 C CA . PRO B 1 39 ? 11.648 -2.189 2.221 1 91.06 39 PRO B CA 1
ATOM 2474 C C . PRO B 1 39 ? 12.109 -0.869 2.83 1 91.06 39 PRO B C 1
ATOM 2476 O O . PRO B 1 39 ? 12.734 -0.861 3.895 1 91.06 39 PRO B O 1
ATOM 2479 N N . ALA B 1 40 ? 11.766 0.165 2.105 1 92.88 40 ALA B N 1
ATOM 2480 C CA . ALA B 1 40 ? 12.211 1.479 2.561 1 92.88 40 ALA B CA 1
ATOM 2481 C C . ALA B 1 40 ? 11.344 2.588 1.976 1 92.88 40 ALA B C 1
ATOM 2483 O O . ALA B 1 40 ? 10.594 2.359 1.023 1 92.88 40 ALA B O 1
ATOM 2484 N N . LEU B 1 41 ? 11.43 3.727 2.619 1 94.19 41 LEU B N 1
ATOM 2485 C CA . LEU B 1 41 ? 10.992 4.984 2.027 1 94.19 41 LEU B CA 1
ATOM 2486 C C . LEU B 1 41 ? 12.156 5.73 1.393 1 94.19 41 LEU B C 1
ATOM 2488 O O . LEU B 1 41 ? 13.305 5.582 1.828 1 94.19 41 LEU B O 1
ATOM 2492 N N . ILE B 1 42 ? 11.828 6.434 0.35 1 92.25 42 ILE B N 1
ATOM 2493 C CA . ILE B 1 42 ? 12.836 7.246 -0.323 1 92.25 42 ILE B CA 1
ATOM 2494 C C . ILE B 1 42 ? 12.469 8.727 -0.201 1 92.25 42 ILE B C 1
ATOM 2496 O O . ILE B 1 42 ? 11.391 9.141 -0.618 1 92.25 42 ILE B O 1
ATOM 2500 N N . TRP B 1 43 ? 13.297 9.469 0.394 1 93.69 43 TRP B N 1
ATOM 2501 C CA . TRP B 1 43 ? 13.141 10.922 0.415 1 93.69 43 TRP B CA 1
ATOM 2502 C C . TRP B 1 43 ? 13.812 11.562 -0.794 1 93.69 43 TRP B C 1
ATOM 2504 O O . TRP B 1 43 ? 14.93 11.188 -1.16 1 93.69 43 TRP B O 1
ATOM 2514 N N . ASN B 1 44 ? 13.141 12.453 -1.361 1 91.75 44 ASN B N 1
ATOM 2515 C CA . ASN B 1 44 ? 13.664 13.234 -2.477 1 91.75 44 ASN B CA 1
ATOM 2516 C C . ASN B 1 44 ? 13.438 14.727 -2.268 1 91.75 44 ASN B C 1
ATOM 2518 O O . ASN B 1 44 ? 12.492 15.125 -1.594 1 91.75 44 ASN B O 1
ATOM 2522 N N . SER B 1 45 ? 14.359 15.484 -2.82 1 91.25 45 SER B N 1
ATOM 2523 C CA . SER B 1 45 ? 14.234 16.938 -2.814 1 91.25 45 SER B CA 1
ATOM 2524 C C . SER B 1 45 ? 14.625 17.531 -4.164 1 91.25 45 SER B C 1
ATOM 2526 O O . SER B 1 45 ? 15.562 17.062 -4.805 1 91.25 45 SER B O 1
ATOM 2528 N N . ASN B 1 46 ? 13.883 18.5 -4.621 1 89.06 46 ASN B N 1
ATOM 2529 C CA . ASN B 1 46 ? 14.297 19.266 -5.797 1 89.06 46 ASN B CA 1
ATOM 2530 C C . ASN B 1 46 ? 14.617 20.719 -5.449 1 89.06 46 ASN B C 1
ATOM 2532 O O . ASN B 1 46 ? 14.648 21.578 -6.328 1 89.06 46 ASN B O 1
ATOM 2536 N N . GLY B 1 47 ? 14.781 20.938 -4.207 1 85 47 GLY B N 1
ATOM 2537 C CA . GLY B 1 47 ? 15.062 22.297 -3.762 1 85 47 GLY B CA 1
ATOM 2538 C C . GLY B 1 47 ? 13.812 23.078 -3.412 1 85 47 GLY B C 1
ATOM 2539 O O . GLY B 1 47 ? 13.812 23.859 -2.463 1 85 47 GLY B O 1
ATOM 2540 N N . SER B 1 48 ? 12.773 22.859 -4.121 1 87.31 48 SER B N 1
ATOM 2541 C CA . SER B 1 48 ? 11.531 23.578 -3.887 1 87.31 48 SER B CA 1
ATOM 2542 C C . SER B 1 48 ? 10.539 22.734 -3.094 1 87.31 48 SER B C 1
ATOM 2544 O O . SER B 1 48 ? 9.688 23.266 -2.385 1 87.31 48 SER B O 1
ATOM 2546 N N . HIS B 1 49 ? 10.695 21.453 -3.266 1 91.81 49 HIS B N 1
ATOM 2547 C CA . HIS B 1 49 ? 9.797 20.531 -2.576 1 91.81 49 HIS B CA 1
ATOM 2548 C C . HIS B 1 49 ? 10.555 19.312 -2.057 1 91.81 49 HIS B C 1
ATOM 2550 O O . HIS B 1 49 ? 11.555 18.906 -2.648 1 91.81 49 HIS B O 1
ATOM 2556 N N . ASP B 1 50 ? 10.109 18.844 -0.929 1 93.88 50 ASP B N 1
ATOM 2557 C CA . ASP B 1 50 ? 10.57 17.578 -0.373 1 93.88 50 ASP B CA 1
ATOM 2558 C C . ASP B 1 50 ? 9.43 16.562 -0.299 1 93.88 50 ASP B C 1
ATOM 2560 O O . ASP B 1 50 ? 8.312 16.906 0.089 1 93.88 50 ASP B O 1
ATOM 2564 N N . TRP B 1 51 ? 9.703 15.352 -0.728 1 96 51 TRP B N 1
ATOM 2565 C CA . TRP B 1 51 ? 8.656 14.336 -0.678 1 96 51 TRP B CA 1
ATOM 2566 C C . TRP B 1 51 ? 9.25 12.961 -0.4 1 96 51 TRP B C 1
ATOM 2568 O O . TRP B 1 51 ? 10.469 12.773 -0.469 1 96 51 TRP B O 1
ATOM 2578 N N . ILE B 1 52 ? 8.367 12.047 0.043 1 96.19 52 ILE B N 1
ATOM 2579 C CA . ILE B 1 52 ? 8.742 10.664 0.277 1 96.19 52 ILE B CA 1
ATOM 2580 C C . ILE B 1 52 ? 7.895 9.742 -0.597 1 96.19 52 ILE B C 1
ATOM 2582 O O . ILE B 1 52 ? 6.742 10.055 -0.898 1 96.19 52 ILE B O 1
ATOM 2586 N N . GLU B 1 53 ? 8.5 8.695 -1.06 1 96.5 53 GLU B N 1
ATOM 2587 C CA . GLU B 1 53 ? 7.82 7.664 -1.833 1 96.5 53 GLU B CA 1
ATOM 2588 C C . GLU B 1 53 ? 8.195 6.27 -1.347 1 96.5 53 GLU B C 1
ATOM 2590 O O . GLU B 1 53 ? 9.18 6.102 -0.624 1 96.5 53 GLU B O 1
ATOM 2595 N N . SER B 1 54 ? 7.375 5.238 -1.688 1 96.44 54 SER B N 1
ATOM 2596 C CA . SER B 1 54 ? 7.656 3.832 -1.416 1 96.44 54 SER B CA 1
ATOM 2597 C C . SER B 1 54 ? 8.625 3.256 -2.443 1 96.44 54 SER B C 1
ATOM 2599 O O . SER B 1 54 ? 8.562 3.602 -3.625 1 96.44 54 SER B O 1
ATOM 2601 N N . ASN B 1 55 ? 9.5 2.299 -1.994 1 94.44 55 ASN B N 1
ATOM 2602 C CA . ASN B 1 55 ? 10.367 1.651 -2.967 1 94.44 55 ASN B CA 1
ATOM 2603 C C . ASN B 1 55 ? 9.828 0.29 -3.389 1 94.44 55 ASN B C 1
ATOM 2605 O O . ASN B 1 55 ? 10.531 -0.491 -4.035 1 94.44 55 ASN B O 1
ATOM 2609 N N . GLY B 1 56 ? 8.602 0.025 -2.988 1 94.44 56 GLY B N 1
ATOM 2610 C CA . GLY B 1 56 ? 8.008 -1.264 -3.303 1 94.44 56 GLY B CA 1
ATOM 2611 C C . GLY B 1 56 ? 7.758 -1.462 -4.785 1 94.44 56 GLY B C 1
ATOM 2612 O O . GLY B 1 56 ? 7.453 -0.507 -5.504 1 94.44 56 GLY B O 1
ATOM 2613 N N . ILE B 1 57 ? 7.891 -2.699 -5.25 1 93.19 57 ILE B N 1
ATOM 2614 C CA . ILE B 1 57 ? 7.527 -3.143 -6.59 1 93.19 57 ILE B CA 1
ATOM 2615 C C . ILE B 1 57 ? 6.445 -4.215 -6.504 1 93.19 57 ILE B C 1
ATOM 2617 O O . ILE B 1 57 ? 6.637 -5.246 -5.859 1 93.19 57 ILE B O 1
ATOM 2621 N N . PRO B 1 58 ? 5.242 -4.047 -7.199 1 94 58 PRO B N 1
ATOM 2622 C CA . PRO B 1 58 ? 4.953 -3.033 -8.219 1 94 58 PRO B CA 1
ATOM 2623 C C . PRO B 1 58 ? 4.816 -1.631 -7.629 1 94 58 PRO B C 1
ATOM 2625 O O . PRO B 1 58 ? 4.344 -1.475 -6.5 1 94 58 PRO B O 1
ATOM 2628 N N . GLY B 1 59 ? 5.223 -0.73 -8.477 1 95.31 59 GLY B N 1
ATOM 2629 C CA . GLY B 1 59 ? 5.191 0.656 -8.039 1 95.31 59 GLY B CA 1
ATOM 2630 C C . GLY B 1 59 ? 3.783 1.186 -7.844 1 95.31 59 GLY B C 1
ATOM 2631 O O . GLY B 1 59 ? 2.85 0.762 -8.531 1 95.31 59 GLY B O 1
ATOM 2632 N N . TRP B 1 60 ? 3.676 2.15 -6.93 1 96.75 60 TRP B N 1
ATOM 2633 C CA . TRP B 1 60 ? 2.414 2.84 -6.676 1 96.75 60 TRP B CA 1
ATOM 2634 C C . TRP B 1 60 ? 2.375 4.184 -7.391 1 96.75 60 TRP B C 1
ATOM 2636 O O . TRP B 1 60 ? 3.006 5.148 -6.953 1 96.75 60 TRP B O 1
ATOM 2646 N N . TYR B 1 61 ? 1.515 4.242 -8.391 1 96.88 61 TYR B N 1
ATOM 2647 C CA . TYR B 1 61 ? 1.39 5.441 -9.211 1 96.88 61 TYR B CA 1
ATOM 2648 C C . TYR B 1 61 ? 0.017 6.082 -9.039 1 96.88 61 TYR B C 1
ATOM 2650 O O . TYR B 1 61 ? -0.906 5.453 -8.516 1 96.88 61 TYR B O 1
ATOM 2658 N N . THR B 1 62 ? -0.061 7.309 -9.414 1 95.69 62 THR B N 1
ATOM 2659 C CA . THR B 1 62 ? -1.348 7.988 -9.531 1 95.69 62 THR B CA 1
ATOM 2660 C C . THR B 1 62 ? -2.008 7.668 -10.867 1 95.69 62 THR B C 1
ATOM 2662 O O . THR B 1 62 ? -1.404 7.012 -11.727 1 95.69 62 THR B O 1
ATOM 2665 N N . LYS B 1 63 ? -3.219 8.133 -11.031 1 93.5 63 LYS B N 1
ATOM 2666 C CA . LYS B 1 63 ? -3.957 7.914 -12.266 1 93.5 63 LYS B CA 1
ATOM 2667 C C . LYS B 1 63 ? -3.244 8.555 -13.453 1 93.5 63 LYS B C 1
ATOM 2669 O O . LYS B 1 63 ? -3.482 8.188 -14.609 1 93.5 63 LYS B O 1
ATOM 2674 N N . HIS B 1 64 ? -2.352 9.438 -13.211 1 94.94 64 HIS B N 1
ATOM 2675 C CA . HIS B 1 64 ? -1.637 10.148 -14.258 1 94.94 64 HIS B CA 1
ATOM 2676 C C . HIS B 1 64 ? -0.271 9.523 -14.523 1 94.94 64 HIS B C 1
ATOM 2678 O O . HIS B 1 64 ? 0.524 10.062 -15.297 1 94.94 64 HIS B O 1
ATOM 2684 N N . GLY B 1 65 ? 0.071 8.484 -13.828 1 93.5 65 GLY B N 1
ATOM 2685 C CA . GLY B 1 65 ? 1.262 7.711 -14.141 1 93.5 65 GLY B CA 1
ATOM 2686 C C . GLY B 1 65 ? 2.502 8.211 -13.422 1 93.5 65 GLY B C 1
ATOM 2687 O O . GLY B 1 65 ? 3.625 7.887 -13.812 1 93.5 65 GLY B O 1
ATOM 2688 N N . VAL B 1 66 ? 2.277 9.109 -12.469 1 94.62 66 VAL B N 1
ATOM 2689 C CA . VAL B 1 66 ? 3.404 9.547 -11.656 1 94.62 66 VAL B CA 1
ATOM 2690 C C . VAL B 1 66 ? 3.377 8.828 -10.305 1 94.62 66 VAL B C 1
ATOM 2692 O O . VAL B 1 66 ? 2.311 8.43 -9.828 1 94.62 66 VAL B O 1
ATOM 2695 N N . LEU B 1 67 ? 4.547 8.68 -9.734 1 95.69 67 LEU B N 1
ATOM 2696 C CA . LEU B 1 67 ? 4.621 7.977 -8.453 1 95.69 67 LEU B CA 1
ATOM 2697 C C . LEU B 1 67 ? 3.832 8.719 -7.379 1 95.69 67 LEU B C 1
ATOM 2699 O O . LEU B 1 67 ? 3.891 9.945 -7.293 1 95.69 67 LEU B O 1
ATOM 2703 N N . HIS B 1 68 ? 3.061 8.008 -6.605 1 96.75 68 HIS B N 1
ATOM 2704 C CA . HIS B 1 68 ? 2.363 8.586 -5.461 1 96.75 68 HIS B CA 1
ATOM 2705 C C . HIS B 1 68 ? 3.34 8.953 -4.352 1 96.75 68 HIS B C 1
ATOM 2707 O O . HIS B 1 68 ? 4.219 8.164 -4.004 1 96.75 68 HIS B O 1
ATOM 2713 N N . THR B 1 69 ? 3.207 10.148 -3.76 1 97.75 69 THR B N 1
ATOM 2714 C CA . THR B 1 69 ? 4.168 10.641 -2.777 1 97.75 69 THR B CA 1
ATOM 2715 C C . THR B 1 69 ? 3.453 11.344 -1.626 1 97.75 69 THR B C 1
ATOM 2717 O O . THR B 1 69 ? 2.283 11.711 -1.749 1 97.75 69 THR B O 1
ATOM 2720 N N . ALA B 1 70 ? 4.066 11.367 -0.464 1 97.62 70 ALA B N 1
ATOM 2721 C CA . ALA B 1 70 ? 3.742 12.297 0.614 1 97.62 70 ALA B CA 1
ATOM 2722 C C . ALA B 1 70 ? 4.648 13.523 0.568 1 97.62 70 ALA B C 1
ATOM 2724 O O . ALA B 1 70 ? 5.875 13.406 0.595 1 97.62 70 ALA B O 1
ATOM 2725 N N . VAL B 1 71 ? 4.074 14.648 0.56 1 96.31 71 VAL B N 1
ATOM 2726 C CA . VAL B 1 71 ? 4.848 15.875 0.381 1 96.31 71 VAL B CA 1
ATOM 2727 C C . VAL B 1 71 ? 5.039 16.562 1.728 1 96.31 71 VAL B C 1
ATOM 2729 O O . VAL B 1 71 ? 4.109 16.641 2.535 1 96.31 71 VAL B O 1
ATOM 2732 N N . ALA B 1 72 ? 6.203 17.047 1.91 1 95.19 72 ALA B N 1
ATOM 2733 C CA . ALA B 1 72 ? 6.48 17.781 3.141 1 95.19 72 ALA B CA 1
ATOM 2734 C C . ALA B 1 72 ? 5.805 19.156 3.125 1 95.19 72 ALA B C 1
ATOM 2736 O O . ALA B 1 72 ? 5.781 19.828 2.094 1 95.19 72 ALA B O 1
ATOM 2737 N N . SER B 1 73 ? 5.262 19.484 4.211 1 90.81 73 SER B N 1
ATOM 2738 C CA . SER B 1 73 ? 4.734 20.844 4.395 1 90.81 73 SER B CA 1
ATOM 2739 C C . SER B 1 73 ? 5.828 21.797 4.836 1 90.81 73 SER B C 1
ATOM 2741 O O . SER B 1 73 ? 6.547 21.531 5.797 1 90.81 73 SER B O 1
ATOM 2743 N N . THR B 1 74 ? 5.961 22.906 4.121 1 91 74 THR B N 1
ATOM 2744 C CA . THR B 1 74 ? 7.004 23.844 4.516 1 91 74 THR B CA 1
ATOM 2745 C C . THR B 1 74 ? 6.578 25.281 4.234 1 91 74 THR B C 1
ATOM 2747 O O . THR B 1 74 ? 5.566 25.516 3.568 1 91 74 THR B O 1
ATOM 2750 N N . TRP B 1 75 ? 7.332 26.203 4.832 1 93.06 75 TRP B N 1
ATOM 2751 C CA . TRP B 1 75 ? 7.082 27.625 4.652 1 93.06 75 TRP B CA 1
ATOM 2752 C C . TRP B 1 75 ? 7.836 28.172 3.443 1 93.06 75 TRP B C 1
ATOM 2754 O O . TRP B 1 75 ? 8.766 27.531 2.945 1 93.06 75 TRP B O 1
ATOM 2764 N N . GLN B 1 76 ? 7.336 29.25 2.98 1 93.62 76 GLN B N 1
ATOM 2765 C CA . GLN B 1 76 ? 8 30.062 1.961 1 93.62 76 GLN B CA 1
ATOM 2766 C C . GLN B 1 76 ? 8.125 31.516 2.406 1 93.62 76 GLN B C 1
ATOM 2768 O O . GLN B 1 76 ? 7.16 32.094 2.898 1 93.62 76 GLN B O 1
ATOM 2773 N N . HIS B 1 77 ? 9.312 32 2.277 1 94.31 77 HIS B N 1
ATOM 2774 C CA . HIS B 1 77 ? 9.516 33.406 2.518 1 94.31 77 HIS B CA 1
ATOM 2775 C C . HIS B 1 77 ? 9.062 34.25 1.32 1 94.31 77 HIS B C 1
ATOM 2777 O O . HIS B 1 77 ? 9.586 34.094 0.214 1 94.31 77 HIS B O 1
ATOM 2783 N N . THR B 1 78 ? 8.219 35.125 1.556 1 92.38 78 THR B N 1
ATOM 2784 C CA . THR B 1 78 ? 7.527 35.812 0.463 1 92.38 78 THR B CA 1
ATOM 2785 C C . THR B 1 78 ? 8.492 36.719 -0.31 1 92.38 78 THR B C 1
ATOM 2787 O O . THR B 1 78 ? 8.414 36.812 -1.537 1 92.38 78 THR B O 1
ATOM 2790 N N . ALA B 1 79 ? 9.383 37.375 0.364 1 92.25 79 ALA B N 1
ATOM 2791 C CA . ALA B 1 79 ? 10.266 38.344 -0.28 1 92.25 79 ALA B CA 1
ATOM 2792 C C . ALA B 1 79 ? 11.398 37.625 -1.023 1 92.25 79 ALA B C 1
ATOM 2794 O O . ALA B 1 79 ? 11.789 38.062 -2.117 1 92.25 79 ALA B O 1
ATOM 2795 N N . THR B 1 80 ? 11.93 36.562 -0.496 1 91.06 80 THR B N 1
ATOM 2796 C CA . THR B 1 80 ? 13.148 35.969 -1.042 1 91.06 80 THR B CA 1
ATOM 2797 C C . THR B 1 80 ? 12.82 34.688 -1.812 1 91.06 80 THR B C 1
ATOM 2799 O O . THR B 1 80 ? 13.641 34.188 -2.59 1 91.06 80 THR B O 1
ATOM 2802 N N . GLY B 1 81 ? 11.703 34.156 -1.497 1 89.56 81 GLY B N 1
ATOM 2803 C CA . GLY B 1 81 ? 11.352 32.875 -2.117 1 89.56 81 GLY B CA 1
ATOM 2804 C C . GLY B 1 81 ? 11.992 31.688 -1.436 1 89.56 81 GLY B C 1
ATOM 2805 O O . GLY B 1 81 ? 11.758 30.547 -1.822 1 89.56 81 GLY B O 1
ATOM 2806 N N . ARG B 1 82 ? 12.797 31.984 -0.419 1 89.19 82 ARG B N 1
ATOM 2807 C CA . ARG B 1 82 ? 13.414 30.906 0.334 1 89.19 82 ARG B CA 1
ATOM 2808 C C . ARG B 1 82 ? 12.359 30 0.967 1 89.19 82 ARG B C 1
ATOM 2810 O O . ARG B 1 82 ? 11.344 30.484 1.467 1 89.19 82 ARG B O 1
ATOM 2817 N N . ARG B 1 83 ? 12.648 28.688 0.971 1 90 83 ARG B N 1
ATOM 2818 C CA . ARG B 1 83 ? 11.727 27.719 1.532 1 90 83 ARG B CA 1
ATOM 2819 C C . ARG B 1 83 ? 12.391 26.906 2.639 1 90 83 ARG B C 1
ATOM 2821 O O . ARG B 1 83 ? 13.617 26.891 2.756 1 90 83 ARG B O 1
ATOM 2828 N N . GLY B 1 84 ? 11.602 26.375 3.545 1 86.62 84 GLY B N 1
ATOM 2829 C CA . GLY B 1 84 ? 12.109 25.5 4.594 1 86.62 84 GLY B CA 1
ATOM 2830 C C . GLY B 1 84 ? 12.492 24.125 4.094 1 86.62 84 GLY B C 1
ATOM 2831 O O . GLY B 1 84 ? 12.375 23.141 4.828 1 86.62 84 GLY B O 1
ATOM 2832 N N . THR B 1 85 ? 12.828 23.938 2.846 1 83.5 85 THR B N 1
ATOM 2833 C CA . THR B 1 85 ? 13.211 22.672 2.236 1 83.5 85 THR B CA 1
ATOM 2834 C C . THR B 1 85 ? 14.719 22.438 2.375 1 83.5 85 THR B C 1
ATOM 2836 O O . THR B 1 85 ? 15.445 23.328 2.842 1 83.5 85 THR B O 1
ATOM 2839 N N . VAL B 1 86 ? 15.039 21.125 2.104 1 78.12 86 VAL B N 1
ATOM 2840 C CA . VAL B 1 86 ? 16.453 20.797 2.055 1 78.12 86 VAL B CA 1
ATOM 2841 C C . VAL B 1 86 ? 17.062 21.297 0.75 1 78.12 86 VAL B C 1
ATOM 2843 O O . VAL B 1 86 ? 16.641 20.906 -0.337 1 78.12 86 VAL B O 1
ATOM 2846 N N . ASP B 1 87 ? 17.641 22.438 0.789 1 75.69 87 ASP B N 1
ATOM 2847 C CA . ASP B 1 87 ? 18.234 23.062 -0.395 1 75.69 87 ASP B CA 1
ATOM 2848 C C . ASP B 1 87 ? 19.719 22.703 -0.51 1 75.69 87 ASP B C 1
ATOM 2850 O O . ASP B 1 87 ? 20.578 23.594 -0.47 1 75.69 87 ASP B O 1
ATOM 2854 N N . LEU B 1 88 ? 19.969 21.438 -0.618 1 78.31 88 LEU B N 1
ATOM 2855 C CA . LEU B 1 88 ? 21.328 20.953 -0.813 1 78.31 88 LEU B CA 1
ATOM 2856 C C . LEU B 1 88 ? 21.484 20.266 -2.172 1 78.31 88 LEU B C 1
ATOM 2858 O O . LEU B 1 88 ? 21.016 19.141 -2.361 1 78.31 88 LEU B O 1
ATOM 2862 N N . PRO B 1 89 ? 22.141 20.906 -3.074 1 74.12 89 PRO B N 1
ATOM 2863 C CA . PRO B 1 89 ? 22.203 20.422 -4.449 1 74.12 89 PRO B CA 1
ATOM 2864 C C . PRO B 1 89 ? 22.875 19.047 -4.551 1 74.12 89 PRO B C 1
ATOM 2866 O O . PRO B 1 89 ? 22.609 18.297 -5.492 1 74.12 89 PRO B O 1
ATOM 2869 N N . ARG B 1 90 ? 23.766 18.75 -3.686 1 77.12 90 ARG B N 1
ATOM 2870 C CA . ARG B 1 90 ? 24.484 17.484 -3.818 1 77.12 90 ARG B CA 1
ATOM 2871 C C . ARG B 1 90 ? 23.859 16.406 -2.945 1 77.12 90 ARG B C 1
ATOM 2873 O O . ARG B 1 90 ? 24.375 15.289 -2.867 1 77.12 90 ARG B O 1
ATOM 2880 N N . TYR B 1 91 ? 22.828 16.812 -2.25 1 80.62 91 TYR B N 1
ATOM 2881 C CA . TYR B 1 91 ? 22.141 15.867 -1.375 1 80.62 91 TYR B CA 1
ATOM 2882 C C . TYR B 1 91 ? 20.625 15.914 -1.602 1 80.62 91 TYR B C 1
ATOM 2884 O O . TYR B 1 91 ? 19.922 16.641 -0.913 1 80.62 91 TYR B O 1
ATOM 2892 N N . ARG B 1 92 ? 20.141 15.133 -2.57 1 85.69 92 ARG B N 1
ATOM 2893 C CA . ARG B 1 92 ? 18.766 15.289 -3.033 1 85.69 92 ARG B CA 1
ATOM 2894 C C . ARG B 1 92 ? 17.953 14.031 -2.771 1 85.69 92 ARG B C 1
ATOM 2896 O O . ARG B 1 92 ? 16.75 13.992 -3.045 1 85.69 92 ARG B O 1
ATOM 2903 N N . THR B 1 93 ? 18.594 13.102 -2.275 1 87.75 93 THR B N 1
ATOM 2904 C CA . THR B 1 93 ? 17.859 11.859 -2.027 1 87.75 93 THR B CA 1
ATOM 2905 C C . THR B 1 93 ? 18.438 11.125 -0.822 1 87.75 93 THR B C 1
ATOM 2907 O O . THR B 1 93 ? 19.609 11.328 -0.472 1 87.75 93 THR B O 1
ATOM 2910 N N . ALA B 1 94 ? 17.625 10.445 -0.125 1 87 94 ALA B N 1
ATOM 2911 C CA . ALA B 1 94 ? 18.047 9.609 0.994 1 87 94 ALA B CA 1
ATOM 2912 C C . ALA B 1 94 ? 17.188 8.352 1.093 1 87 94 ALA B C 1
ATOM 2914 O O . ALA B 1 94 ? 16.031 8.344 0.648 1 87 94 ALA B O 1
ATOM 2915 N N . TYR B 1 95 ? 17.797 7.379 1.687 1 87.69 95 TYR B N 1
ATOM 2916 C CA . TYR B 1 95 ? 17.156 6.09 1.912 1 87.69 95 TYR B CA 1
ATOM 2917 C C . TYR B 1 95 ? 16.812 5.902 3.385 1 87.69 95 TYR B C 1
ATOM 2919 O O . TYR B 1 95 ? 17.672 6.031 4.254 1 87.69 95 TYR B O 1
ATOM 2927 N N . ILE B 1 96 ? 15.453 5.59 3.604 1 89.88 96 ILE B N 1
ATOM 2928 C CA . ILE B 1 96 ? 14.992 5.414 4.977 1 89.88 96 ILE B CA 1
ATOM 2929 C C . ILE B 1 96 ? 14.469 3.992 5.164 1 89.88 96 ILE B C 1
ATOM 2931 O O . ILE B 1 96 ? 13.305 3.711 4.875 1 89.88 96 ILE B O 1
ATOM 2935 N N . PRO B 1 97 ? 15.266 3.096 5.719 1 89.81 97 PRO B N 1
ATOM 2936 C CA . PRO B 1 97 ? 14.859 1.697 5.863 1 89.81 97 PRO B CA 1
ATOM 2937 C C . PRO B 1 97 ? 13.672 1.522 6.812 1 89.81 97 PRO B C 1
ATOM 2939 O O . PRO B 1 97 ? 13.602 2.199 7.84 1 89.81 97 PRO B O 1
ATOM 2942 N N . LEU B 1 98 ? 12.781 0.61 6.441 1 91.81 98 LEU B N 1
ATOM 2943 C CA . LEU B 1 98 ? 11.578 0.4 7.238 1 91.81 98 LEU B CA 1
ATOM 2944 C C . LEU B 1 98 ? 11.75 -0.784 8.18 1 91.81 98 LEU B C 1
ATOM 2946 O O . LEU B 1 98 ? 11.07 -0.863 9.211 1 91.81 98 LEU B O 1
ATOM 2950 N N . GLY B 1 99 ? 12.438 -1.775 7.734 1 83.5 99 GLY B N 1
ATOM 2951 C CA . GLY B 1 99 ? 12.578 -3.008 8.492 1 83.5 99 GLY B CA 1
ATOM 2952 C C . GLY B 1 99 ? 13.547 -2.883 9.656 1 83.5 99 GLY B C 1
ATOM 2953 O O . GLY B 1 99 ? 14.086 -1.807 9.906 1 83.5 99 GLY B O 1
ATOM 2954 N N . HIS B 1 100 ? 13.555 -4.074 10.445 1 66.56 100 HIS B N 1
ATOM 2955 C CA . HIS B 1 100 ? 14.359 -4.152 11.656 1 66.56 100 HIS B CA 1
ATOM 2956 C C . HIS B 1 100 ? 15.852 -4.191 11.328 1 66.56 100 HIS B C 1
ATOM 2958 O O . HIS B 1 100 ? 16.234 -4.656 10.258 1 66.56 100 HIS B O 1
ATOM 2964 N N . THR B 1 101 ? 16.438 -3.32 11.953 1 56.91 101 THR B N 1
ATOM 2965 C CA . THR B 1 101 ? 17.859 -3.627 12.094 1 56.91 101 THR B CA 1
ATOM 2966 C C . THR B 1 101 ? 18.109 -4.484 13.328 1 56.91 101 THR B C 1
ATOM 2968 O O . THR B 1 101 ? 17.188 -4.727 14.117 1 56.91 101 THR B O 1
ATOM 2971 N N . GLU B 1 102 ? 19.125 -5.34 13.375 1 52.81 102 GLU B N 1
ATOM 2972 C CA . GLU B 1 102 ? 19.484 -6.203 14.5 1 52.81 102 GLU B CA 1
ATOM 2973 C C . GLU B 1 102 ? 19.047 -5.59 15.828 1 52.81 102 GLU B C 1
ATOM 2975 O O . GLU B 1 102 ? 18.594 -6.305 16.719 1 52.81 102 GLU B O 1
ATOM 2980 N N . ASP B 1 103 ? 19.109 -4.316 16.062 1 49.28 103 ASP B N 1
ATOM 2981 C CA . ASP B 1 103 ? 19 -3.756 17.406 1 49.28 103 ASP B CA 1
ATOM 2982 C C . ASP B 1 103 ? 17.75 -2.873 17.531 1 49.28 103 ASP B C 1
ATOM 2984 O O . ASP B 1 103 ? 17.422 -2.41 18.625 1 49.28 103 ASP B O 1
ATOM 2988 N N . GLN B 1 104 ? 17.031 -2.65 16.484 1 56.84 104 GLN B N 1
ATOM 2989 C CA . GLN B 1 104 ? 15.977 -1.663 16.641 1 56.84 104 GLN B CA 1
ATOM 2990 C C . GLN B 1 104 ? 14.727 -2.068 15.859 1 56.84 104 GLN B C 1
ATOM 2992 O O . GLN B 1 104 ? 14.828 -2.646 14.773 1 56.84 104 GLN B O 1
ATOM 2997 N N . PRO B 1 105 ? 13.594 -2.002 16.656 1 66.44 105 PRO B N 1
ATOM 2998 C CA . PRO B 1 105 ? 12.367 -2.215 15.891 1 66.44 105 PRO B CA 1
ATOM 2999 C C . PRO B 1 105 ? 12.328 -1.392 14.602 1 66.44 105 PRO B C 1
ATOM 3001 O O . PRO B 1 105 ? 12.883 -0.291 14.555 1 66.44 105 PRO B O 1
ATOM 3004 N N . GLY B 1 106 ? 11.977 -1.941 13.594 1 85.25 106 GLY B N 1
ATOM 3005 C CA . GLY B 1 106 ? 11.938 -1.297 12.289 1 85.25 106 GLY B CA 1
ATOM 3006 C C . GLY B 1 106 ? 11.016 -0.093 12.242 1 85.25 106 GLY B C 1
ATOM 3007 O O . GLY B 1 106 ? 10.102 0.023 13.062 1 85.25 106 GLY B O 1
ATOM 3008 N N . LEU B 1 107 ? 11.383 0.988 11.625 1 90.38 107 LEU B N 1
ATOM 3009 C CA . LEU B 1 107 ? 10.602 2.201 11.422 1 90.38 107 LEU B CA 1
ATOM 3010 C C . LEU B 1 107 ? 9.148 1.864 11.102 1 90.38 107 LEU B C 1
ATOM 3012 O O . LEU B 1 107 ? 8.234 2.59 11.508 1 90.38 107 LEU B O 1
ATOM 3016 N N . ALA B 1 108 ? 8.922 0.765 10.445 1 92.19 108 ALA B N 1
ATOM 3017 C CA . ALA B 1 108 ? 7.559 0.371 10.109 1 92.19 108 ALA B CA 1
ATOM 3018 C C . ALA B 1 108 ? 6.73 0.143 11.367 1 92.19 108 ALA B C 1
ATOM 3020 O O . ALA B 1 108 ? 5.574 0.564 11.445 1 92.19 108 ALA B O 1
ATOM 3021 N N . VAL B 1 109 ? 7.316 -0.493 12.297 1 90.25 109 VAL B N 1
ATOM 3022 C CA . VAL B 1 109 ? 6.641 -0.743 13.562 1 90.25 109 VAL B CA 1
ATOM 3023 C C . VAL B 1 109 ? 6.371 0.581 14.273 1 90.25 109 VAL B C 1
ATOM 3025 O O . VAL B 1 109 ? 5.277 0.794 14.805 1 90.25 109 VAL B O 1
ATOM 3028 N N . ALA B 1 110 ? 7.367 1.436 14.312 1 92.62 110 ALA B N 1
ATOM 3029 C CA . ALA B 1 110 ? 7.215 2.746 14.938 1 92.62 110 ALA B CA 1
ATOM 3030 C C . ALA B 1 110 ? 6.078 3.533 14.289 1 92.62 110 ALA B C 1
ATOM 3032 O O . ALA B 1 110 ? 5.312 4.211 14.977 1 92.62 110 ALA B O 1
ATOM 3033 N N . ILE B 1 111 ? 5.973 3.48 13.008 1 94.56 111 ILE B N 1
ATOM 3034 C CA . ILE B 1 111 ? 4.922 4.168 12.273 1 94.56 111 ILE B CA 1
ATOM 3035 C C . ILE B 1 111 ? 3.557 3.623 12.688 1 94.56 111 ILE B C 1
ATOM 3037 O O . ILE B 1 111 ? 2.623 4.391 12.93 1 94.56 111 ILE B O 1
ATOM 3041 N N . ARG B 1 112 ? 3.457 2.318 12.812 1 90.88 112 ARG B N 1
ATOM 3042 C CA . ARG B 1 112 ? 2.201 1.699 13.227 1 90.88 112 ARG B CA 1
ATOM 3043 C C . ARG B 1 112 ? 1.827 2.113 14.641 1 90.88 112 ARG B C 1
ATOM 3045 O O . ARG B 1 112 ? 0.666 2.418 14.922 1 90.88 112 ARG B O 1
ATOM 3052 N N . ILE B 1 113 ? 2.777 2.141 15.492 1 89.88 113 ILE B N 1
ATOM 3053 C CA . ILE B 1 113 ? 2.547 2.562 16.859 1 89.88 113 ILE B CA 1
ATOM 3054 C C . ILE B 1 113 ? 2.098 4.023 16.891 1 89.88 113 ILE B C 1
ATOM 3056 O O . ILE B 1 113 ? 1.149 4.375 17.594 1 89.88 113 ILE B O 1
ATOM 3060 N N . ALA B 1 114 ? 2.779 4.855 16.141 1 93.31 114 ALA B N 1
ATOM 3061 C CA . ALA B 1 114 ? 2.41 6.266 16.062 1 93.31 114 ALA B CA 1
ATOM 3062 C C . ALA B 1 114 ? 0.964 6.43 15.609 1 93.31 114 ALA B C 1
ATOM 3064 O O . ALA B 1 114 ? 0.229 7.266 16.141 1 93.31 114 ALA B O 1
ATOM 3065 N N . ARG B 1 115 ? 0.603 5.66 14.648 1 90.62 115 ARG B N 1
ATOM 3066 C CA . ARG B 1 115 ? -0.776 5.668 14.164 1 90.62 115 ARG B CA 1
ATOM 3067 C C . ARG B 1 115 ? -1.746 5.309 15.289 1 90.62 115 ARG B C 1
ATOM 3069 O O . ARG B 1 115 ? -2.73 6.016 15.516 1 90.62 115 ARG B O 1
ATOM 3076 N N . ASP B 1 116 ? -1.438 4.242 15.969 1 87.38 116 ASP B N 1
ATOM 3077 C CA . ASP B 1 116 ? -2.322 3.732 17.016 1 87.38 116 ASP B CA 1
ATOM 3078 C C . ASP B 1 116 ? -2.436 4.723 18.172 1 87.38 116 ASP B C 1
ATOM 3080 O O . ASP B 1 116 ? -3.469 4.789 18.844 1 87.38 116 ASP B O 1
ATOM 3084 N N . TYR B 1 117 ? -1.423 5.484 18.328 1 87 117 TYR B N 1
ATOM 3085 C CA . TYR B 1 117 ? -1.426 6.477 19.406 1 87 117 TYR B CA 1
ATOM 3086 C C . TYR B 1 117 ? -1.855 7.84 18.875 1 87 117 TYR B C 1
ATOM 3088 O O . TYR B 1 117 ? -1.586 8.867 19.516 1 87 117 TYR B O 1
ATOM 3096 N N . GLN B 1 118 ? -2.371 7.855 17.703 1 88.19 118 GLN B N 1
ATOM 3097 C CA . GLN B 1 118 ? -3.008 9.023 17.109 1 88.19 118 GLN B CA 1
ATOM 3098 C C . GLN B 1 118 ? -2.012 10.172 16.938 1 88.19 118 GLN B C 1
ATOM 3100 O O . GLN B 1 118 ? -2.309 11.312 17.281 1 88.19 118 GLN B O 1
ATOM 3105 N N . ARG B 1 119 ? -0.8 9.766 16.594 1 92.56 119 ARG B N 1
ATOM 3106 C CA . ARG B 1 119 ? 0.102 10.805 16.109 1 92.56 119 ARG B CA 1
ATOM 3107 C C . ARG B 1 119 ? -0.296 11.281 14.719 1 92.56 119 ARG B C 1
ATOM 3109 O O . ARG B 1 119 ? -0.843 10.508 13.93 1 92.56 119 ARG B O 1
ATOM 3116 N N . HIS B 1 120 ? -0.005 12.547 14.477 1 94.12 120 HIS B N 1
ATOM 3117 C CA . HIS B 1 120 ? -0.508 13.078 13.211 1 94.12 120 HIS B CA 1
ATOM 3118 C C . HIS B 1 120 ? 0.632 13.562 12.32 1 94.12 120 HIS B C 1
ATOM 3120 O O . HIS B 1 120 ? 0.448 13.75 11.117 1 94.12 120 HIS B O 1
ATOM 3126 N N . TRP B 1 121 ? 1.785 13.758 12.953 1 94.81 121 TRP B N 1
ATOM 3127 C CA . TRP B 1 121 ? 2.9 14.312 12.195 1 94.81 121 TRP B CA 1
ATOM 3128 C C . TRP B 1 121 ? 4.141 13.43 12.328 1 94.81 121 TRP B C 1
ATOM 3130 O O . TRP B 1 121 ? 4.441 12.93 13.414 1 94.81 121 TRP B O 1
ATOM 3140 N N . MET B 1 122 ? 4.77 13.234 11.234 1 95.5 122 MET B N 1
ATOM 3141 C CA . MET B 1 122 ? 6.105 12.648 11.18 1 95.5 122 MET B CA 1
ATOM 3142 C C . MET B 1 122 ? 7.145 13.688 10.773 1 95.5 122 MET B C 1
ATOM 3144 O O . MET B 1 122 ? 6.926 14.453 9.836 1 95.5 122 MET B O 1
ATOM 3148 N N . TRP B 1 123 ? 8.195 13.781 11.461 1 93.5 123 TRP B N 1
ATOM 3149 C CA . TRP B 1 123 ? 9.266 14.68 11.039 1 93.5 123 TRP B CA 1
ATOM 3150 C C . TRP B 1 123 ? 10.539 13.898 10.742 1 93.5 123 TRP B C 1
ATOM 3152 O O . TRP B 1 123 ? 10.766 12.828 11.305 1 93.5 123 TRP B O 1
ATOM 3162 N N . ILE B 1 124 ? 11.281 14.352 9.828 1 92.19 124 ILE B N 1
ATOM 3163 C CA . ILE B 1 124 ? 12.578 13.812 9.43 1 92.19 124 ILE B CA 1
ATOM 3164 C C . ILE B 1 124 ? 13.641 14.906 9.508 1 92.19 124 ILE B C 1
ATOM 3166 O O . ILE B 1 124 ? 13.422 16.031 9.055 1 92.19 124 ILE B O 1
ATOM 3170 N N . ASP B 1 125 ? 14.703 14.547 10.117 1 89.12 125 ASP B N 1
ATOM 3171 C CA . ASP B 1 125 ? 15.859 15.438 10.141 1 89.12 125 ASP B CA 1
ATOM 3172 C C . ASP B 1 125 ? 16.891 15.039 9.086 1 89.12 125 ASP B C 1
ATOM 3174 O O . ASP B 1 125 ? 17.5 13.977 9.172 1 89.12 125 ASP B O 1
ATOM 3178 N N . ILE B 1 126 ? 16.969 15.852 8.156 1 84.5 126 ILE B N 1
ATOM 3179 C CA . ILE B 1 126 ? 17.938 15.586 7.086 1 84.5 126 ILE B CA 1
ATOM 3180 C C . ILE B 1 126 ? 19.234 16.328 7.359 1 84.5 126 ILE B C 1
ATOM 3182 O O . ILE B 1 126 ? 19.25 17.562 7.41 1 84.5 126 ILE B O 1
ATOM 3186 N N . ASP B 1 127 ? 20.266 15.602 7.594 1 80.12 127 ASP B N 1
ATOM 3187 C CA . ASP B 1 127 ? 21.625 16.094 7.77 1 80.12 127 ASP B CA 1
ATOM 3188 C C . ASP B 1 127 ? 22.578 15.492 6.734 1 80.12 127 ASP B C 1
ATOM 3190 O O . ASP B 1 127 ? 22.844 14.297 6.762 1 80.12 127 ASP B O 1
ATOM 3194 N N . PRO B 1 128 ? 23.031 16.375 5.859 1 74.19 128 PRO B N 1
ATOM 3195 C CA . PRO B 1 128 ? 23.891 15.836 4.801 1 74.19 128 PRO B CA 1
ATOM 3196 C C . PRO B 1 128 ? 25.156 15.188 5.34 1 74.19 128 PRO B C 1
ATOM 3198 O O . PRO B 1 128 ? 25.844 14.461 4.617 1 74.19 128 PRO B O 1
ATOM 3201 N N . THR B 1 129 ? 25.453 15.555 6.539 1 76.75 129 THR B N 1
ATOM 3202 C CA . THR B 1 129 ? 26.656 14.969 7.117 1 76.75 129 THR B CA 1
ATOM 3203 C C . THR B 1 129 ? 26.375 13.562 7.652 1 76.75 129 THR B C 1
ATOM 3205 O O . THR B 1 129 ? 27.297 12.812 7.961 1 76.75 129 THR B O 1
ATOM 3208 N N . ASP B 1 130 ? 25.109 13.305 7.695 1 74 130 ASP B N 1
ATOM 3209 C CA . ASP B 1 130 ? 24.75 11.969 8.156 1 74 130 ASP B CA 1
ATOM 3210 C C . ASP B 1 130 ? 25.109 10.914 7.113 1 74 130 ASP B C 1
ATOM 3212 O O . ASP B 1 130 ? 25.062 11.18 5.914 1 74 130 ASP B O 1
ATOM 3216 N N . ALA B 1 131 ? 25.469 9.812 7.605 1 67.69 131 ALA B N 1
ATOM 3217 C CA . ALA B 1 131 ? 25.656 8.688 6.699 1 67.69 131 ALA B CA 1
ATOM 3218 C C . ALA B 1 131 ? 24.359 8.344 5.973 1 67.69 131 ALA B C 1
ATOM 3220 O O . ALA B 1 131 ? 23.266 8.477 6.539 1 67.69 131 ALA B O 1
ATOM 3221 N N . PRO B 1 132 ? 24.547 8.023 4.672 1 63.88 132 PRO B N 1
ATOM 3222 C CA . PRO B 1 132 ? 23.344 7.605 3.953 1 63.88 132 PRO B CA 1
ATOM 3223 C C . PRO B 1 132 ? 22.562 6.535 4.703 1 63.88 132 PRO B C 1
ATOM 3225 O O . PRO B 1 132 ? 23.141 5.578 5.219 1 63.88 132 PRO B O 1
ATOM 3228 N N . GLY B 1 133 ? 21.328 6.734 4.895 1 65.06 133 GLY B N 1
ATOM 3229 C CA . GLY B 1 133 ? 20.469 5.777 5.59 1 65.06 133 GLY B CA 1
ATOM 3230 C C . GLY B 1 133 ? 20.25 6.129 7.051 1 65.06 133 GLY B C 1
ATOM 3231 O O . GLY B 1 133 ? 19.438 5.504 7.727 1 65.06 133 GLY B O 1
ATOM 3232 N N . HIS B 1 134 ? 21.047 7.035 7.5 1 72.62 134 HIS B N 1
ATOM 3233 C CA . HIS B 1 134 ? 20.906 7.426 8.898 1 72.62 134 HIS B CA 1
ATOM 3234 C C . HIS B 1 134 ? 20.109 8.727 9.031 1 72.62 134 HIS B C 1
ATOM 3236 O O . HIS B 1 134 ? 20.688 9.797 9.18 1 72.62 134 HIS B O 1
ATOM 3242 N N . VAL B 1 135 ? 18.875 8.625 8.852 1 80.81 135 VAL B N 1
ATOM 3243 C CA . VAL B 1 135 ? 17.969 9.773 8.992 1 80.81 135 VAL B CA 1
ATOM 3244 C C . VAL B 1 135 ? 17.203 9.664 10.297 1 80.81 135 VAL B C 1
ATOM 3246 O O . VAL B 1 135 ? 16.766 8.57 10.688 1 80.81 135 VAL B O 1
ATOM 3249 N N . ARG B 1 136 ? 17.203 10.688 11.008 1 86.62 136 ARG B N 1
ATOM 3250 C CA . ARG B 1 136 ? 16.422 10.711 12.234 1 86.62 136 ARG B CA 1
ATOM 3251 C C . ARG B 1 136 ? 14.945 10.992 11.938 1 86.62 136 ARG B C 1
ATOM 3253 O O . ARG B 1 136 ? 14.625 11.906 11.18 1 86.62 136 ARG B O 1
ATOM 3260 N N . VAL B 1 137 ? 14.172 10.164 12.5 1 91.88 137 VAL B N 1
ATOM 3261 C CA . VAL B 1 137 ? 12.727 10.266 12.289 1 91.88 137 VAL B CA 1
ATOM 3262 C C . VAL B 1 137 ? 12.016 10.328 13.641 1 91.88 137 VAL B C 1
ATOM 3264 O O . VAL B 1 137 ? 12.453 9.711 14.609 1 91.88 137 VAL B O 1
ATOM 3267 N N . GLY B 1 138 ? 10.992 11.125 13.711 1 92.06 138 GLY B N 1
ATOM 3268 C CA . GLY B 1 138 ? 10.156 11.164 14.898 1 92.06 138 GLY B CA 1
ATOM 3269 C C . GLY B 1 138 ? 8.688 11.406 14.586 1 92.06 138 GLY B C 1
ATOM 3270 O O . GLY B 1 138 ? 8.336 11.688 13.445 1 92.06 138 GLY B O 1
ATOM 3271 N N . PHE B 1 139 ? 7.848 11.25 15.633 1 93.62 139 PHE B N 1
ATOM 3272 C CA . PHE B 1 139 ? 6.402 11.375 15.5 1 93.62 139 PHE B CA 1
ATOM 3273 C C . PHE B 1 139 ? 5.828 12.258 16.594 1 93.62 139 PHE B C 1
ATOM 3275 O O . PHE B 1 139 ? 6.262 12.18 17.75 1 93.62 139 PHE B O 1
ATOM 3282 N N . THR B 1 140 ? 4.941 13.078 16.203 1 91.5 140 THR B N 1
ATOM 3283 C CA . THR B 1 140 ? 4.328 13.977 17.172 1 91.5 140 THR B CA 1
ATOM 3284 C C . THR B 1 140 ? 2.832 14.117 16.906 1 91.5 140 THR B C 1
ATOM 3286 O O . THR B 1 140 ? 2.363 13.82 15.805 1 91.5 140 THR B O 1
ATOM 3289 N N . THR B 1 141 ? 2.098 14.547 17.938 1 87.5 141 THR B N 1
ATOM 3290 C CA . THR B 1 141 ? 0.668 14.805 17.781 1 87.5 141 THR B CA 1
ATOM 3291 C C . THR B 1 141 ? 0.427 16.109 17.031 1 87.5 141 THR B C 1
ATOM 3293 O O . THR B 1 141 ? -0.597 16.266 16.359 1 87.5 141 THR B O 1
ATOM 3296 N N . HIS B 1 142 ? 1.4 17.016 17.25 1 85.5 142 HIS B N 1
ATOM 3297 C CA . HIS B 1 142 ? 1.246 18.344 16.656 1 85.5 142 HIS B CA 1
ATOM 3298 C C . HIS B 1 142 ? 2.574 18.875 16.125 1 85.5 142 HIS B C 1
ATOM 3300 O O . HIS B 1 142 ? 3.641 18.469 16.594 1 85.5 142 HIS B O 1
ATOM 3306 N N . ARG B 1 143 ? 2.35 19.641 15.156 1 85.25 143 ARG B N 1
ATOM 3307 C CA . ARG B 1 143 ? 3.543 20.281 14.609 1 85.25 143 ARG B CA 1
ATOM 3308 C C . ARG B 1 143 ? 4.008 21.422 15.508 1 85.25 143 ARG B C 1
ATOM 3310 O O . ARG B 1 143 ? 3.217 22.281 15.883 1 85.25 143 ARG B O 1
ATOM 3317 N N . ILE B 1 144 ? 5.289 21.453 15.844 1 76.81 144 ILE B N 1
ATOM 3318 C CA . ILE B 1 144 ? 5.801 22.422 16.812 1 76.81 144 ILE B CA 1
ATOM 3319 C C . ILE B 1 144 ? 6.445 23.594 16.078 1 76.81 144 ILE B C 1
ATOM 3321 O O . ILE B 1 144 ? 6.395 24.734 16.547 1 76.81 144 ILE B O 1
ATOM 3325 N N . SER B 1 145 ? 7.07 23.422 14.953 1 82.94 145 SER B N 1
ATOM 3326 C CA . SER B 1 145 ? 7.758 24.484 14.234 1 82.94 145 SER B CA 1
ATOM 3327 C C . SER B 1 145 ? 7.012 24.859 12.961 1 82.94 145 SER B C 1
ATOM 3329 O O . SER B 1 145 ? 7.008 24.109 11.984 1 82.94 145 SER B O 1
ATOM 3331 N N . LEU B 1 146 ? 6.457 26.094 12.961 1 87.56 146 LEU B N 1
ATOM 3332 C CA . LEU B 1 146 ? 5.68 26.531 11.812 1 87.56 146 LEU B CA 1
ATOM 3333 C C . LEU B 1 146 ? 6.543 27.359 10.859 1 87.56 146 LEU B C 1
ATOM 3335 O O . LEU B 1 146 ? 6.48 27.172 9.641 1 87.56 146 LEU B O 1
ATOM 3339 N N . VAL B 1 147 ? 7.254 28.281 11.453 1 91.56 147 VAL B N 1
ATOM 3340 C CA . VAL B 1 147 ? 8.117 29.234 10.758 1 91.56 147 VAL B CA 1
ATOM 3341 C C . VAL B 1 147 ? 9.445 29.359 11.5 1 91.56 147 VAL B C 1
ATOM 3343 O O . VAL B 1 147 ? 9.578 28.891 12.633 1 91.56 147 VAL B O 1
ATOM 3346 N N . PRO B 1 148 ? 10.445 29.922 10.828 1 89.5 148 PRO B N 1
ATOM 3347 C CA . PRO B 1 148 ? 11.727 30.094 11.516 1 89.5 148 PRO B CA 1
ATOM 3348 C C . PRO B 1 148 ? 11.594 30.906 12.797 1 89.5 148 PRO B C 1
ATOM 3350 O O . PRO B 1 148 ? 10.727 31.766 12.906 1 89.5 148 PRO B O 1
ATOM 3353 N N . ALA B 1 149 ? 12.523 30.562 13.672 1 87.5 149 ALA B N 1
ATOM 3354 C CA . ALA B 1 149 ? 12.578 31.281 14.938 1 87.5 149 ALA B CA 1
ATOM 3355 C C . ALA B 1 149 ? 12.805 32.781 14.703 1 87.5 149 ALA B C 1
ATOM 3357 O O . ALA B 1 149 ? 13.586 33.156 13.828 1 87.5 149 ALA B O 1
ATOM 3358 N N . GLY B 1 150 ? 12.188 33.531 15.453 1 88.88 150 GLY B N 1
ATOM 3359 C CA . GLY B 1 150 ? 12.383 34.969 15.367 1 88.88 150 GLY B CA 1
ATOM 3360 C C . GLY B 1 150 ? 11.406 35.656 14.438 1 88.88 150 GLY B C 1
ATOM 3361 O O . GLY B 1 150 ? 11.438 36.875 14.289 1 88.88 150 GLY B O 1
ATOM 3362 N N . THR B 1 151 ? 10.539 34.938 13.852 1 93.38 151 THR B N 1
ATOM 3363 C CA . THR B 1 151 ? 9.539 35.531 12.961 1 93.38 151 THR B CA 1
ATOM 3364 C C . THR B 1 151 ? 8.633 36.5 13.719 1 93.38 151 THR B C 1
ATOM 3366 O O . THR B 1 151 ? 8.227 36.219 14.852 1 93.38 151 THR B O 1
ATOM 3369 N N . ILE B 1 152 ? 8.391 37.594 13.047 1 95.75 152 ILE B N 1
ATOM 3370 C CA . ILE B 1 152 ? 7.484 38.594 13.602 1 95.75 152 ILE B CA 1
ATOM 3371 C C . ILE B 1 152 ? 6.039 38.219 13.258 1 95.75 152 ILE B C 1
ATOM 3373 O O . ILE B 1 152 ? 5.746 37.812 12.133 1 95.75 152 ILE B O 1
ATOM 3377 N N . TRP B 1 153 ? 5.25 38.375 14.25 1 96.94 153 TRP B N 1
ATOM 3378 C CA . TRP B 1 153 ? 3.826 38.094 14.062 1 96.94 153 TRP B CA 1
ATOM 3379 C C . TRP B 1 153 ? 3.025 39.406 14.109 1 96.94 153 TRP B C 1
ATOM 3381 O O . TRP B 1 153 ? 3.26 40.25 14.969 1 96.94 153 TRP B O 1
ATOM 3391 N N . THR B 1 154 ? 2.109 39.531 13.109 1 97.19 154 THR B N 1
ATOM 3392 C CA . THR B 1 154 ? 1.326 40.75 13.023 1 97.19 154 THR B CA 1
ATOM 3393 C C . THR B 1 154 ? -0.168 40.438 13.062 1 97.19 154 THR B C 1
ATOM 3395 O O . THR B 1 154 ? -0.604 39.406 12.555 1 97.19 154 THR B O 1
ATOM 3398 N N . PHE B 1 155 ? -0.848 41.375 13.633 1 97.25 155 PHE B N 1
ATOM 3399 C CA . PHE B 1 155 ? -2.291 41.219 13.75 1 97.25 155 PHE B CA 1
ATOM 3400 C C . PHE B 1 155 ? -2.969 41.312 12.391 1 97.25 155 PHE B C 1
ATOM 3402 O O . PHE B 1 155 ? -2.584 42.156 11.57 1 97.25 155 PHE B O 1
ATOM 3409 N N . ALA B 1 156 ? -3.883 40.406 12.164 1 97.12 156 ALA B N 1
ATOM 3410 C CA . ALA B 1 156 ? -4.727 40.469 10.977 1 97.12 156 ALA B CA 1
ATOM 3411 C C . ALA B 1 156 ? -6.039 39.719 11.195 1 97.12 156 ALA B C 1
ATOM 3413 O O . ALA B 1 156 ? -6.195 39.031 12.195 1 97.12 156 ALA B O 1
ATOM 3414 N N . THR B 1 157 ? -6.953 40.031 10.359 1 98 157 THR B N 1
ATOM 3415 C CA . THR B 1 157 ? -8.172 39.219 10.289 1 98 157 THR B CA 1
ATOM 3416 C C . THR B 1 157 ? -8.094 38.25 9.133 1 98 157 THR B C 1
ATOM 3418 O O . THR B 1 157 ? -7.809 38.625 8 1 98 157 THR B O 1
ATOM 3421 N N . VAL B 1 158 ? -8.328 37 9.469 1 98.12 158 VAL B N 1
ATOM 3422 C CA . VAL B 1 158 ? -8.125 35.969 8.453 1 98.12 158 VAL B CA 1
ATOM 3423 C C . VAL B 1 158 ? -9.406 35.156 8.281 1 98.12 158 VAL B C 1
ATOM 3425 O O . VAL B 1 158 ? -10.297 35.188 9.133 1 98.12 158 VAL B O 1
ATOM 3428 N N . THR B 1 159 ? -9.508 34.469 7.09 1 98.19 159 THR B N 1
ATOM 3429 C CA . THR B 1 159 ? -10.633 33.625 6.758 1 98.19 159 THR B CA 1
ATOM 3430 C C . THR B 1 159 ? -10.18 32.469 5.867 1 98.19 159 THR B C 1
ATOM 3432 O O . THR B 1 159 ? -9.023 32.406 5.434 1 98.19 159 THR B O 1
ATOM 3435 N N . CYS B 1 160 ? -10.969 31.453 5.82 1 96.69 160 CYS B N 1
ATOM 3436 C CA . CYS B 1 160 ? -10.781 30.375 4.855 1 96.69 160 CYS B CA 1
ATOM 3437 C C . CYS B 1 160 ? -12.055 29.547 4.699 1 96.69 160 CYS B C 1
ATOM 3439 O O . CYS B 1 160 ? -13.047 29.797 5.395 1 96.69 160 CYS B O 1
ATOM 3441 N N . ASP B 1 161 ? -12.031 28.656 3.795 1 94.94 161 ASP B N 1
ATOM 3442 C CA . ASP B 1 161 ? -13.211 27.844 3.506 1 94.94 161 ASP B CA 1
ATOM 3443 C C . ASP B 1 161 ? -13.477 26.844 4.629 1 94.94 161 ASP B C 1
ATOM 3445 O O . ASP B 1 161 ? -14.625 26.453 4.848 1 94.94 161 ASP B O 1
ATOM 3449 N N . ALA B 1 162 ? -12.469 26.484 5.367 1 95.75 162 ALA B N 1
ATOM 3450 C CA . ALA B 1 162 ? -12.625 25.5 6.43 1 95.75 162 ALA B CA 1
ATOM 3451 C C . ALA B 1 162 ? -13.516 26.031 7.547 1 95.75 162 ALA B C 1
ATOM 3453 O O . ALA B 1 162 ? -14.078 25.25 8.32 1 95.75 162 ALA B O 1
ATOM 3454 N N . VAL B 1 163 ? -13.664 27.312 7.578 1 96.75 163 VAL B N 1
ATOM 3455 C CA . VAL B 1 163 ? -14.5 27.922 8.609 1 96.75 163 VAL B CA 1
ATOM 3456 C C . VAL B 1 163 ? -15.695 28.609 7.969 1 96.75 163 VAL B C 1
ATOM 3458 O O . VAL B 1 163 ? -16.188 29.625 8.484 1 96.75 163 VAL B O 1
ATOM 3461 N N . ALA B 1 164 ? -16.016 28.188 6.789 1 93.81 164 ALA B N 1
ATOM 3462 C CA . ALA B 1 164 ? -17.203 28.625 6.059 1 93.81 164 ALA B CA 1
ATOM 3463 C C . ALA B 1 164 ? -17.141 30.109 5.746 1 93.81 164 ALA B C 1
ATOM 3465 O O . ALA B 1 164 ? -18.156 30.812 5.758 1 93.81 164 ALA B O 1
ATOM 3466 N N . GLY B 1 165 ? -15.93 30.594 5.684 1 94.56 165 GLY B N 1
ATOM 3467 C CA . GLY B 1 165 ? -15.75 31.969 5.246 1 94.56 165 GLY B CA 1
ATOM 3468 C C . GLY B 1 165 ? -15.836 32.969 6.383 1 94.56 165 GLY B C 1
ATOM 3469 O O . GLY B 1 165 ? -15.719 34.188 6.16 1 94.56 165 GLY B O 1
ATOM 3470 N N . ALA B 1 166 ? -16.031 32.531 7.578 1 96 166 ALA B N 1
ATOM 3471 C CA . ALA B 1 166 ? -16.047 33.438 8.719 1 96 166 ALA B CA 1
ATOM 3472 C C . ALA B 1 166 ? -14.664 34.094 8.938 1 96 166 ALA B C 1
ATOM 3474 O O . ALA B 1 166 ? -13.648 33.5 8.531 1 96 166 ALA B O 1
ATOM 3475 N N . SER B 1 167 ? -14.68 35.25 9.508 1 97.56 167 SER B N 1
ATOM 3476 C CA . SER B 1 167 ? -13.43 36 9.734 1 97.56 167 SER B CA 1
ATOM 3477 C C . SER B 1 167 ? -13.055 36 11.211 1 97.56 167 SER B C 1
ATOM 3479 O O . SER B 1 167 ? -13.914 36.125 12.078 1 97.56 167 SER B O 1
ATOM 3481 N N . TYR B 1 168 ? -11.758 35.812 11.445 1 98.12 168 TYR B N 1
ATOM 3482 C CA . TYR B 1 168 ? -11.281 35.781 12.82 1 98.12 168 TYR B CA 1
ATOM 3483 C C . TYR B 1 168 ? -10 36.594 12.984 1 98.12 168 TYR B C 1
ATOM 3485 O O . TYR B 1 168 ? -9.148 36.594 12.086 1 98.12 168 TYR B O 1
ATOM 3493 N N . PRO B 1 169 ? -9.898 37.281 14.109 1 98.19 169 PRO B N 1
ATOM 3494 C CA . PRO B 1 169 ? -8.602 37.906 14.406 1 98.19 169 PRO B CA 1
ATOM 3495 C C . PRO B 1 169 ? -7.496 36.875 14.648 1 98.19 169 PRO B C 1
ATOM 3497 O O . PRO B 1 169 ? -7.738 35.812 15.25 1 98.19 169 PRO B O 1
ATOM 3500 N N . ALA B 1 170 ? -6.316 37.188 14.156 1 98.25 170 ALA B N 1
ATOM 3501 C CA . ALA B 1 170 ? -5.188 36.25 14.281 1 98.25 170 ALA B CA 1
ATOM 3502 C C . ALA B 1 170 ? -3.859 37 14.234 1 98.25 170 ALA B C 1
ATOM 3504 O O . ALA B 1 170 ? -3.828 38.219 13.953 1 98.25 170 ALA B O 1
ATOM 3505 N N . LEU B 1 171 ? -2.848 36.375 14.68 1 97.75 171 LEU B N 1
ATOM 3506 C CA . LEU B 1 171 ? -1.477 36.781 14.383 1 97.75 171 LEU B CA 1
ATOM 3507 C C . LEU B 1 171 ? -0.928 36 13.195 1 97.75 171 LEU B C 1
ATOM 3509 O O . LEU B 1 171 ? -0.942 34.75 13.195 1 97.75 171 LEU B O 1
ATOM 3513 N N . ILE B 1 172 ? -0.516 36.688 12.195 1 97.88 172 ILE B N 1
ATOM 3514 C CA . ILE B 1 172 ? 0.01 36 11.016 1 97.88 172 ILE B CA 1
ATOM 3515 C C . ILE B 1 172 ? 1.529 36.156 10.969 1 97.88 172 ILE B C 1
ATOM 3517 O O . ILE B 1 172 ? 2.076 37.156 11.438 1 97.88 172 ILE B O 1
ATOM 3521 N N . ALA B 1 173 ? 2.227 35.188 10.438 1 97.62 173 ALA B N 1
ATOM 3522 C CA . ALA B 1 173 ? 3.68 35.219 10.305 1 97.62 173 ALA B CA 1
ATOM 3523 C C . ALA B 1 173 ? 4.105 36.188 9.203 1 97.62 173 ALA B C 1
ATOM 3525 O O . ALA B 1 173 ? 4.008 35.875 8.016 1 97.62 173 ALA B O 1
ATOM 3526 N N . ALA B 1 174 ? 4.664 37.25 9.695 1 96.19 174 ALA B N 1
ATOM 3527 C CA . ALA B 1 174 ? 5.047 38.281 8.727 1 96.19 174 ALA B CA 1
ATOM 3528 C C . ALA B 1 174 ? 6.125 37.75 7.781 1 96.19 174 ALA B C 1
ATOM 3530 O O . ALA B 1 174 ? 7.16 37.25 8.227 1 96.19 174 ALA B O 1
ATOM 3531 N N . GLY B 1 175 ? 5.789 37.875 6.527 1 95.94 175 GLY B N 1
ATOM 3532 C CA . GLY B 1 175 ? 6.77 37.531 5.508 1 95.94 175 GLY B CA 1
ATOM 3533 C C . GLY B 1 175 ? 6.793 36.062 5.156 1 95.94 175 GLY B C 1
ATOM 3534 O O . GLY B 1 175 ? 7.594 35.625 4.32 1 95.94 175 GLY B O 1
ATOM 3535 N N . TYR B 1 176 ? 5.965 35.25 5.816 1 96.56 176 TYR B N 1
ATOM 3536 C CA . TYR B 1 176 ? 5.984 33.812 5.547 1 96.56 176 TYR B CA 1
ATOM 3537 C C . TYR B 1 176 ? 4.598 33.312 5.16 1 96.56 176 TYR B C 1
ATOM 3539 O O . TYR B 1 176 ? 3.592 33.781 5.723 1 96.56 176 TYR B O 1
ATOM 3547 N N . THR B 1 177 ? 4.555 32.438 4.195 1 96.25 177 THR B N 1
ATOM 3548 C CA . THR B 1 177 ? 3.373 31.703 3.777 1 96.25 177 THR B CA 1
ATOM 3549 C C . THR B 1 177 ? 3.688 30.203 3.65 1 96.25 177 THR B C 1
ATOM 3551 O O . THR B 1 177 ? 4.844 29.797 3.781 1 96.25 177 THR B O 1
ATOM 3554 N N . THR B 1 178 ? 2.662 29.453 3.523 1 94.56 178 THR B N 1
ATOM 3555 C CA . THR B 1 178 ? 2.893 28.078 3.109 1 94.56 178 THR B CA 1
ATOM 3556 C C . THR B 1 178 ? 3.459 28.031 1.693 1 94.56 178 THR B C 1
ATOM 3558 O O . THR B 1 178 ? 3.527 29.047 1.009 1 94.56 178 THR B O 1
ATOM 3561 N N . ASP B 1 179 ? 3.832 26.844 1.305 1 87.69 179 ASP B N 1
ATOM 3562 C CA . ASP B 1 179 ? 4.375 26.672 -0.04 1 87.69 179 ASP B CA 1
ATOM 3563 C C . ASP B 1 179 ? 3.307 26.922 -1.101 1 87.69 179 ASP B C 1
ATOM 3565 O O . ASP B 1 179 ? 3.627 27.156 -2.27 1 87.69 179 ASP B O 1
ATOM 3569 N N . THR B 1 180 ? 2.092 26.953 -0.701 1 88.81 180 THR B N 1
ATOM 3570 C CA . THR B 1 180 ? 1.003 27.219 -1.638 1 88.81 180 THR B CA 1
ATOM 3571 C C . THR B 1 180 ? 0.512 28.656 -1.508 1 88.81 180 THR B C 1
ATOM 3573 O O . THR B 1 180 ? -0.488 29.031 -2.123 1 88.81 180 THR B O 1
ATOM 3576 N N . GLY B 1 181 ? 1.108 29.375 -0.65 1 92.62 181 GLY B N 1
ATOM 3577 C CA . GLY B 1 181 ? 0.832 30.797 -0.6 1 92.62 181 GLY B CA 1
ATOM 3578 C C . GLY B 1 181 ? -0.193 31.172 0.454 1 92.62 181 GLY B C 1
ATOM 3579 O O . GLY B 1 181 ? -0.609 32.312 0.541 1 92.62 181 GLY B O 1
ATOM 3580 N N . HIS B 1 182 ? -0.583 30.281 1.255 1 96.06 182 HIS B N 1
ATOM 3581 C CA . HIS B 1 182 ? -1.566 30.562 2.293 1 96.06 182 HIS B CA 1
ATOM 3582 C C . HIS B 1 182 ? -0.896 31.078 3.562 1 96.06 182 HIS B C 1
ATOM 3584 O O . HIS B 1 182 ? 0.294 30.844 3.781 1 96.06 182 HIS B O 1
ATOM 3590 N N . LEU B 1 183 ? -1.656 31.75 4.324 1 97.12 183 LEU B N 1
ATOM 3591 C CA . LEU B 1 183 ? -1.109 32.375 5.516 1 97.12 183 LEU B CA 1
ATOM 3592 C C . LEU B 1 183 ? -0.896 31.359 6.629 1 97.12 183 LEU B C 1
ATOM 3594 O O . LEU B 1 183 ? -1.608 30.359 6.703 1 97.12 183 LEU B O 1
ATOM 3598 N N . LEU B 1 184 ? 0.092 31.672 7.406 1 97.19 184 LEU B N 1
ATOM 3599 C CA . LEU B 1 184 ? 0.318 30.969 8.672 1 97.19 184 LEU B CA 1
ATOM 3600 C C . LEU B 1 184 ? -0.164 31.812 9.844 1 97.19 184 LEU B C 1
ATOM 3602 O O . LEU B 1 184 ? 0.401 32.875 10.133 1 97.19 184 LEU B O 1
ATOM 3606 N N . ALA B 1 185 ? -1.162 31.266 10.5 1 97.06 185 ALA B N 1
ATOM 3607 C CA . ALA B 1 185 ? -1.866 32.062 11.5 1 97.06 185 ALA B CA 1
ATOM 3608 C C . ALA B 1 185 ? -1.879 31.375 12.859 1 97.06 185 ALA B C 1
ATOM 3610 O O . ALA B 1 185 ? -1.869 30.156 12.938 1 97.06 185 ALA B O 1
ATOM 3611 N N . ARG B 1 186 ? -1.888 32.188 13.883 1 97.38 186 ARG B N 1
ATOM 3612 C CA . ARG B 1 186 ? -2.088 31.734 15.258 1 97.38 186 ARG B CA 1
ATOM 3613 C C . ARG B 1 186 ? -3.229 32.5 15.922 1 97.38 186 ARG B C 1
ATOM 3615 O O . ARG B 1 186 ? -3.424 33.688 15.656 1 97.38 186 ARG B O 1
ATOM 3622 N N . PHE B 1 187 ? -3.896 31.766 16.734 1 97.94 187 PHE B N 1
ATOM 3623 C CA . PHE B 1 187 ? -5.102 32.312 17.344 1 97.94 187 PHE B CA 1
ATOM 3624 C C . PHE B 1 187 ? -5.027 32.25 18.875 1 97.94 187 PHE B C 1
ATOM 3626 O O . PHE B 1 187 ? -4.547 31.25 19.422 1 97.94 187 PHE B O 1
ATOM 3633 N N . ASP B 1 188 ? -5.52 33.281 19.484 1 97.62 188 ASP B N 1
ATOM 3634 C CA . ASP B 1 188 ? -5.57 33.219 20.938 1 97.62 188 ASP B CA 1
ATOM 3635 C C . ASP B 1 188 ? -6.715 32.312 21.406 1 97.62 188 ASP B C 1
ATOM 3637 O O . ASP B 1 188 ? -7.527 31.859 20.578 1 97.62 188 ASP B O 1
ATOM 3641 N N . ARG B 1 189 ? -6.695 32.031 22.641 1 97.06 189 ARG B N 1
ATOM 3642 C CA . ARG B 1 189 ? -7.645 31.078 23.203 1 97.06 189 ARG B CA 1
ATOM 3643 C C . ARG B 1 189 ? -9.078 31.531 22.984 1 97.06 189 ARG B C 1
ATOM 3645 O O . ARG B 1 189 ? -9.953 30.734 22.656 1 97.06 189 ARG B O 1
ATOM 3652 N N . ALA B 1 190 ? -9.305 32.75 23.219 1 97.5 190 ALA B N 1
ATOM 3653 C CA . ALA B 1 190 ? -10.648 33.281 23.062 1 97.5 190 ALA B CA 1
ATOM 3654 C C . ALA B 1 190 ? -11.133 33.094 21.625 1 97.5 190 ALA B C 1
ATOM 3656 O O . ALA B 1 190 ? -12.297 32.75 21.391 1 97.5 190 ALA B O 1
ATOM 3657 N N . THR B 1 191 ? -10.273 33.438 20.656 1 98.06 191 THR B N 1
ATOM 3658 C CA . THR B 1 191 ? -10.625 33.25 19.25 1 98.06 191 THR B CA 1
ATOM 3659 C C . THR B 1 191 ? -10.898 31.797 18.938 1 98.06 191 THR B C 1
ATOM 3661 O O . THR B 1 191 ? -11.82 31.484 18.172 1 98.06 191 THR B O 1
ATOM 3664 N N . VAL B 1 192 ? -10.125 30.922 19.484 1 98.19 192 VAL B N 1
ATOM 3665 C CA . VAL B 1 192 ? -10.32 29.484 19.266 1 98.19 192 VAL B CA 1
ATOM 3666 C C . VAL B 1 192 ? -11.688 29.062 19.797 1 98.19 192 VAL B C 1
ATOM 3668 O O . VAL B 1 192 ? -12.398 28.281 19.156 1 98.19 192 VAL B O 1
ATOM 3671 N N . GLU B 1 193 ? -12.055 29.562 20.906 1 97.38 193 GLU B N 1
ATOM 3672 C CA . GLU B 1 193 ? -13.367 29.25 21.469 1 97.38 193 GLU B CA 1
ATOM 3673 C C . GLU B 1 193 ? -14.484 29.75 20.562 1 97.38 193 GLU B C 1
ATOM 3675 O O . GLU B 1 193 ? -15.5 29.078 20.391 1 97.38 193 GLU B O 1
ATOM 3680 N N . ASN B 1 194 ? -14.242 30.859 20 1 97.88 194 ASN B N 1
ATOM 3681 C CA . ASN B 1 194 ? -15.203 31.375 19.031 1 97.88 194 ASN B CA 1
ATOM 3682 C C . ASN B 1 194 ? -15.289 30.469 17.797 1 97.88 194 ASN B C 1
ATOM 3684 O O . ASN B 1 194 ? -16.375 30.25 17.266 1 97.88 194 ASN B O 1
ATOM 3688 N N . LEU B 1 195 ? -14.102 30.047 17.328 1 97.81 195 LEU B N 1
ATOM 3689 C CA . LEU B 1 195 ? -14.055 29.109 16.219 1 97.81 195 LEU B CA 1
ATOM 3690 C C . LEU B 1 195 ? -14.898 27.875 16.516 1 97.81 195 LEU B C 1
ATOM 3692 O O . LEU B 1 195 ? -15.672 27.406 15.672 1 97.81 195 LEU B O 1
ATOM 3696 N N . ILE B 1 196 ? -14.727 27.359 17.719 1 97.56 196 ILE B N 1
ATOM 3697 C CA . ILE B 1 196 ? -15.445 26.172 18.141 1 97.56 196 ILE B CA 1
ATOM 3698 C C . ILE B 1 196 ? -16.953 26.422 18.109 1 97.56 196 ILE B C 1
ATOM 3700 O O . ILE B 1 196 ? -17.703 25.641 17.531 1 97.56 196 ILE B O 1
ATOM 3704 N N . VAL B 1 197 ? -17.391 27.5 18.703 1 97.38 197 VAL B N 1
ATOM 3705 C CA . VAL B 1 197 ? -18.797 27.859 18.781 1 97.38 197 VAL B CA 1
ATOM 3706 C C . VAL B 1 197 ? -19.375 28 17.375 1 97.38 197 VAL B C 1
ATOM 3708 O O . VAL B 1 197 ? -20.469 27.5 17.094 1 97.38 197 VAL B O 1
ATOM 3711 N N . ASP B 1 198 ? -18.688 28.719 16.516 1 96.5 198 ASP B N 1
ATOM 3712 C CA . ASP B 1 198 ? -19.172 28.969 15.148 1 96.5 198 ASP B CA 1
ATOM 3713 C C . ASP B 1 198 ? -19.297 27.656 14.375 1 96.5 198 ASP B C 1
ATOM 3715 O O . ASP B 1 198 ? -20.297 27.438 13.68 1 96.5 198 ASP B O 1
ATOM 3719 N N . LEU B 1 199 ? -18.312 26.844 14.461 1 96.19 199 LEU B N 1
ATOM 3720 C CA . LEU B 1 199 ? -18.344 25.578 13.727 1 96.19 199 LEU B CA 1
ATOM 3721 C C . LEU B 1 199 ? -19.406 24.641 14.289 1 96.19 199 LEU B C 1
ATOM 3723 O O . LEU B 1 199 ? -20.078 23.938 13.539 1 96.19 199 LEU B O 1
ATOM 3727 N N . ASP B 1 200 ? -19.594 24.625 15.602 1 94.75 200 ASP B N 1
ATOM 3728 C CA . ASP B 1 200 ? -20.656 23.844 16.219 1 94.75 200 ASP B CA 1
ATOM 3729 C C . ASP B 1 200 ? -22.031 24.297 15.719 1 94.75 200 ASP B C 1
ATOM 3731 O O . ASP B 1 200 ? -22.906 23.469 15.492 1 94.75 200 ASP B O 1
ATOM 3735 N N . ALA B 1 201 ? -22.141 25.562 15.609 1 93.5 201 ALA B N 1
ATOM 3736 C CA . ALA B 1 201 ? -23.406 26.109 15.133 1 93.5 201 ALA B CA 1
ATOM 3737 C C . ALA B 1 201 ? -23.734 25.609 13.727 1 93.5 201 ALA B C 1
ATOM 3739 O O . ALA B 1 201 ? -24.906 25.375 13.398 1 93.5 201 ALA B O 1
ATOM 3740 N N . ILE B 1 202 ? -22.719 25.516 12.914 1 91.75 202 ILE B N 1
ATOM 3741 C CA . ILE B 1 202 ? -22.891 25.016 11.562 1 91.75 202 ILE B CA 1
ATOM 3742 C C . ILE B 1 202 ? -23.344 23.547 11.617 1 91.75 202 ILE B C 1
ATOM 3744 O O . ILE B 1 202 ? -24.281 23.156 10.914 1 91.75 202 ILE B O 1
ATOM 3748 N N . HIS B 1 203 ? -22.766 22.734 12.422 1 89.69 203 HIS B N 1
ATOM 3749 C CA . HIS B 1 203 ? -23.047 21.312 12.508 1 89.69 203 HIS B CA 1
ATOM 3750 C C . HIS B 1 203 ? -24.406 21.047 13.164 1 89.69 203 HIS B C 1
ATOM 3752 O O . HIS B 1 203 ? -25.062 20.047 12.875 1 89.69 203 HIS B O 1
ATOM 3758 N N . ASP B 1 204 ? -24.859 21.938 13.992 1 86.25 204 ASP B N 1
ATOM 3759 C CA . ASP B 1 204 ? -26.094 21.766 14.742 1 86.25 204 ASP B CA 1
ATOM 3760 C C . ASP B 1 204 ? -27.266 22.438 14.039 1 86.25 204 ASP B C 1
ATOM 3762 O O . ASP B 1 204 ? -28.391 22.438 14.555 1 86.25 204 ASP B O 1
ATOM 3766 N N . ASN B 1 205 ? -26.953 23.016 12.969 1 79.88 205 ASN B N 1
ATOM 3767 C CA . ASN B 1 205 ? -28.031 23.719 12.281 1 79.88 205 ASN B CA 1
ATOM 3768 C C . ASN B 1 205 ? -29.234 22.797 12.031 1 79.88 205 ASN B C 1
ATOM 3770 O O . ASN B 1 205 ? -29.094 21.766 11.391 1 79.88 205 ASN B O 1
ATOM 3774 N N . PRO B 1 206 ? -30.312 23.109 12.562 1 76.25 206 PRO B N 1
ATOM 3775 C CA . PRO B 1 206 ? -31.5 22.25 12.469 1 76.25 206 PRO B CA 1
ATOM 3776 C C . PRO B 1 206 ? -32.062 22.156 11.047 1 76.25 206 PRO B C 1
ATOM 3778 O O . PRO B 1 206 ? -32.812 21.25 10.734 1 76.25 206 PRO B O 1
ATOM 3781 N N . ASP B 1 207 ? -31.75 23.156 10.281 1 74.94 207 ASP B N 1
ATOM 3782 C CA . ASP B 1 207 ? -32.219 23.094 8.898 1 74.94 207 ASP B CA 1
ATOM 3783 C C . ASP B 1 207 ? -31.438 22.062 8.102 1 74.94 207 ASP B C 1
ATOM 3785 O O . ASP B 1 207 ? -30.312 22.312 7.664 1 74.94 207 ASP B O 1
ATOM 3789 N N . ARG B 1 208 ? -32.062 21.047 7.906 1 68.81 208 ARG B N 1
ATOM 3790 C CA . ARG B 1 208 ? -31.438 19.875 7.301 1 68.81 208 ARG B CA 1
ATOM 3791 C C . ARG B 1 208 ? -30.969 20.172 5.879 1 68.81 208 ARG B C 1
ATOM 3793 O O . ARG B 1 208 ? -30.031 19.547 5.387 1 68.81 208 ARG B O 1
ATOM 3800 N N . ALA B 1 209 ? -31.734 21.188 5.273 1 67.75 209 ALA B N 1
ATOM 3801 C CA . ALA B 1 209 ? -31.406 21.547 3.895 1 67.75 209 ALA B CA 1
ATOM 3802 C C . ALA B 1 209 ? -30.016 22.172 3.797 1 67.75 209 ALA B C 1
ATOM 3804 O O . ALA B 1 209 ? -29.422 22.188 2.721 1 67.75 209 ALA B O 1
ATOM 3805 N N . HIS B 1 210 ? -29.578 22.547 4.996 1 70.31 210 HIS B N 1
ATOM 3806 C CA . HIS B 1 210 ? -28.297 23.25 4.996 1 70.31 210 HIS B CA 1
ATOM 3807 C C . HIS B 1 210 ? -27.234 22.453 5.754 1 70.31 210 HIS B C 1
ATOM 3809 O O . HIS B 1 210 ? -26.188 23 6.113 1 70.31 210 HIS B O 1
ATOM 3815 N N . ASP B 1 211 ? -27.562 21.266 6.051 1 78.19 211 ASP B N 1
ATOM 3816 C CA . ASP B 1 211 ? -26.578 20.438 6.723 1 78.19 211 ASP B CA 1
ATOM 3817 C C . ASP B 1 211 ? -25.312 20.281 5.879 1 78.19 211 ASP B C 1
ATOM 3819 O O . ASP B 1 211 ? -25.391 20.062 4.668 1 78.19 211 ASP B O 1
ATOM 3823 N N . PRO B 1 212 ? -24.25 20.641 6.574 1 82.44 212 PRO B N 1
ATOM 3824 C CA . PRO B 1 212 ? -23.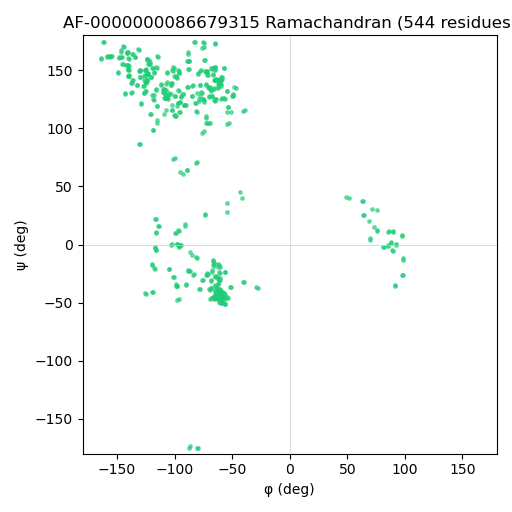016 20.422 5.809 1 82.44 212 PRO B CA 1
ATOM 3825 C C . PRO B 1 212 ? -22.812 18.969 5.387 1 82.44 212 PRO B C 1
ATOM 3827 O O . PRO B 1 212 ? -23.281 18.062 6.066 1 82.44 212 PRO B O 1
ATOM 3830 N N . MET B 1 213 ? -22.266 18.812 4.246 1 82.88 213 MET B N 1
ATOM 3831 C CA . MET B 1 213 ? -21.844 17.484 3.846 1 82.88 213 MET B CA 1
ATOM 3832 C C . MET B 1 213 ? -20.781 16.938 4.793 1 82.88 213 MET B C 1
ATOM 3834 O O . MET B 1 213 ? -19.938 17.688 5.285 1 82.88 213 MET B O 1
ATOM 3838 N N . PRO B 1 214 ? -20.922 15.633 5.047 1 80.56 214 PRO B N 1
ATOM 3839 C CA . PRO B 1 214 ? -19.859 15.055 5.867 1 80.56 214 PRO B CA 1
ATOM 3840 C C . PRO B 1 214 ? -18.469 15.406 5.352 1 80.56 214 PRO B C 1
ATOM 3842 O O . PRO B 1 214 ? -18.203 15.289 4.152 1 80.56 214 PRO B O 1
ATOM 3845 N N . GLY B 1 215 ? -17.625 15.922 6.297 1 86.62 215 GLY B N 1
ATOM 3846 C CA . GLY B 1 215 ? -16.25 16.25 5.949 1 86.62 215 GLY B CA 1
ATOM 3847 C C . GLY B 1 215 ? -16.094 17.672 5.441 1 86.62 215 GLY B C 1
ATOM 3848 O O . GLY B 1 215 ? -14.969 18.125 5.207 1 86.62 215 GLY B O 1
ATOM 3849 N N . GLN B 1 216 ? -17.172 18.344 5.289 1 90.12 216 GLN B N 1
ATOM 3850 C CA . GLN B 1 216 ? -17.109 19.688 4.723 1 90.12 216 GLN B CA 1
ATOM 3851 C C . GLN B 1 216 ? -16.438 20.656 5.68 1 90.12 216 GLN B C 1
ATOM 3853 O O . GLN B 1 216 ? -15.617 21.484 5.262 1 90.12 216 GLN B O 1
ATOM 3858 N N . TYR B 1 217 ? -16.812 20.641 6.91 1 94.56 217 TYR B N 1
ATOM 3859 C CA . TYR B 1 217 ? -16.219 21.516 7.918 1 94.56 217 TYR B CA 1
ATOM 3860 C C . TYR B 1 217 ? -15.648 20.703 9.078 1 94.56 217 TYR B C 1
ATOM 3862 O O . TYR B 1 217 ? -16.219 19.688 9.469 1 94.56 217 TYR B O 1
ATOM 3870 N N . PRO B 1 218 ? -14.594 21.188 9.641 1 96.62 218 PRO B N 1
ATOM 3871 C CA . PRO B 1 218 ? -13.992 20.469 10.773 1 96.62 218 PRO B CA 1
ATOM 3872 C C . PRO B 1 218 ? -14.805 20.625 12.062 1 96.62 218 PRO B C 1
ATOM 3874 O O . PRO B 1 218 ? -15.68 21.484 12.148 1 96.62 218 PRO B O 1
ATOM 3877 N N . ILE B 1 219 ? -14.578 19.688 12.945 1 96.12 219 ILE B N 1
ATOM 3878 C CA . ILE B 1 219 ? -15.094 19.734 14.305 1 96.12 219 ILE B CA 1
ATOM 3879 C C . ILE B 1 219 ? -13.945 20 15.281 1 96.12 219 ILE B C 1
ATOM 3881 O O . ILE B 1 219 ? -12.922 19.312 15.242 1 96.12 219 ILE B O 1
ATOM 3885 N N . LEU B 1 220 ? -14.086 21.016 16.094 1 97.38 220 LEU B N 1
ATOM 3886 C CA . LEU B 1 220 ? -13.039 21.359 17.047 1 97.38 220 LEU B CA 1
ATOM 3887 C C . LEU B 1 220 ? -13.492 21.109 18.469 1 97.38 220 LEU B C 1
ATOM 3889 O O . LEU B 1 220 ? -14.656 21.344 18.812 1 97.38 220 LEU B O 1
ATOM 3893 N N . ARG B 1 221 ? -12.578 20.547 19.281 1 96.75 221 ARG B N 1
ATOM 3894 C CA . ARG B 1 221 ? -12.844 20.312 20.688 1 96.75 221 ARG B CA 1
ATOM 3895 C C . ARG B 1 221 ? -11.633 20.67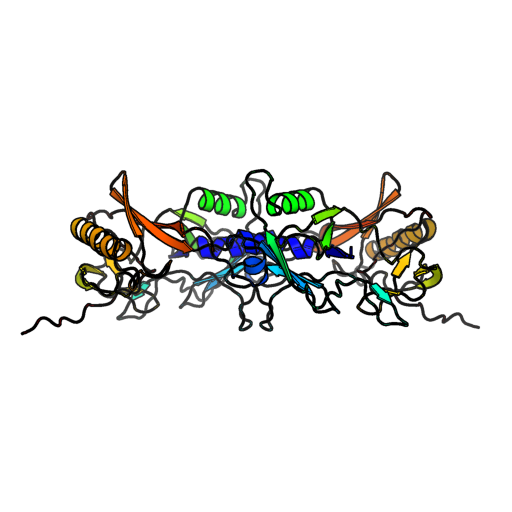2 21.547 1 96.75 221 ARG B C 1
ATOM 3897 O O . ARG B 1 221 ? -10.5 20.312 21.203 1 96.75 221 ARG B O 1
ATOM 3904 N N . MET B 1 222 ? -11.898 21.422 22.547 1 95.88 222 MET B N 1
ATOM 3905 C CA . MET B 1 222 ? -10.844 21.656 23.531 1 95.88 222 MET B CA 1
ATOM 3906 C C . MET B 1 222 ? -10.742 20.484 24.516 1 95.88 222 MET B C 1
ATOM 3908 O O . MET B 1 222 ? -11.711 20.141 25.188 1 95.88 222 MET B O 1
ATOM 3912 N N . LEU B 1 223 ? -9.656 19.891 24.422 1 91.56 223 LEU B N 1
ATOM 3913 C CA . LEU B 1 223 ? -9.398 18.781 25.328 1 91.56 223 LEU B CA 1
ATOM 3914 C C . LEU B 1 223 ? -8.781 19.266 26.641 1 91.56 223 LEU B C 1
ATOM 3916 O O . LEU B 1 223 ? -8.617 20.484 26.828 1 91.56 223 LEU B O 1
ATOM 3920 N N . ASP B 1 224 ? -8.445 18.172 27.422 1 85 224 ASP B N 1
ATOM 3921 C CA . ASP B 1 224 ? -7.754 18.5 28.672 1 85 224 ASP B CA 1
ATOM 3922 C C . ASP B 1 224 ? -6.395 19.125 28.406 1 85 224 ASP B C 1
ATOM 3924 O O . ASP B 1 224 ? -5.848 18.984 27.312 1 85 224 ASP B O 1
ATOM 3928 N N . ASP B 1 225 ? -5.859 19.984 29.328 1 81.81 225 ASP B N 1
ATOM 3929 C CA . ASP B 1 225 ? -4.539 20.594 29.281 1 81.81 225 ASP B CA 1
ATOM 3930 C C . ASP B 1 225 ? -4.438 21.625 28.156 1 81.81 225 ASP B C 1
ATOM 3932 O O . ASP B 1 225 ? -3.369 21.812 27.578 1 81.81 225 ASP B O 1
ATOM 3936 N N . ASP B 1 226 ? -5.566 22.078 27.734 1 90.38 226 ASP B N 1
ATOM 3937 C CA . ASP B 1 226 ? -5.672 23.188 26.781 1 90.38 226 ASP B CA 1
ATOM 3938 C C . ASP B 1 226 ? -5.223 22.766 25.391 1 90.38 226 ASP B C 1
ATOM 3940 O O . ASP B 1 226 ? -4.633 23.547 24.656 1 90.38 226 ASP B O 1
ATOM 3944 N N . VAL B 1 227 ? -5.422 21.5 25.109 1 92.81 227 VAL B N 1
ATOM 3945 C CA . VAL B 1 227 ? -5.102 20.984 23.781 1 92.81 227 VAL B CA 1
ATOM 3946 C C . VAL B 1 227 ? -6.344 21.047 22.891 1 92.81 227 VAL B C 1
ATOM 3948 O O . VAL B 1 227 ? -7.43 20.641 23.312 1 92.81 227 VAL B O 1
ATOM 3951 N N . LEU B 1 228 ? -6.129 21.641 21.703 1 96.25 228 LEU B N 1
ATOM 3952 C CA . LEU B 1 228 ? -7.215 21.672 20.719 1 96.25 228 LEU B CA 1
ATOM 3953 C C . LEU B 1 228 ? -7.16 20.453 19.812 1 96.25 228 LEU B C 1
ATOM 3955 O O . LEU B 1 228 ? -6.172 20.25 19.109 1 96.25 228 LEU B O 1
ATOM 3959 N N . ALA B 1 229 ? -8.219 19.672 19.828 1 96.06 229 ALA B N 1
ATOM 3960 C CA . ALA B 1 229 ? -8.344 18.547 18.906 1 96.06 229 ALA B CA 1
ATOM 3961 C C . ALA B 1 229 ? -9.164 18.922 17.672 1 96.06 229 ALA B C 1
ATOM 3963 O O . ALA B 1 229 ? -10.188 19.609 17.797 1 96.06 229 ALA B O 1
ATOM 3964 N N . VAL B 1 230 ? -8.656 18.594 16.547 1 96 230 VAL B N 1
ATOM 3965 C CA . VAL B 1 230 ? -9.344 18.812 15.281 1 96 230 VAL B CA 1
ATOM 3966 C C . VAL B 1 230 ? -9.875 17.5 14.734 1 96 230 VAL B C 1
ATOM 3968 O O . VAL B 1 230 ? -9.117 16.531 14.562 1 96 230 VAL B O 1
ATOM 3971 N N . TYR B 1 231 ? -11.18 17.484 14.453 1 95.12 231 TYR B N 1
ATOM 3972 C CA . TYR B 1 231 ? -11.836 16.266 13.961 1 95.12 231 TYR B CA 1
ATOM 3973 C C . TYR B 1 231 ? -12.422 16.5 12.57 1 95.12 231 TYR B C 1
ATOM 3975 O O . TYR B 1 231 ? -12.719 17.625 12.195 1 95.12 231 TYR B O 1
ATOM 3983 N N . ALA B 1 232 ? -12.492 15.43 11.836 1 93.12 232 ALA B N 1
ATOM 3984 C CA . ALA B 1 232 ? -13.266 15.352 10.602 1 93.12 232 ALA B CA 1
ATOM 3985 C C . ALA B 1 232 ? -14.312 14.242 10.68 1 93.12 232 ALA B C 1
ATOM 3987 O O . ALA B 1 232 ? -14.25 13.383 11.57 1 93.12 232 ALA B O 1
ATOM 3988 N N . ASP B 1 233 ? -15.352 14.375 9.898 1 89.12 233 ASP B N 1
ATOM 3989 C CA . ASP B 1 233 ? -16.359 13.32 9.852 1 89.12 233 ASP B CA 1
ATOM 3990 C C . ASP B 1 233 ? -16.578 12.82 8.422 1 89.12 233 ASP B C 1
ATOM 3992 O O . ASP B 1 233 ? -16.234 13.516 7.461 1 89.12 233 ASP B O 1
ATOM 3996 N N . TYR B 1 234 ? -16.953 11.594 8.305 1 84.31 234 TYR B N 1
ATOM 3997 C CA . TYR B 1 234 ? -17.391 11.031 7.031 1 84.31 234 TYR B CA 1
ATOM 3998 C C . TYR B 1 234 ? -18.547 10.062 7.23 1 84.31 234 TYR B C 1
ATOM 4000 O O . TYR B 1 234 ? -18.797 9.602 8.352 1 84.31 234 TYR B O 1
ATOM 4008 N N . HIS B 1 235 ? -19.297 9.938 6.215 1 81.81 235 HIS B N 1
ATOM 4009 C CA . HIS B 1 235 ? -20.391 8.977 6.254 1 81.81 235 HIS B CA 1
ATOM 4010 C C . HIS B 1 235 ? -20 7.66 5.602 1 81.81 235 HIS B C 1
ATOM 4012 O O . HIS B 1 235 ? -19.609 7.633 4.43 1 81.81 235 HIS B O 1
ATOM 4018 N N . ASP B 1 236 ? -20.094 6.602 6.359 1 76.75 236 ASP B N 1
ATOM 4019 C CA . ASP B 1 236 ? -19.656 5.32 5.816 1 76.75 236 ASP B CA 1
ATOM 4020 C C . ASP B 1 236 ? -20.812 4.59 5.133 1 76.75 236 ASP B C 1
ATOM 4022 O O . ASP B 1 236 ? -20.703 3.406 4.809 1 76.75 236 ASP B O 1
ATOM 4026 N N . GLY B 1 237 ? -21.891 5.277 4.824 1 73.69 237 GLY B N 1
ATOM 4027 C CA . GLY B 1 237 ? -23.094 4.691 4.258 1 73.69 237 GLY B CA 1
ATOM 4028 C C . GLY B 1 237 ? -24.172 4.434 5.289 1 73.69 237 GLY B C 1
ATOM 4029 O O . GLY B 1 237 ? -25.359 4.406 4.957 1 73.69 237 GLY B O 1
ATOM 4030 N N . PHE B 1 238 ? -23.797 4.227 6.602 1 76.31 238 PHE B N 1
ATOM 4031 C CA . PHE B 1 238 ? -24.75 3.9 7.656 1 76.31 238 PHE B CA 1
ATOM 4032 C C . PHE B 1 238 ? -24.641 4.887 8.812 1 76.31 238 PHE B C 1
ATOM 4034 O O . PHE B 1 238 ? -25.656 5.359 9.336 1 76.31 238 PHE B O 1
ATOM 4041 N N . ASN B 1 239 ? -23.406 5.137 9.07 1 81.12 239 ASN B N 1
ATOM 4042 C CA . ASN B 1 239 ? -23.125 5.977 10.227 1 81.12 239 ASN B CA 1
ATOM 4043 C C . ASN B 1 239 ? -22.172 7.109 9.883 1 81.12 239 ASN B C 1
ATOM 4045 O O . ASN B 1 239 ? -21.406 7.004 8.93 1 81.12 239 ASN B O 1
ATOM 4049 N N . THR B 1 240 ? -22.328 8.172 10.586 1 83.19 240 THR B N 1
ATOM 4050 C CA . THR B 1 240 ? -21.312 9.219 10.547 1 83.19 240 THR B CA 1
ATOM 4051 C C . THR B 1 240 ? -20.156 8.883 11.469 1 83.19 240 THR B C 1
ATOM 4053 O O . THR B 1 240 ? -20.359 8.625 12.664 1 83.19 240 THR B O 1
ATOM 4056 N N . ILE B 1 241 ? -19.062 8.828 10.898 1 86.56 241 ILE B N 1
ATOM 4057 C CA . ILE B 1 241 ? -17.875 8.516 11.672 1 86.56 241 ILE B CA 1
ATOM 4058 C C . ILE B 1 241 ? -17.047 9.781 11.867 1 86.56 241 ILE B C 1
ATOM 4060 O O . ILE B 1 241 ? -16.766 10.508 10.906 1 86.56 241 ILE B O 1
ATOM 4064 N N . VAL B 1 242 ? -16.719 10.031 13.102 1 90.88 242 VAL B N 1
ATOM 4065 C CA . VAL B 1 242 ? -15.867 11.164 13.438 1 90.88 242 VAL B CA 1
ATOM 4066 C C . VAL B 1 242 ? -14.484 10.672 13.852 1 90.88 242 VAL B C 1
ATOM 4068 O O . VAL B 1 242 ? -14.359 9.727 14.641 1 90.88 242 VAL B O 1
ATOM 4071 N N . TYR B 1 243 ? -13.445 11.289 13.297 1 88.44 243 TYR B N 1
ATOM 4072 C CA . TYR B 1 243 ? -12.086 10.883 13.633 1 88.44 243 TYR B CA 1
ATOM 4073 C C . TYR B 1 243 ? -11.172 12.094 13.773 1 88.44 243 TYR B C 1
ATOM 4075 O O . TYR B 1 243 ? -11.398 13.133 13.148 1 88.44 243 TYR B O 1
ATOM 4083 N N . GLU B 1 244 ? -10.172 11.93 14.625 1 92.38 244 GLU B N 1
ATOM 4084 C CA . GLU B 1 244 ? -9.242 13.031 14.875 1 92.38 244 GLU B CA 1
ATOM 4085 C C . GLU B 1 244 ? -8.234 13.164 13.734 1 92.38 244 GLU B C 1
ATOM 4087 O O . GLU B 1 244 ? -7.688 12.164 13.258 1 92.38 244 GLU B O 1
ATOM 4092 N N . THR B 1 245 ? -7.977 14.398 13.32 1 92.75 245 THR B N 1
ATOM 4093 C CA . THR B 1 245 ? -7.066 14.625 12.195 1 92.75 245 THR B CA 1
ATOM 4094 C C . THR B 1 245 ? -5.84 15.414 12.648 1 92.75 245 THR B C 1
ATOM 4096 O O . THR B 1 245 ? -4.824 15.445 11.953 1 92.75 245 THR B O 1
ATOM 4099 N N . ASP B 1 246 ? -5.965 16.094 13.742 1 93.94 246 ASP B N 1
ATOM 4100 C CA . ASP B 1 246 ? -4.855 16.906 14.227 1 93.94 246 ASP B CA 1
ATOM 4101 C C . ASP B 1 246 ? -5.047 17.297 15.688 1 93.94 246 ASP B C 1
ATOM 4103 O O . ASP B 1 246 ? -6.152 17.188 16.219 1 93.94 246 ASP B O 1
ATOM 4107 N N . GLU B 1 247 ? -3.988 17.641 16.266 1 93.94 247 GLU B N 1
ATOM 4108 C CA . GLU B 1 247 ? -3.98 18.297 17.578 1 93.94 247 GLU B CA 1
ATOM 4109 C C . GLU B 1 247 ? -3.119 19.562 17.562 1 93.94 247 GLU B C 1
ATOM 4111 O O . GLU B 1 247 ? -2.084 19.594 16.891 1 93.94 247 GLU B O 1
ATOM 4116 N N . VAL B 1 248 ? -3.607 20.5 18.297 1 94.56 248 VAL B N 1
ATOM 4117 C CA . VAL B 1 248 ? -2.879 21.766 18.359 1 94.56 248 VAL B CA 1
ATOM 4118 C C . VAL B 1 248 ? -2.676 22.172 19.812 1 94.56 248 VAL B C 1
ATOM 4120 O O . VAL B 1 248 ? -3.643 22.328 20.562 1 94.56 248 VAL B O 1
ATOM 4123 N N . CYS B 1 249 ? -1.463 22.312 20.172 1 92.75 249 CYS B N 1
ATOM 4124 C CA . CYS B 1 249 ? -1.126 22.812 21.5 1 92.75 249 CYS B CA 1
ATOM 4125 C C . CYS B 1 249 ? -0.785 24.297 21.469 1 92.75 249 CYS B C 1
ATOM 4127 O O . CYS B 1 249 ? -0.23 24.781 20.484 1 92.75 249 CYS B O 1
ATOM 4129 N N . PRO B 1 250 ? -1.168 24.984 22.531 1 93.44 250 PRO B N 1
ATOM 4130 C CA . PRO B 1 250 ? -0.762 26.391 22.562 1 93.44 250 PRO B CA 1
ATOM 4131 C C . PRO B 1 250 ? 0.753 26.562 22.625 1 93.44 250 PRO B C 1
ATOM 4133 O O . PRO B 1 250 ? 1.443 25.781 23.281 1 93.44 250 PRO B O 1
ATOM 4136 N N . ASP B 1 251 ? 1.182 27.562 21.938 1 91.25 251 ASP B N 1
ATOM 4137 C CA . ASP B 1 251 ? 2.609 27.859 22 1 91.25 251 ASP B CA 1
ATOM 4138 C C . ASP B 1 251 ? 2.953 28.641 23.266 1 91.25 251 ASP B C 1
ATOM 4140 O O . ASP B 1 251 ? 2.129 28.766 24.172 1 91.25 251 ASP B O 1
ATOM 4144 N N . GLY B 1 252 ? 4.195 29.031 23.359 1 86.75 252 GLY B N 1
ATOM 4145 C CA . GLY B 1 252 ? 4.66 29.734 24.547 1 86.75 252 GLY B CA 1
ATOM 4146 C C . GLY B 1 252 ? 3.867 30.984 24.859 1 86.75 252 GLY B C 1
ATOM 4147 O O . GLY B 1 252 ? 3.787 31.406 26 1 86.75 252 GLY B O 1
ATOM 4148 N N . ASP B 1 253 ? 3.182 31.609 23.859 1 91.19 253 ASP B N 1
ATOM 4149 C CA . ASP B 1 253 ? 2.398 32.812 24 1 91.19 253 ASP B CA 1
ATOM 4150 C C . ASP B 1 253 ? 0.922 32.5 24.234 1 91.19 253 ASP B C 1
ATOM 4152 O O . ASP B 1 253 ? 0.091 33.406 24.312 1 91.19 253 ASP B O 1
ATOM 4156 N N . GLY B 1 254 ? 0.643 31.219 24.25 1 93.12 254 GLY B N 1
ATOM 4157 C CA . GLY B 1 254 ? -0.733 30.812 24.469 1 93.12 254 GLY B CA 1
ATOM 4158 C C . GLY B 1 254 ? -1.568 30.781 23.203 1 93.12 254 GLY B C 1
ATOM 4159 O O . GLY B 1 254 ? -2.797 30.703 23.266 1 93.12 254 GLY B O 1
ATOM 4160 N N . HIS B 1 255 ? -0.896 30.906 22.062 1 96.25 255 HIS B N 1
ATOM 4161 C CA . HIS B 1 255 ? -1.619 30.938 20.797 1 96.25 255 HIS B CA 1
ATOM 4162 C C . HIS B 1 255 ? -1.657 29.562 20.156 1 96.25 255 HIS B C 1
ATOM 4164 O O . HIS B 1 255 ? -0.744 28.75 20.344 1 96.25 255 HIS B O 1
ATOM 4170 N N . TYR B 1 256 ? -2.725 29.328 19.422 1 96.88 256 TYR B N 1
ATOM 4171 C CA . TYR B 1 256 ? -2.951 28.062 18.734 1 96.88 256 TYR B CA 1
ATOM 4172 C C . TYR B 1 256 ? -2.775 28.219 17.219 1 96.88 256 TYR B C 1
ATOM 4174 O O . TYR B 1 256 ? -3.385 29.094 16.609 1 96.88 256 TYR B O 1
ATOM 4182 N N . SER B 1 257 ? -1.998 27.359 16.641 1 96.38 257 SER B N 1
ATOM 4183 C CA . SER B 1 257 ? -1.798 27.391 15.203 1 96.38 257 SER B CA 1
ATOM 4184 C C . SER B 1 257 ? -2.834 26.531 14.484 1 96.38 257 SER B C 1
ATOM 4186 O O . SER B 1 257 ? -2.482 25.578 13.789 1 96.38 257 SER B O 1
ATOM 4188 N N . VAL B 1 258 ? -4.051 26.906 14.586 1 96.5 258 VAL B N 1
ATOM 4189 C CA . VAL B 1 258 ? -5.168 26.125 14.062 1 96.5 258 VAL B CA 1
ATOM 4190 C C . VAL B 1 258 ? -5.086 26.047 12.539 1 96.5 258 VAL B C 1
ATOM 4192 O O . VAL B 1 258 ? -5.043 27.078 11.867 1 96.5 258 VAL B O 1
ATOM 4195 N N . GLY B 1 259 ? -5.055 24.828 12.055 1 95.31 259 GLY B N 1
ATOM 4196 C CA . GLY B 1 259 ? -5.129 24.609 10.617 1 95.31 259 GLY B CA 1
ATOM 4197 C C . GLY B 1 259 ? -3.826 24.922 9.898 1 95.31 259 GLY B C 1
ATOM 4198 O O . GLY B 1 259 ? -3.793 25 8.672 1 95.31 259 GLY B O 1
ATOM 4199 N N . SER B 1 260 ? -2.744 25.094 10.609 1 93.62 260 SER B N 1
ATOM 4200 C CA . SER B 1 260 ? -1.472 25.391 9.961 1 93.62 260 SER B CA 1
ATOM 4201 C C . SER B 1 260 ? -1.096 24.328 8.945 1 93.62 260 SER B C 1
ATOM 4203 O O . SER B 1 260 ? -1.126 23.125 9.242 1 93.62 260 SER B O 1
ATOM 4205 N N . TYR B 1 261 ? -0.848 24.812 7.723 1 93.56 261 TYR B N 1
ATOM 4206 C CA . TYR B 1 261 ? -0.426 24.016 6.582 1 93.56 261 TYR B CA 1
ATOM 4207 C C . TYR B 1 261 ? -1.559 23.109 6.105 1 93.56 261 TYR B C 1
ATOM 4209 O O . TYR B 1 261 ? -1.356 22.266 5.234 1 93.56 261 TYR B O 1
ATOM 4217 N N . ARG B 1 262 ? -2.652 23.234 6.648 1 93.56 262 ARG B N 1
ATOM 4218 C CA . ARG B 1 262 ? -3.773 22.375 6.277 1 93.56 262 ARG B CA 1
ATOM 4219 C C . ARG B 1 262 ? -4.938 23.203 5.738 1 93.56 262 ARG B C 1
ATOM 4221 O O . ARG B 1 262 ? -5.605 22.797 4.785 1 93.56 262 ARG B O 1
ATOM 4228 N N . TRP B 1 263 ? -5.145 24.297 6.395 1 96.06 263 TRP B N 1
ATOM 4229 C CA . TRP B 1 263 ? -6.223 25.172 5.953 1 96.06 263 TRP B CA 1
ATOM 4230 C C . TRP B 1 263 ? -5.676 26.375 5.191 1 96.06 263 TRP B C 1
ATOM 4232 O O . TRP B 1 263 ? -4.66 26.953 5.582 1 96.06 263 TRP B O 1
ATOM 4242 N N . PRO B 1 264 ? -6.328 26.688 4.121 1 96.94 264 PRO B N 1
ATOM 4243 C CA . PRO B 1 264 ? -5.836 27.797 3.303 1 96.94 264 PRO B CA 1
ATOM 4244 C C . PRO B 1 264 ? -6.242 29.156 3.852 1 96.94 264 PRO B C 1
ATOM 4246 O O . PRO B 1 264 ? -7.047 29.859 3.232 1 96.94 264 PRO B O 1
ATOM 4249 N N . TRP B 1 265 ? -5.684 29.531 4.914 1 97.5 265 TRP B N 1
ATOM 4250 C CA . TRP B 1 265 ? -5.977 30.828 5.5 1 97.5 265 TRP B CA 1
ATOM 4251 C C . TRP B 1 265 ? -5.59 31.953 4.547 1 97.5 265 TRP B C 1
ATOM 4253 O O . TRP B 1 265 ? -4.543 31.891 3.898 1 97.5 265 TRP B O 1
ATOM 4263 N N . ARG B 1 266 ? -6.426 32.938 4.484 1 97.69 266 ARG B N 1
ATOM 4264 C CA . ARG B 1 266 ? -6.188 34.156 3.707 1 97.69 266 ARG B CA 1
ATOM 4265 C C . ARG B 1 266 ? -6.699 35.406 4.449 1 97.69 266 ARG B C 1
ATOM 4267 O O . ARG B 1 266 ? -7.441 35.281 5.426 1 97.69 266 ARG B O 1
ATOM 4274 N N . LEU B 1 267 ? -6.281 36.562 4.012 1 96.69 267 LEU B N 1
ATOM 4275 C CA . LEU B 1 267 ? -6.773 37.781 4.613 1 96.69 267 LEU B CA 1
ATOM 4276 C C . LEU B 1 267 ? -8.266 37.969 4.344 1 96.69 267 LEU B C 1
ATOM 4278 O O . LEU B 1 267 ? -8.734 37.688 3.234 1 96.69 267 LEU B O 1
ATOM 4282 N N . ALA B 1 268 ? -8.883 38.312 5.398 1 94.44 268 ALA B N 1
ATOM 4283 C CA . ALA B 1 268 ? -10.312 38.594 5.223 1 94.44 268 ALA B CA 1
ATOM 4284 C C . ALA B 1 268 ? -10.531 39.938 4.527 1 94.44 268 ALA B C 1
ATOM 4286 O O . ALA B 1 268 ? -9.773 40.875 4.754 1 94.44 268 ALA B O 1
ATOM 4287 N N . ASN B 1 269 ? -11.234 40.062 3.365 1 78.06 269 ASN B N 1
ATOM 4288 C CA . ASN B 1 269 ? -11.547 41.344 2.711 1 78.06 269 ASN B CA 1
ATOM 4289 C C . ASN B 1 269 ? -12.219 42.312 3.67 1 78.06 269 ASN B C 1
ATOM 4291 O O . ASN B 1 269 ? -13.031 41.906 4.504 1 78.06 269 ASN B O 1
ATOM 4295 N N . SER B 1 270 ? -11.445 43.406 4.199 1 56.44 270 SER B N 1
ATOM 4296 C CA . SER B 1 270 ? -12.039 44.469 4.988 1 56.44 270 SER B CA 1
ATOM 4297 C C . SER B 1 270 ? -13.359 44.938 4.391 1 56.44 270 SER B C 1
ATOM 4299 O O . SER B 1 270 ? -13.383 45.531 3.311 1 56.44 270 SER B O 1
ATOM 4301 N N . ASN B 1 271 ? -14.281 44.281 3.965 1 45.19 271 ASN B N 1
ATOM 4302 C CA . ASN B 1 271 ? -15.43 45.156 3.74 1 45.19 271 ASN B CA 1
ATOM 4303 C C . ASN B 1 271 ? -15.781 45.938 4.992 1 45.19 271 ASN B C 1
ATOM 4305 O O . ASN B 1 271 ? -16.672 45.562 5.746 1 45.19 271 ASN B O 1
ATOM 4309 N N . TRP B 1 272 ? -14.836 46.375 5.824 1 37.72 272 TRP B N 1
ATOM 4310 C CA . TRP B 1 272 ? -15.398 47.375 6.695 1 37.72 272 TRP B CA 1
ATOM 4311 C C . TRP B 1 272 ? -16.062 48.5 5.875 1 37.72 272 TRP B C 1
ATOM 4313 O O . TRP B 1 272 ? -15.516 48.938 4.859 1 37.72 272 TRP B O 1
ATOM 4323 N N . PRO B 1 273 ? -17.391 48.688 5.918 1 34.75 273 PRO B N 1
ATOM 4324 C CA . PRO B 1 273 ? -17.844 50 5.469 1 34.75 273 PRO B CA 1
ATOM 4325 C C . PRO B 1 273 ? -16.938 51.125 5.953 1 34.75 273 PRO B C 1
ATOM 4327 O O . PRO B 1 273 ? -16.469 51.125 7.094 1 34.75 273 PRO B O 1
ATOM 4330 N N . THR B 1 274 ? -16.219 51.875 5.09 1 28.34 274 THR B N 1
ATOM 4331 C CA . THR B 1 274 ? -16.078 53.281 5.477 1 28.34 274 THR B CA 1
ATOM 4332 C C . THR B 1 274 ? -17.422 53.875 5.871 1 28.34 274 THR B C 1
ATOM 4334 O O . THR B 1 274 ? -18.422 53.656 5.188 1 28.34 274 THR B O 1
#

Radius of gyration: 28.3 Å; Cα contacts (8 Å, |Δi|>4): 1197; chains: 2; bounding box: 64×93×67 Å

Secondary structure (DSSP, 8-state):
-EEEEEEHHHHHHHHHHHHH-SEE---HHHHHHT--S-SEEEEEE-SS-EEEEE-EES--B-TTSSBP-EEPB-EEETTT--BSS---TT--EEEEE-SPBTTB--HHHHHHHHHHTT--EEEEEE-TTSPTT--EEEEESS---SS-TT--EEEEEEE-GGGTT-EEEEEEEEEEEETTSPEEEEB-HHHHHHHHHHHHHHHT-S-GGGPPPTTSS-EEEE-GGGPEEEEEEEE-SSSEEEEEEEEE---TTS-B-TTTTTS--EE-------/-EEEEEEHHHHHHHHHHHHH-SEE---HHHHHHT--S-SEEEEEE-SS-EEEEE-EES--B-TTSSBP-EEPB-EEETTT--BSS---TT--EEEEE-S-BTTB--HHHHHHHHHHTT--EEEEEE-TTSPTT--EEEEESS---SS-TT--EEEEEEE-GGGTT-EEEEEEEEEEEETTS-EEEEB-HHHHHHHHHHHHHHHT-S-GGGPPPTTSS-EEEE-GGGPEEEEEEEE-SSSEEEEEEEEE---TTS-B-TTTTTS--EE-------